Protein AF-0000000068952819 (afdb_homodimer)

Structure (mmCIF, N/CA/C/O backbone):
data_AF-0000000068952819-model_v1
#
loop_
_entity.id
_entity.type
_entity.pdbx_description
1 polymer 'Choline dehydrogenase'
#
loop_
_atom_site.group_PDB
_atom_site.id
_atom_site.type_symbol
_atom_site.label_atom_id
_atom_site.label_alt_id
_atom_site.label_comp_id
_atom_site.label_asym_id
_atom_site.label_entity_id
_atom_site.label_seq_id
_atom_site.pdbx_PDB_ins_code
_atom_site.Cartn_x
_atom_site.Cartn_y
_atom_site.Cartn_z
_atom_site.occupancy
_atom_site.B_iso_or_equiv
_atom_site.auth_seq_id
_atom_site.auth_comp_id
_atom_site.auth_asym_id
_atom_site.auth_atom_id
_atom_site.pdbx_PDB_model_num
ATOM 1 N N . MET A 1 1 ? -0.124 -91.5 -17.438 1 16.94 1 MET A N 1
ATOM 2 C CA . MET A 1 1 ? 1.2 -92.062 -17.219 1 16.94 1 MET A CA 1
ATOM 3 C C . MET A 1 1 ? 2.291 -91.125 -17.75 1 16.94 1 MET A C 1
ATOM 5 O O . MET A 1 1 ? 2.018 -90.2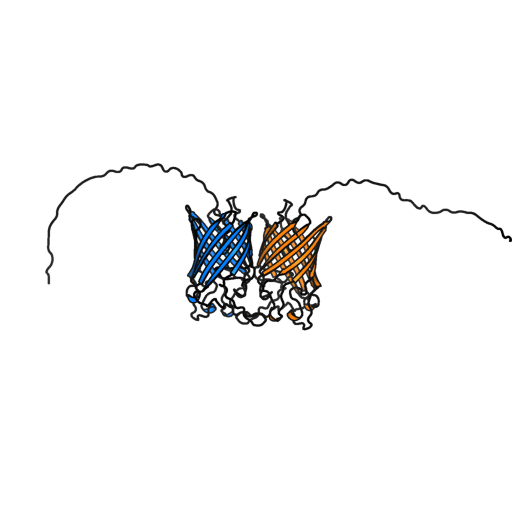5 -18.547 1 16.94 1 MET A O 1
ATOM 9 N N . LEU A 1 2 ? 3.438 -91.688 -18.109 1 15.16 2 LEU A N 1
ATOM 10 C CA . LEU A 1 2 ? 4.871 -91.625 -17.844 1 15.16 2 LEU A CA 1
ATOM 11 C C . LEU A 1 2 ? 5.598 -90.812 -18.891 1 15.16 2 LEU A C 1
ATOM 13 O O . LEU A 1 2 ? 6.762 -90.438 -18.719 1 15.16 2 LEU A O 1
ATOM 17 N N . ARG A 1 3 ? 5.223 -90.688 -19.984 1 13.71 3 ARG A N 1
ATOM 18 C CA . ARG A 1 3 ? 6.305 -90.812 -20.953 1 13.71 3 ARG A CA 1
ATOM 19 C C . ARG A 1 3 ? 7.129 -89.562 -21.031 1 13.71 3 ARG A C 1
ATOM 21 O O . ARG A 1 3 ? 6.594 -88.438 -21.328 1 13.71 3 ARG A O 1
ATOM 28 N N . LYS A 1 4 ? 8.312 -89.375 -20.391 1 15.72 4 LYS A N 1
ATOM 29 C CA . LYS A 1 4 ? 9.508 -88.812 -19.812 1 15.72 4 LYS A CA 1
ATOM 30 C C . LYS A 1 4 ? 10.297 -88 -20.875 1 15.72 4 LYS A C 1
ATOM 32 O O . LYS A 1 4 ? 9.906 -88 -22.047 1 15.72 4 LYS A O 1
ATOM 37 N N . TYR A 1 5 ? 11.641 -88.312 -21.25 1 14.53 5 TYR A N 1
ATOM 38 C CA . TYR A 1 5 ? 12.961 -87.875 -20.781 1 14.53 5 TYR A CA 1
ATOM 39 C C . TYR A 1 5 ? 13.742 -87.188 -21.891 1 14.53 5 TYR A C 1
ATOM 41 O O . TYR A 1 5 ? 14.367 -86.188 -21.672 1 14.53 5 TYR A O 1
ATOM 49 N N . PHE A 1 6 ? 13.805 -87.688 -23.094 1 15.27 6 PHE A N 1
ATOM 50 C CA . PHE A 1 6 ? 15.188 -88.062 -23.391 1 15.27 6 PHE A CA 1
ATOM 51 C C . PHE A 1 6 ? 15.984 -86.812 -23.844 1 15.27 6 PHE A C 1
ATOM 53 O O . PHE A 1 6 ? 15.414 -85.812 -24.234 1 15.27 6 PHE A O 1
ATOM 60 N N . ASP A 1 7 ? 16.797 -86.812 -24.828 1 14.5 7 ASP A N 1
ATOM 61 C CA . ASP A 1 7 ? 18.219 -87.125 -24.938 1 14.5 7 ASP A CA 1
ATOM 62 C C . ASP A 1 7 ? 18.984 -85.875 -25.375 1 14.5 7 ASP A C 1
ATOM 64 O O . ASP A 1 7 ? 18.391 -84.875 -25.781 1 14.5 7 ASP A O 1
ATOM 68 N N . SER A 1 8 ? 19.641 -85.812 -26.328 1 14.53 8 SER A N 1
ATOM 69 C CA . SER A 1 8 ? 21.062 -86 -26.531 1 14.53 8 SER A CA 1
ATOM 70 C C . SER A 1 8 ? 21.766 -84.688 -26.828 1 14.53 8 SER A C 1
ATOM 72 O O . SER A 1 8 ? 22.75 -84.312 -26.172 1 14.53 8 SER A O 1
ATOM 74 N N . ARG A 1 9 ? 22.203 -84.5 -28.078 1 16.44 9 ARG A N 1
ATOM 75 C CA . ARG A 1 9 ? 23.609 -84.625 -28.438 1 16.44 9 ARG A CA 1
ATOM 76 C C . ARG A 1 9 ? 24.297 -83.25 -28.391 1 16.44 9 ARG A C 1
ATOM 78 O O . ARG A 1 9 ? 25.359 -83.125 -27.781 1 16.44 9 ARG A O 1
ATOM 85 N N . ARG A 1 10 ? 24.344 -82.562 -29.609 1 15.18 10 ARG A N 1
ATOM 86 C CA . ARG A 1 10 ? 25.688 -82.375 -30.156 1 15.18 10 ARG A CA 1
ATOM 87 C C . ARG A 1 10 ? 26.359 -81.125 -29.609 1 15.18 10 ARG A C 1
ATOM 89 O O . ARG A 1 10 ? 25.75 -80.062 -29.531 1 15.18 10 ARG A O 1
ATOM 96 N N . ALA A 1 11 ? 27.641 -81 -29.141 1 14.72 11 ALA A N 1
ATOM 97 C CA . ALA A 1 11 ? 28.797 -80.75 -28.297 1 14.72 11 ALA A CA 1
ATOM 98 C C . ALA A 1 11 ? 29.484 -79.438 -28.703 1 14.72 11 ALA A C 1
ATOM 100 O O . ALA A 1 11 ? 29.828 -78.625 -27.844 1 14.72 11 ALA A O 1
ATOM 101 N N . LEU A 1 12 ? 30.078 -79.375 -29.906 1 14.97 12 LEU A N 1
ATOM 102 C CA . LEU A 1 12 ? 31.531 -79.25 -29.797 1 14.97 12 LEU A CA 1
ATOM 103 C C . LEU A 1 12 ? 31.938 -77.875 -29.344 1 14.97 12 LEU A C 1
ATOM 105 O O . LEU A 1 12 ? 31.156 -76.938 -29.484 1 14.97 12 LEU A O 1
ATOM 109 N N . GLN A 1 13 ? 33.156 -77.312 -29.812 1 14.59 13 GLN A N 1
ATOM 110 C CA . GLN A 1 13 ? 34.5 -77.125 -29.266 1 14.59 13 GLN A CA 1
ATOM 111 C C . GLN A 1 13 ? 34.781 -75.688 -28.906 1 14.59 13 GLN A C 1
ATOM 113 O O . GLN A 1 13 ? 34 -74.812 -29.281 1 14.59 13 GLN A O 1
ATOM 118 N N . GLY A 1 14 ? 35.875 -75.062 -29.562 1 15.09 14 GLY A N 1
ATOM 119 C CA . GLY A 1 14 ? 37.156 -74.75 -28.969 1 15.09 14 GLY A CA 1
ATOM 120 C C . GLY A 1 14 ? 37.25 -73.375 -28.406 1 15.09 14 GLY A C 1
ATOM 121 O O . GLY A 1 14 ? 36.375 -72.5 -28.688 1 15.09 14 GLY A O 1
ATOM 122 N N . ALA A 1 15 ? 38.5 -72.812 -28.188 1 15.48 15 ALA A N 1
ATOM 123 C CA . ALA A 1 15 ? 39.406 -72.375 -27.109 1 15.48 15 ALA A CA 1
ATOM 124 C C . ALA A 1 15 ? 39.438 -70.875 -26.969 1 15.48 15 ALA A C 1
ATOM 126 O O . ALA A 1 15 ? 39.188 -70.312 -25.891 1 15.48 15 ALA A O 1
ATOM 127 N N . LEU A 1 16 ? 40.656 -70.125 -27.406 1 14.88 16 LEU A N 1
ATOM 128 C CA . LEU A 1 16 ? 41.719 -69.688 -26.5 1 14.88 16 LEU A CA 1
ATOM 129 C C . LEU A 1 16 ? 41.531 -68.25 -26.078 1 14.88 16 LEU A C 1
ATOM 131 O O . LEU A 1 16 ? 40.719 -67.5 -26.672 1 14.88 16 LEU A O 1
ATOM 135 N N . PRO A 1 17 ? 42.594 -67.125 -26.516 1 16.16 17 PRO A N 1
ATOM 136 C CA . PRO A 1 17 ? 43.562 -66.562 -25.594 1 16.16 17 PRO A CA 1
ATOM 137 C C . PRO A 1 17 ? 43.125 -65.25 -25 1 16.16 17 PRO A C 1
ATOM 139 O O . PRO A 1 17 ? 42.156 -64.625 -25.484 1 16.16 17 PRO A O 1
ATOM 142 N N . LEU A 1 18 ? 44.125 -64.125 -24.75 1 16.06 18 LEU A N 1
ATOM 143 C CA . LEU A 1 18 ? 44.875 -63.469 -23.688 1 16.06 18 LEU A CA 1
ATOM 144 C C . LEU A 1 18 ? 44.375 -62.031 -23.484 1 16.06 18 LEU A C 1
ATOM 146 O O . LEU A 1 18 ? 43.75 -61.469 -24.375 1 16.06 18 LEU A O 1
ATOM 150 N N . LEU A 1 19 ? 45.219 -60.938 -22.781 1 15.08 19 LEU A N 1
ATOM 151 C CA . LEU A 1 19 ? 45.375 -60.188 -21.531 1 15.08 19 LEU A CA 1
ATOM 152 C C . LEU A 1 19 ? 45.188 -58.688 -21.766 1 15.08 19 LEU A C 1
ATOM 154 O O . LEU A 1 19 ? 44.469 -58.031 -21.031 1 15.08 19 LEU A O 1
ATOM 158 N N . LEU A 1 20 ? 46.156 -57.719 -22.516 1 16.48 20 LEU A N 1
ATOM 159 C CA . LEU A 1 20 ? 47.031 -56.781 -21.844 1 16.48 20 LEU A CA 1
ATOM 160 C C . LEU A 1 20 ? 46.312 -55.469 -21.609 1 16.48 20 LEU A C 1
ATOM 162 O O . LEU A 1 20 ? 45.438 -55.094 -22.375 1 16.48 20 LEU A O 1
ATOM 166 N N . CYS A 1 21 ? 46.719 -54.375 -20.516 1 16.42 21 CYS A N 1
ATOM 167 C CA . CYS A 1 21 ? 46.562 -53.438 -19.406 1 16.42 21 CYS A CA 1
ATOM 168 C C . CYS A 1 21 ? 46.625 -52 -19.906 1 16.42 21 CYS A C 1
ATOM 170 O O . CYS A 1 21 ? 46.531 -51.062 -19.109 1 16.42 21 CYS A O 1
ATOM 172 N N . GLN A 1 22 ? 46.906 -51.469 -21.172 1 17.34 22 GLN A N 1
ATOM 173 C CA . GLN A 1 22 ? 47.75 -50.281 -21.141 1 17.34 22 GLN A CA 1
ATOM 174 C C . GLN A 1 22 ? 47 -49.094 -20.609 1 17.34 22 GLN A C 1
ATOM 176 O O . GLN A 1 22 ? 45.875 -48.812 -20.984 1 17.34 22 GLN A O 1
ATOM 181 N N . ALA A 1 23 ? 47.562 -48.219 -19.469 1 17.39 23 ALA A N 1
ATOM 182 C CA . ALA A 1 23 ? 47.406 -47.219 -18.406 1 17.39 23 ALA A CA 1
ATOM 183 C C . ALA A 1 23 ? 47.312 -45.812 -19 1 17.39 23 ALA A C 1
ATOM 185 O O . ALA A 1 23 ? 47.25 -44.844 -18.25 1 17.39 23 ALA A O 1
ATOM 186 N N . LEU A 1 24 ? 47.406 -45.406 -20.25 1 18.55 24 LEU A N 1
ATOM 187 C CA . LEU A 1 24 ? 48.094 -44.125 -20.406 1 18.55 24 LEU A CA 1
ATOM 188 C C . LEU A 1 24 ? 47.344 -43 -19.719 1 18.55 24 LEU A C 1
ATOM 190 O O . LEU A 1 24 ? 46.125 -42.969 -19.75 1 18.55 24 LEU A O 1
ATOM 194 N N . SER A 1 25 ? 48.062 -41.875 -19 1 17.41 25 SER A N 1
ATOM 195 C CA . SER A 1 25 ? 48.219 -40.812 -18 1 17.41 25 SER A CA 1
ATOM 196 C C . SER A 1 25 ? 47.531 -39.531 -18.422 1 17.41 25 SER A C 1
ATOM 198 O O . SER A 1 25 ? 47.656 -38.5 -17.766 1 17.41 25 SER A O 1
ATOM 200 N N . ALA A 1 26 ? 46.719 -39.344 -19.422 1 20.55 26 ALA A N 1
ATOM 201 C CA . ALA A 1 26 ? 46.781 -37.969 -19.984 1 20.55 26 ALA A CA 1
ATOM 202 C C . ALA A 1 26 ? 46.281 -36.938 -18.969 1 20.55 26 ALA A C 1
ATOM 204 O O . ALA A 1 26 ? 45.281 -37.188 -18.266 1 20.55 26 ALA A O 1
ATOM 205 N N . GLN A 1 27 ? 47.031 -35.656 -18.859 1 19.47 27 GLN A N 1
ATOM 206 C CA . GLN A 1 27 ? 47.344 -34.469 -18.109 1 19.47 27 GLN A CA 1
ATOM 207 C C . GLN A 1 27 ? 46.125 -33.531 -17.984 1 19.47 27 GLN A C 1
ATOM 209 O O . GLN A 1 27 ? 45.5 -33.188 -19 1 19.47 27 GLN A O 1
ATOM 214 N N . ALA A 1 28 ? 45.5 -33.406 -16.781 1 18.27 28 ALA A N 1
ATOM 215 C CA . ALA A 1 28 ? 44.375 -32.688 -16.203 1 18.27 28 ALA A CA 1
ATOM 216 C C . ALA A 1 28 ? 44.625 -31.172 -16.188 1 18.27 28 ALA A C 1
ATOM 218 O O . ALA A 1 28 ? 45.25 -30.656 -15.289 1 18.27 28 ALA A O 1
ATOM 219 N N . GLN A 1 29 ? 44.969 -30.531 -17.328 1 20.39 29 GLN A N 1
ATOM 220 C CA . GLN A 1 29 ? 45.344 -29.141 -17.062 1 20.39 29 GLN A CA 1
ATOM 221 C C . GLN A 1 29 ? 44.188 -28.375 -16.422 1 20.39 29 GLN A C 1
ATOM 223 O O . GLN A 1 29 ? 43 -28.672 -16.688 1 20.39 29 GLN A O 1
ATOM 228 N N . THR A 1 30 ? 44.5 -27.406 -15.398 1 19 30 THR A N 1
ATOM 229 C CA . THR A 1 30 ? 44.062 -26.578 -14.289 1 19 30 THR A CA 1
ATOM 230 C C . THR A 1 30 ? 43.219 -25.422 -14.789 1 19 30 THR A C 1
ATOM 232 O O . THR A 1 30 ? 43.719 -24.531 -15.492 1 19 30 THR A O 1
ATOM 235 N N . SER A 1 31 ? 41.938 -25.719 -15.188 1 17.2 31 SER A N 1
ATOM 236 C CA . SER A 1 31 ? 41.062 -24.609 -15.602 1 17.2 31 SER A CA 1
ATOM 237 C C . SER A 1 31 ? 40.844 -23.625 -14.469 1 17.2 31 SER A C 1
ATOM 239 O O . SER A 1 31 ? 40.25 -23.953 -13.445 1 17.2 31 SER A O 1
ATOM 241 N N . ALA A 1 32 ? 41.781 -22.672 -14.266 1 20.64 32 ALA A N 1
ATOM 242 C CA . ALA A 1 32 ? 41.844 -21.656 -13.211 1 20.64 32 ALA A CA 1
ATOM 243 C C . ALA A 1 32 ? 40.562 -20.828 -13.195 1 20.64 32 ALA A C 1
ATOM 245 O O . ALA A 1 32 ? 40.312 -20.109 -12.227 1 20.64 32 ALA A O 1
ATOM 246 N N . GLU A 1 33 ? 39.781 -20.562 -14.312 1 19.64 33 GLU A N 1
ATOM 247 C CA . GLU A 1 33 ? 39.281 -19.188 -14.234 1 19.64 33 GLU A CA 1
ATOM 248 C C . GLU A 1 33 ? 38.25 -19.047 -13.117 1 19.64 33 GLU A C 1
ATOM 250 O O . GLU A 1 33 ? 37.375 -19.875 -12.984 1 19.64 33 GLU A O 1
ATOM 255 N N . ALA A 1 34 ? 38.531 -18.094 -12.148 1 20.41 34 ALA A N 1
ATOM 256 C CA . ALA A 1 34 ? 38.031 -17.578 -10.875 1 20.41 34 ALA A CA 1
ATOM 257 C C . ALA A 1 34 ? 36.562 -17.281 -10.953 1 20.41 34 ALA A C 1
ATOM 259 O O . ALA A 1 34 ? 36 -17.078 -12.039 1 20.41 34 ALA A O 1
ATOM 260 N N . GLU A 1 35 ? 36.062 -16.812 -9.844 1 24.11 35 GLU A N 1
ATOM 261 C CA . GLU A 1 35 ? 34.938 -16.719 -8.898 1 24.11 35 GLU A CA 1
ATOM 262 C C . GLU A 1 35 ? 33.969 -15.602 -9.289 1 24.11 35 GLU A C 1
ATOM 264 O O . GLU A 1 35 ? 33.062 -15.258 -8.523 1 24.11 35 GLU A O 1
ATOM 269 N N . THR A 1 36 ? 33.781 -15.148 -10.516 1 21.53 36 THR A N 1
ATOM 270 C CA . THR A 1 36 ? 33.062 -13.891 -10.273 1 21.53 36 THR A CA 1
ATOM 271 C C . THR A 1 36 ? 31.703 -14.156 -9.672 1 21.53 36 THR A C 1
ATOM 273 O O . THR A 1 36 ? 30.969 -15.031 -10.133 1 21.53 36 THR A O 1
ATOM 276 N N . ARG A 1 37 ? 31.328 -13.312 -8.609 1 25.86 37 ARG A N 1
ATOM 277 C CA . ARG A 1 37 ? 30.391 -13.125 -7.508 1 25.86 37 ARG A CA 1
ATOM 278 C C . ARG A 1 37 ? 28.984 -12.859 -8.023 1 25.86 37 ARG A C 1
ATOM 280 O O . ARG A 1 37 ? 28.078 -12.555 -7.25 1 25.86 37 ARG A O 1
ATOM 287 N N . LEU A 1 38 ? 28.516 -13.055 -9.336 1 24.98 38 LEU A N 1
ATOM 288 C CA . LEU A 1 38 ? 27.391 -12.141 -9.523 1 24.98 38 LEU A CA 1
ATOM 289 C C . LEU A 1 38 ? 26.109 -12.727 -8.938 1 24.98 38 LEU A C 1
ATOM 291 O O . LEU A 1 38 ? 25.016 -12.242 -9.219 1 24.98 38 LEU A O 1
ATOM 295 N N . ALA A 1 39 ? 26 -13.641 -7.934 1 26.48 39 ALA A N 1
ATOM 296 C CA . ALA A 1 39 ? 24.688 -14.297 -7.98 1 26.48 39 ALA A CA 1
ATOM 297 C C . ALA A 1 39 ? 23.609 -13.398 -7.398 1 26.48 39 ALA A C 1
ATOM 299 O O . ALA A 1 39 ? 23.469 -13.281 -6.176 1 26.48 39 ALA A O 1
ATOM 300 N N . VAL A 1 40 ? 23.406 -12.094 -7.914 1 27.44 40 VAL A N 1
ATOM 301 C CA . VAL A 1 40 ? 22.344 -11.328 -7.262 1 27.44 40 VAL A CA 1
ATOM 302 C C . VAL A 1 40 ? 21 -12.047 -7.441 1 27.44 40 VAL A C 1
ATOM 304 O O . VAL A 1 40 ? 20.5 -12.148 -8.562 1 27.44 40 VAL A O 1
ATOM 307 N N . ALA A 1 41 ? 20.734 -13.078 -6.688 1 26.45 41 ALA A N 1
ATOM 308 C CA . ALA A 1 41 ? 19.609 -13.984 -6.898 1 26.45 41 ALA A CA 1
ATOM 309 C C . ALA A 1 41 ? 18.281 -13.234 -6.801 1 26.45 41 ALA A C 1
ATOM 311 O O . ALA A 1 41 ? 17.375 -13.461 -7.605 1 26.45 41 ALA A O 1
ATOM 312 N N . PRO A 1 42 ? 17.891 -12.445 -5.699 1 29.73 42 PRO A N 1
ATOM 313 C CA . PRO A 1 42 ? 16.672 -12.938 -5.062 1 29.73 42 PRO A CA 1
ATOM 314 C C . PRO A 1 42 ? 15.398 -12.367 -5.691 1 29.73 42 PRO A C 1
ATOM 316 O O . PRO A 1 42 ? 14.312 -12.5 -5.129 1 29.73 42 PRO A O 1
ATOM 319 N N . VAL A 1 43 ? 15.148 -11.711 -6.922 1 28.16 43 VAL A N 1
ATOM 320 C CA . VAL A 1 43 ? 14.023 -10.789 -7.047 1 28.16 43 VAL A CA 1
ATOM 321 C C . VAL A 1 43 ? 12.711 -11.562 -6.984 1 28.16 43 VAL A C 1
ATOM 323 O O . VAL A 1 43 ? 12.531 -12.547 -7.707 1 28.16 43 VAL A O 1
ATOM 326 N N . PRO A 1 44 ? 12.023 -11.602 -5.996 1 32.28 44 PRO A N 1
ATOM 327 C CA . PRO A 1 44 ? 10.664 -12.133 -6.094 1 32.28 44 PRO A CA 1
ATOM 328 C C . PRO A 1 44 ? 9.891 -11.578 -7.289 1 32.28 44 PRO A C 1
ATOM 330 O O . PRO A 1 44 ? 9.742 -10.359 -7.422 1 32.28 44 PRO A O 1
ATOM 333 N N . GLN A 1 45 ? 9.875 -12.219 -8.5 1 31.5 45 GLN A N 1
ATOM 334 C CA . GLN A 1 45 ? 9.477 -11.82 -9.844 1 31.5 45 GLN A CA 1
ATOM 335 C C . GLN A 1 45 ? 7.992 -11.453 -9.891 1 31.5 45 GLN A C 1
ATOM 337 O O . GLN A 1 45 ? 7.414 -11.32 -10.977 1 31.5 45 GLN A O 1
ATOM 342 N N . VAL A 1 46 ? 7.164 -11.602 -9.008 1 34.59 46 VAL A N 1
ATOM 343 C CA . VAL A 1 46 ? 6.137 -11.164 -9.945 1 34.59 46 VAL A CA 1
ATOM 344 C C . VAL A 1 46 ? 6.539 -9.844 -10.586 1 34.59 46 VAL A C 1
ATOM 346 O O . VAL A 1 46 ? 5.715 -9.164 -11.203 1 34.59 46 VAL A O 1
ATOM 349 N N . THR A 1 47 ? 7.559 -9.055 -9.953 1 33.69 47 THR A N 1
ATOM 350 C CA . THR A 1 47 ? 8.18 -7.754 -10.195 1 33.69 47 THR A CA 1
ATOM 351 C C . THR A 1 47 ? 9.109 -7.816 -11.414 1 33.69 47 THR A C 1
ATOM 353 O O . THR A 1 47 ? 9.711 -8.852 -11.688 1 33.69 47 THR A O 1
ATOM 356 N N . ALA A 1 48 ? 9.062 -6.922 -12.414 1 33.12 48 ALA A N 1
ATOM 357 C CA . ALA A 1 48 ? 10.094 -6.793 -13.438 1 33.12 48 ALA A CA 1
ATOM 358 C C . ALA A 1 48 ? 11.477 -7.062 -12.859 1 33.12 48 ALA A C 1
ATOM 360 O O . ALA A 1 48 ? 11.961 -6.312 -12.008 1 33.12 48 ALA A O 1
ATOM 361 N N . THR A 1 49 ? 11.961 -8.281 -12.781 1 30.56 49 THR A N 1
ATOM 362 C CA . THR A 1 49 ? 13.352 -8.586 -12.484 1 30.56 49 THR A CA 1
ATOM 363 C C . THR A 1 49 ? 14.289 -7.68 -13.273 1 30.56 49 THR A C 1
ATOM 365 O O . THR A 1 49 ? 14.391 -7.793 -14.5 1 30.56 49 THR A O 1
ATOM 368 N N . VAL A 1 50 ? 14.422 -6.441 -12.93 1 31 50 VAL A N 1
ATOM 369 C CA . VAL A 1 50 ? 15.602 -5.777 -13.469 1 31 50 VAL A CA 1
ATOM 370 C C . VAL A 1 50 ? 16.844 -6.648 -13.242 1 31 50 VAL A C 1
ATOM 372 O O . VAL A 1 50 ? 17.062 -7.141 -12.133 1 31 50 VAL A O 1
ATOM 375 N N . PRO A 1 51 ? 17.453 -7.156 -14.266 1 28.97 51 PRO A N 1
ATOM 376 C CA . PRO A 1 51 ? 18.703 -7.887 -14.047 1 28.97 51 PRO A CA 1
ATOM 377 C C . PRO A 1 51 ? 19.641 -7.176 -13.062 1 28.97 51 PRO A C 1
ATOM 379 O O . PRO A 1 51 ? 19.656 -5.945 -13.008 1 28.97 51 PRO A O 1
ATOM 382 N N . PRO A 1 52 ? 20.234 -7.879 -12.039 1 29.27 52 PRO A N 1
ATOM 383 C CA . PRO A 1 52 ? 21.203 -7.293 -11.117 1 29.27 52 PRO A CA 1
ATOM 384 C C . PRO A 1 52 ? 22.375 -6.637 -11.844 1 29.27 52 PRO A C 1
ATOM 386 O O . PRO A 1 52 ? 22.922 -7.211 -12.789 1 29.27 52 PRO A O 1
ATOM 389 N N . ALA A 1 53 ? 22.547 -5.352 -11.922 1 28.42 53 ALA A N 1
ATOM 390 C CA . ALA A 1 53 ? 23.781 -4.703 -12.336 1 28.42 53 ALA A CA 1
ATOM 391 C C . ALA A 1 53 ? 25 -5.398 -11.727 1 28.42 53 ALA A C 1
ATOM 393 O O . ALA A 1 53 ? 24.891 -6.07 -10.703 1 28.42 53 ALA A O 1
ATOM 394 N N . GLU A 1 54 ? 26.344 -5.215 -12.141 1 29.78 54 GLU A N 1
ATOM 395 C CA . GLU A 1 54 ? 27.703 -5.688 -11.914 1 29.78 54 GLU A CA 1
ATOM 396 C C . GLU A 1 54 ? 28.047 -5.703 -10.43 1 29.78 54 GLU A C 1
ATOM 398 O O . GLU A 1 54 ? 27.547 -4.875 -9.664 1 29.78 54 GLU A O 1
ATOM 403 N N . ALA A 1 55 ? 29.094 -6.656 -9.938 1 33.38 55 ALA A N 1
ATOM 404 C CA . ALA A 1 55 ? 29.625 -7.34 -8.758 1 33.38 55 ALA A CA 1
ATOM 405 C C . ALA A 1 55 ? 30.188 -6.344 -7.746 1 33.38 55 ALA A C 1
ATOM 407 O O . ALA A 1 55 ? 31.391 -6.074 -7.727 1 33.38 55 ALA A O 1
ATOM 408 N N . ALA A 1 56 ? 30.047 -5.113 -7.738 1 34.28 56 ALA A N 1
ATOM 409 C CA . ALA A 1 56 ? 30.781 -4.676 -6.555 1 34.28 56 ALA A CA 1
ATOM 410 C C . ALA A 1 56 ? 30.281 -5.387 -5.301 1 34.28 56 ALA A C 1
ATOM 412 O O . ALA A 1 56 ? 29.141 -5.852 -5.266 1 34.28 56 ALA A O 1
ATOM 413 N N . SER A 1 57 ? 31.031 -5.844 -4.293 1 39.72 57 SER A N 1
ATOM 414 C CA . SER A 1 57 ? 30.703 -6.703 -3.16 1 39.72 57 SER A CA 1
ATOM 415 C C . SER A 1 57 ? 29.312 -6.375 -2.596 1 39.72 57 SER A C 1
ATOM 417 O O . SER A 1 57 ? 29.125 -5.301 -2.021 1 39.72 57 SER A O 1
ATOM 419 N N . PRO A 1 58 ? 28.062 -6.719 -3.289 1 48.84 58 PRO A N 1
ATOM 420 C CA . PRO A 1 58 ? 26.703 -6.215 -3.039 1 48.84 58 PRO A CA 1
ATOM 421 C C . PRO A 1 58 ? 26.312 -6.277 -1.564 1 48.84 58 PRO A C 1
ATOM 423 O O . PRO A 1 58 ? 26.766 -7.164 -0.838 1 48.84 58 PRO A O 1
ATOM 426 N N . ALA A 1 59 ? 26.172 -5.336 -0.977 1 62.47 59 ALA A N 1
ATOM 427 C CA . ALA A 1 59 ? 25.609 -5.344 0.374 1 62.47 59 ALA A CA 1
ATOM 428 C C . ALA A 1 59 ? 24.578 -6.445 0.529 1 62.47 59 ALA A C 1
ATOM 430 O O . ALA A 1 59 ? 23.703 -6.621 -0.337 1 62.47 59 ALA A O 1
ATOM 431 N N . PRO A 1 60 ? 24.906 -7.469 1.4 1 85 60 PRO A N 1
ATOM 432 C CA . PRO A 1 60 ? 24.031 -8.617 1.629 1 85 60 PRO A CA 1
ATOM 433 C C . PRO A 1 60 ? 22.578 -8.219 1.818 1 85 60 PRO A C 1
ATOM 435 O O . PRO A 1 60 ? 21.672 -9 1.527 1 85 60 PRO A O 1
ATOM 438 N N . LEU A 1 61 ? 22.422 -6.922 2.086 1 92.56 61 LEU A N 1
ATOM 439 C CA . LEU A 1 61 ? 21.062 -6.426 2.326 1 92.56 61 LEU A CA 1
ATOM 440 C C . LEU A 1 61 ? 20.656 -5.414 1.26 1 92.56 61 LEU A C 1
ATOM 442 O O . LEU A 1 61 ? 21.406 -4.488 0.959 1 92.56 61 LEU A O 1
ATOM 446 N N . SER A 1 62 ? 19.578 -5.637 0.582 1 93.12 62 SER A N 1
ATOM 447 C CA . SER A 1 62 ? 19.047 -4.711 -0.414 1 93.12 62 SER A CA 1
ATOM 448 C C . SER A 1 62 ? 17.578 -4.391 -0.142 1 93.12 62 SER A C 1
ATOM 450 O O . SER A 1 62 ? 16.906 -5.129 0.578 1 93.12 62 SER A O 1
ATOM 452 N N . ALA A 1 63 ? 17.125 -3.26 -0.659 1 96.44 63 ALA A N 1
ATOM 453 C CA . ALA A 1 63 ? 15.734 -2.836 -0.558 1 96.44 63 ALA A CA 1
ATOM 454 C C . ALA A 1 63 ? 15.258 -2.207 -1.864 1 96.44 63 ALA A C 1
ATOM 456 O O . ALA A 1 63 ? 16.078 -1.828 -2.711 1 96.44 63 ALA A O 1
ATOM 457 N N . ASN A 1 64 ? 13.953 -2.133 -2.059 1 97.19 64 ASN A N 1
ATOM 458 C CA . ASN A 1 64 ? 13.398 -1.517 -3.256 1 97.19 64 ASN A CA 1
ATOM 459 C C . ASN A 1 64 ? 12.055 -0.847 -2.969 1 97.19 64 ASN A C 1
ATOM 461 O O . ASN A 1 64 ? 11.328 -1.264 -2.064 1 97.19 64 ASN A O 1
ATOM 465 N N . LEU A 1 65 ? 11.766 0.122 -3.707 1 98.25 65 LEU A N 1
ATOM 466 C CA . LEU A 1 65 ? 10.484 0.818 -3.756 1 98.25 65 LEU A CA 1
ATOM 467 C C . LEU A 1 65 ? 9.93 0.833 -5.176 1 98.25 65 LEU A C 1
ATOM 469 O O . LEU A 1 65 ? 10.656 1.13 -6.129 1 98.25 65 LEU A O 1
ATOM 473 N N . THR A 1 66 ? 8.68 0.555 -5.32 1 98.75 66 THR A N 1
ATOM 474 C CA . THR A 1 66 ? 8.008 0.656 -6.609 1 98.75 66 THR A CA 1
ATOM 475 C C . THR A 1 66 ? 6.695 1.425 -6.473 1 98.75 66 THR A C 1
ATOM 477 O O . THR A 1 66 ? 5.883 1.13 -5.594 1 98.75 66 THR A O 1
ATOM 480 N N . LEU A 1 67 ? 6.559 2.363 -7.219 1 98.75 67 LEU A N 1
ATOM 481 C CA . LEU A 1 67 ? 5.266 2.977 -7.5 1 98.75 67 LEU A CA 1
ATOM 482 C C . LEU A 1 67 ? 4.734 2.529 -8.859 1 98.75 67 LEU A C 1
ATOM 484 O O . LEU A 1 67 ? 5.406 2.707 -9.875 1 98.75 67 LEU A O 1
ATOM 488 N N . THR A 1 68 ? 3.547 2 -8.883 1 98.81 68 THR A N 1
ATOM 489 C CA . THR A 1 68 ? 3.008 1.46 -10.125 1 98.81 68 THR A CA 1
ATOM 490 C C . THR A 1 68 ? 1.557 1.89 -10.312 1 98.81 68 THR A C 1
ATOM 492 O O . THR A 1 68 ? 0.84 2.129 -9.344 1 98.81 68 THR A O 1
ATOM 495 N N . SER A 1 69 ? 1.152 1.938 -11.547 1 98.56 69 SER A N 1
ATOM 496 C CA . SER A 1 69 ? -0.217 2.348 -11.844 1 98.56 69 SER A CA 1
ATOM 497 C C . SER A 1 69 ? -1.212 1.255 -11.469 1 98.56 69 SER A C 1
ATOM 499 O O . SER A 1 69 ? -2.406 1.521 -11.312 1 98.56 69 SER A O 1
ATOM 501 N N . GLN A 1 70 ? -0.711 0.076 -11.383 1 97.81 70 GLN A N 1
ATOM 502 C CA . GLN A 1 70 ? -1.532 -1.034 -10.906 1 97.81 70 GLN A CA 1
ATOM 503 C C . GLN A 1 70 ? -0.672 -2.244 -10.555 1 97.81 70 GLN A C 1
ATOM 505 O O . GLN A 1 70 ? 0.409 -2.43 -11.117 1 97.81 70 GLN A O 1
ATOM 510 N N . TYR A 1 71 ? -1.135 -3.016 -9.609 1 98.75 71 TYR A N 1
ATOM 511 C CA . TYR A 1 71 ? -0.504 -4.285 -9.273 1 98.75 71 TYR A CA 1
ATOM 512 C C . TYR A 1 71 ? -1.213 -5.445 -9.961 1 98.75 71 TYR A C 1
ATOM 514 O O . TYR A 1 71 ? -2.391 -5.707 -9.703 1 98.75 71 TYR A O 1
ATOM 522 N N . VAL A 1 72 ? -0.457 -6.168 -10.836 1 98.81 72 VAL A N 1
ATOM 523 C CA . VAL A 1 72 ? -0.962 -7.348 -11.531 1 98.81 72 VAL A CA 1
ATOM 524 C C . VAL A 1 72 ? -0.106 -8.562 -11.172 1 98.81 72 VAL A C 1
ATOM 526 O O . VAL A 1 72 ? 1.118 -8.531 -11.32 1 98.81 72 VAL A O 1
ATOM 529 N N . SER A 1 73 ? -0.733 -9.523 -10.695 1 98.5 73 SER A N 1
ATOM 530 C CA . SER A 1 73 ? -0.073 -10.789 -10.398 1 98.5 73 SER A CA 1
ATOM 531 C C . SER A 1 73 ? -0.735 -11.945 -11.148 1 98.5 73 SER A C 1
ATOM 533 O O . SER A 1 73 ? -1.934 -12.188 -10.984 1 98.5 73 SER A O 1
ATOM 535 N N . ARG A 1 74 ? 0.071 -12.648 -11.906 1 98.56 74 ARG A N 1
ATOM 536 C CA . ARG A 1 74 ? -0.412 -13.773 -12.703 1 98.56 74 ARG A CA 1
ATOM 537 C C . ARG A 1 74 ? -1.637 -13.375 -13.523 1 98.56 74 ARG A C 1
ATOM 539 O O . ARG A 1 74 ? -2.615 -14.125 -13.586 1 98.56 74 ARG A O 1
ATOM 546 N N . GLY A 1 75 ? -1.572 -12.203 -14 1 98.56 75 GLY A N 1
ATOM 547 C CA . GLY A 1 75 ? -2.643 -11.695 -14.844 1 98.56 75 GLY A CA 1
ATOM 548 C C . GLY A 1 75 ? -3.771 -11.055 -14.062 1 98.56 75 GLY A C 1
ATOM 549 O O . GLY A 1 75 ? -4.609 -10.352 -14.633 1 98.56 75 GLY A O 1
ATOM 550 N N . PHE A 1 76 ? -3.887 -11.312 -12.797 1 98.75 76 PHE A N 1
ATOM 551 C CA . PHE A 1 76 ? -4.961 -10.766 -11.969 1 98.75 76 PHE A CA 1
ATOM 552 C C . PHE A 1 76 ? -4.637 -9.344 -11.539 1 98.75 76 PHE A C 1
ATOM 554 O O . PHE A 1 76 ? -3.576 -9.086 -10.969 1 98.75 76 PHE A O 1
ATOM 561 N N . ARG A 1 77 ? -5.535 -8.43 -11.797 1 98.44 77 ARG A N 1
ATOM 562 C CA . ARG A 1 77 ? -5.41 -7.047 -11.336 1 98.44 77 ARG A CA 1
ATOM 563 C C . ARG A 1 77 ? -5.723 -6.934 -9.852 1 98.44 77 ARG A C 1
ATOM 565 O O . ARG A 1 77 ? -6.848 -6.613 -9.469 1 98.44 77 ARG A O 1
ATOM 572 N N . GLN A 1 78 ? -4.707 -6.91 -9.062 1 98.31 78 GLN A N 1
ATOM 573 C CA . GLN A 1 78 ? -4.812 -7.031 -7.617 1 98.31 78 GLN A CA 1
ATOM 574 C C . GLN A 1 78 ? -5.32 -5.73 -6.992 1 98.31 78 GLN A C 1
ATOM 576 O O . GLN A 1 78 ? -5.816 -5.73 -5.867 1 98.31 78 GLN A O 1
ATOM 581 N N . THR A 1 79 ? -5.113 -4.617 -7.691 1 98.31 79 THR A N 1
ATOM 582 C CA . THR A 1 79 ? -5.551 -3.334 -7.152 1 98.31 79 THR A CA 1
ATOM 583 C C . THR A 1 79 ? -6.77 -2.816 -7.91 1 98.31 79 THR A C 1
ATOM 585 O O . THR A 1 79 ? -7.066 -1.62 -7.875 1 98.31 79 THR A O 1
ATOM 588 N N . TRP A 1 80 ? -7.379 -3.697 -8.688 1 97.81 80 TRP A N 1
ATOM 589 C CA . TRP A 1 80 ? -8.641 -3.35 -9.336 1 97.81 80 TRP A CA 1
ATOM 590 C C . TRP A 1 80 ? -8.461 -2.139 -10.25 1 97.81 80 TRP A C 1
ATOM 592 O O . TRP A 1 80 ? -9.328 -1.26 -10.297 1 97.81 80 TRP A O 1
ATOM 602 N N . GLY A 1 81 ? -7.316 -1.994 -10.82 1 97.56 81 GLY A N 1
ATOM 603 C CA . GLY A 1 81 ? -7.039 -0.95 -11.797 1 97.56 81 GLY A CA 1
ATOM 604 C C . GLY A 1 81 ? -6.543 0.337 -11.164 1 97.56 81 GLY A C 1
ATOM 605 O O . GLY A 1 81 ? -6.488 1.378 -11.82 1 97.56 81 GLY A O 1
ATOM 606 N N . ARG A 1 82 ? -6.242 0.295 -9.938 1 98.06 82 ARG A N 1
ATOM 607 C CA . ARG A 1 82 ? -5.793 1.485 -9.219 1 98.06 82 ARG A CA 1
ATOM 608 C C . ARG A 1 82 ? -4.312 1.391 -8.883 1 98.06 82 ARG A C 1
ATOM 610 O O . ARG A 1 82 ? -3.729 0.305 -8.914 1 98.06 82 ARG A O 1
ATOM 617 N N . PRO A 1 83 ? -3.67 2.479 -8.555 1 98.69 83 PRO A N 1
ATOM 618 C CA . PRO A 1 83 ? -2.23 2.463 -8.281 1 98.69 83 PRO A CA 1
ATOM 619 C C . PRO A 1 83 ? -1.876 1.648 -7.043 1 98.69 83 PRO A C 1
ATOM 621 O O . PRO A 1 83 ? -2.736 1.406 -6.191 1 98.69 83 PRO A O 1
ATOM 624 N N . ALA A 1 84 ? -0.6 1.31 -7.027 1 98.88 84 ALA A N 1
ATOM 625 C CA . ALA A 1 84 ? -0.083 0.553 -5.887 1 98.88 84 ALA A CA 1
ATOM 626 C C . ALA A 1 84 ? 1.3 1.052 -5.48 1 98.88 84 ALA A C 1
ATOM 628 O O . ALA A 1 84 ? 2.061 1.546 -6.316 1 98.88 84 ALA A O 1
ATOM 629 N N . VAL A 1 85 ? 1.556 0.988 -4.242 1 98.94 85 VAL A N 1
ATOM 630 C CA . VAL A 1 85 ? 2.895 1.142 -3.684 1 98.94 85 VAL A CA 1
ATOM 631 C C . VAL A 1 85 ? 3.42 -0.215 -3.219 1 98.94 85 VAL A C 1
ATOM 633 O O . VAL A 1 85 ? 2.678 -1.006 -2.629 1 98.94 85 VAL A O 1
ATOM 636 N N . GLN A 1 86 ? 4.68 -0.449 -3.594 1 98.88 86 GLN A N 1
ATOM 637 C CA . GLN A 1 86 ? 5.297 -1.739 -3.314 1 98.88 86 GLN A CA 1
ATOM 638 C C . GLN A 1 86 ? 6.734 -1.566 -2.834 1 98.88 86 GLN A C 1
ATOM 640 O O . GLN A 1 86 ? 7.387 -0.569 -3.154 1 98.88 86 GLN A O 1
ATOM 645 N N . GLY A 1 87 ? 7.176 -2.568 -2.062 1 98.38 87 GLY A N 1
ATOM 646 C CA . GLY A 1 87 ? 8.57 -2.562 -1.638 1 98.38 87 GLY A CA 1
ATOM 647 C 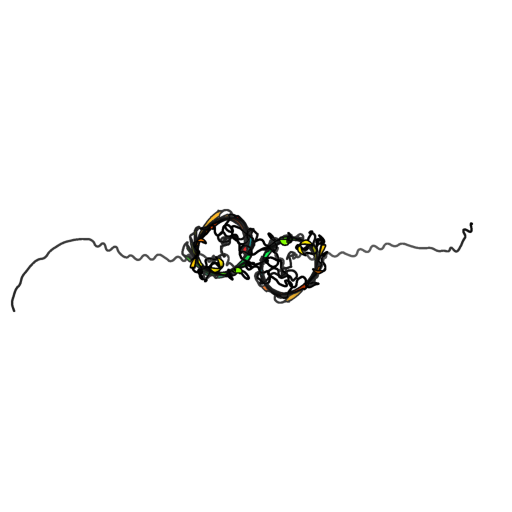C . GLY A 1 87 ? 8.977 -3.832 -0.917 1 98.38 87 GLY A C 1
ATOM 648 O O . GLY A 1 87 ? 8.125 -4.621 -0.507 1 98.38 87 GLY A O 1
ATOM 649 N N . GLY A 1 88 ? 10.273 -3.947 -0.782 1 97.88 88 GLY A N 1
ATOM 650 C CA . GLY A 1 88 ? 10.797 -5.148 -0.152 1 97.88 88 GLY A CA 1
ATOM 651 C C . GLY A 1 88 ? 12.227 -4.996 0.323 1 97.88 88 GLY A C 1
ATOM 652 O O . GLY A 1 88 ? 12.891 -4.008 0.008 1 97.88 88 GLY A O 1
ATOM 653 N N . ILE A 1 89 ? 12.578 -5.938 1.091 1 97.44 89 ILE A N 1
ATOM 654 C CA . ILE A 1 89 ? 13.922 -6.082 1.635 1 97.44 89 ILE A CA 1
ATOM 655 C C . ILE A 1 89 ? 14.422 -7.504 1.404 1 97.44 89 ILE A C 1
ATOM 657 O O . ILE A 1 89 ? 13.703 -8.469 1.669 1 97.44 89 ILE A O 1
ATOM 661 N N . ASP A 1 90 ? 15.688 -7.559 0.985 1 97.06 90 ASP A N 1
ATOM 662 C CA . ASP A 1 90 ? 16.25 -8.867 0.674 1 97.06 90 ASP A CA 1
ATOM 663 C C . ASP A 1 90 ? 17.656 -9.016 1.258 1 97.06 90 ASP A C 1
ATOM 665 O O . ASP A 1 90 ? 18.422 -8.055 1.282 1 97.06 90 ASP A O 1
ATOM 669 N N . TYR A 1 91 ? 17.875 -10.188 1.691 1 97.06 91 TYR A N 1
ATOM 670 C CA . TYR A 1 91 ? 19.219 -10.594 2.113 1 97.06 91 TYR A CA 1
ATOM 671 C C . TYR A 1 91 ? 19.734 -11.734 1.25 1 97.06 91 TYR A C 1
ATOM 673 O O . TYR A 1 91 ? 19.047 -12.734 1.051 1 97.06 91 TYR A O 1
ATOM 681 N N . ALA A 1 92 ? 20.938 -11.539 0.812 1 95.75 92 ALA A N 1
ATOM 682 C CA . ALA A 1 92 ? 21.609 -12.586 0.041 1 95.75 92 ALA A CA 1
ATOM 683 C C . ALA A 1 92 ? 22.953 -12.961 0.676 1 95.75 92 ALA A C 1
ATOM 685 O O . ALA A 1 92 ? 23.844 -12.117 0.812 1 95.75 92 ALA A O 1
ATOM 686 N N . HIS A 1 93 ? 23.047 -14.188 0.868 1 95.88 93 HIS A N 1
ATOM 687 C CA . HIS A 1 93 ? 24.312 -14.711 1.396 1 95.88 93 HIS A CA 1
ATOM 688 C C . HIS A 1 93 ? 25.188 -15.242 0.275 1 95.88 93 HIS A C 1
ATOM 690 O O . HIS A 1 93 ? 24.703 -15.82 -0.697 1 95.88 93 HIS A O 1
ATOM 696 N N . PRO A 1 94 ? 26.516 -15.18 0.471 1 93.38 94 PRO A N 1
ATOM 697 C CA . PRO A 1 94 ? 27.422 -15.648 -0.583 1 93.38 94 PRO A CA 1
ATOM 698 C C . PRO A 1 94 ? 27.312 -17.156 -0.838 1 93.38 94 PRO A C 1
ATOM 700 O O . PRO A 1 94 ? 27.672 -17.625 -1.912 1 93.38 94 PRO A O 1
ATOM 703 N N . SER A 1 95 ? 26.812 -17.875 0.018 1 95.19 95 SER A N 1
ATOM 704 C CA . SER A 1 95 ? 26.656 -19.328 -0.126 1 95.19 95 SER A CA 1
ATOM 705 C C . SER A 1 95 ? 25.547 -19.672 -1.113 1 95.19 95 SER A C 1
ATOM 707 O O . SER A 1 95 ? 25.406 -20.812 -1.534 1 95.19 95 SER A O 1
ATOM 709 N N . GLY A 1 96 ? 24.734 -18.672 -1.47 1 96.19 96 GLY A N 1
ATOM 710 C CA . GLY A 1 96 ? 23.609 -18.922 -2.357 1 96.19 96 GLY A CA 1
ATOM 711 C C . GLY A 1 96 ? 22.266 -18.812 -1.66 1 96.19 96 GLY A C 1
ATOM 712 O O . GLY A 1 96 ? 21.234 -18.719 -2.314 1 96.19 96 GLY A O 1
ATOM 713 N N . PHE A 1 97 ? 22.281 -18.844 -0.324 1 98 97 PHE A N 1
ATOM 714 C CA . PHE A 1 97 ? 21.031 -18.734 0.438 1 98 97 PHE A CA 1
ATOM 715 C C . PHE A 1 97 ? 20.531 -17.281 0.433 1 98 97 PHE A C 1
ATOM 717 O O . PHE A 1 97 ? 21.328 -16.344 0.397 1 98 97 PHE A O 1
ATOM 724 N N . SER A 1 98 ? 19.281 -17.172 0.408 1 97.56 98 SER A N 1
ATOM 725 C CA . SER A 1 98 ? 18.688 -15.844 0.464 1 97.56 98 SER A CA 1
ATOM 726 C C . SER A 1 98 ? 17.344 -15.875 1.192 1 97.56 98 SER A C 1
ATOM 728 O O . SER A 1 98 ? 16.734 -16.938 1.34 1 97.56 98 SER A O 1
ATOM 730 N N . ALA A 1 99 ? 16.922 -14.758 1.744 1 98.56 99 ALA A N 1
ATOM 731 C CA . ALA A 1 99 ? 15.625 -14.539 2.365 1 98.56 99 ALA A CA 1
ATOM 732 C C . ALA A 1 99 ? 15.156 -13.102 2.168 1 98.56 99 ALA A C 1
ATOM 734 O O . ALA A 1 99 ? 15.969 -12.203 1.948 1 98.56 99 ALA A O 1
ATOM 735 N N . GLY A 1 100 ? 13.875 -12.953 2.242 1 98.25 100 GLY A N 1
ATOM 736 C CA . GLY A 1 100 ? 13.383 -11.602 2.057 1 98.25 100 GLY A CA 1
ATOM 737 C C . GLY A 1 100 ? 11.898 -11.453 2.359 1 98.25 100 GLY A C 1
ATOM 738 O O . GLY A 1 100 ? 11.242 -12.43 2.738 1 98.25 100 GLY A O 1
ATOM 739 N N . THR A 1 101 ? 11.484 -10.211 2.268 1 98.69 101 THR A N 1
ATOM 740 C CA . THR A 1 101 ? 10.078 -9.844 2.426 1 98.69 101 THR A CA 1
ATOM 741 C C . THR A 1 101 ? 9.695 -8.766 1.42 1 98.69 101 THR A C 1
ATOM 743 O O . THR A 1 101 ? 10.539 -7.988 0.972 1 98.69 101 THR A O 1
ATOM 746 N N . TRP A 1 102 ? 8.531 -8.828 1.018 1 98.69 102 TRP A N 1
ATOM 747 C CA . TRP A 1 102 ? 7.961 -7.891 0.053 1 98.69 102 TRP A CA 1
ATOM 748 C C . TRP A 1 102 ? 6.504 -7.586 0.383 1 98.69 102 TRP A C 1
ATOM 750 O O . TRP A 1 102 ? 5.766 -8.469 0.83 1 98.69 102 TRP A O 1
ATOM 760 N N . MET A 1 103 ? 6.10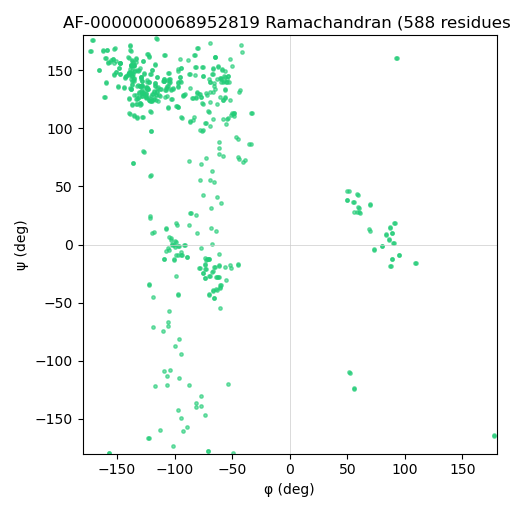9 -6.324 0.14 1 98.81 103 MET A N 1
ATOM 761 C CA . MET A 1 103 ? 4.727 -5.93 0.392 1 98.81 103 MET A CA 1
ATOM 762 C C . MET A 1 103 ? 4.18 -5.098 -0.765 1 98.81 103 MET A C 1
ATOM 764 O O . MET A 1 103 ? 4.926 -4.371 -1.419 1 98.81 103 MET A O 1
ATOM 768 N N . SER A 1 104 ? 2.961 -5.199 -0.983 1 98.88 104 SER A N 1
ATOM 769 C CA . SER A 1 104 ? 2.24 -4.344 -1.922 1 98.88 104 SER A CA 1
ATOM 770 C C . SER A 1 104 ? 0.85 -3.998 -1.399 1 98.88 104 SER A C 1
ATOM 772 O O . SER A 1 104 ? 0.196 -4.828 -0.763 1 98.88 104 SER A O 1
ATOM 774 N N . SER A 1 105 ? 0.451 -2.791 -1.725 1 98.81 105 SER A N 1
ATOM 775 C CA . SER A 1 105 ? -0.96 -2.49 -1.51 1 98.81 105 SER A CA 1
ATOM 776 C C . SER A 1 105 ? -1.848 -3.307 -2.443 1 98.81 105 SER A C 1
ATOM 778 O O . SER A 1 105 ? -1.457 -3.609 -3.572 1 98.81 105 SER A O 1
ATOM 780 N N . ILE A 1 106 ? -2.979 -3.625 -1.939 1 98.75 106 ILE A N 1
ATOM 781 C CA . ILE A 1 106 ? -3.959 -4.363 -2.725 1 98.75 106 ILE A CA 1
ATOM 782 C C . ILE A 1 106 ? -5.355 -3.805 -2.469 1 98.75 106 ILE A C 1
ATOM 784 O O . ILE A 1 106 ? -5.535 -2.936 -1.61 1 98.75 106 ILE A O 1
ATOM 788 N N . SER A 1 107 ? -6.312 -4.301 -3.277 1 98.56 107 SER A N 1
ATOM 789 C CA . SER A 1 107 ? -7.676 -3.791 -3.166 1 98.56 107 SER A CA 1
ATOM 790 C C . SER A 1 107 ? -8.578 -4.789 -2.451 1 98.56 107 SER A C 1
ATOM 792 O O . SER A 1 107 ? -8.531 -5.988 -2.734 1 98.56 107 SER A O 1
ATOM 794 N N . ASP A 1 108 ? -9.461 -4.297 -1.653 1 98.12 108 ASP A N 1
ATOM 795 C CA . ASP A 1 108 ? -10.469 -5.094 -0.957 1 98.12 108 ASP A CA 1
ATOM 796 C C . ASP A 1 108 ? -11.555 -5.562 -1.917 1 98.12 108 ASP A C 1
ATOM 798 O O . ASP A 1 108 ? -12.328 -6.465 -1.593 1 98.12 108 ASP A O 1
ATOM 802 N N . LYS A 1 109 ? -11.625 -4.914 -3.082 1 98 109 LYS A N 1
ATOM 803 C CA . LYS A 1 109 ? -12.602 -5.348 -4.078 1 98 109 LYS A CA 1
ATOM 804 C C . LYS A 1 109 ? -12.219 -6.703 -4.668 1 98 109 LYS A C 1
ATOM 806 O O . LYS A 1 109 ? -13.086 -7.461 -5.105 1 98 109 LYS A O 1
ATOM 811 N N . PHE A 1 110 ? -10.938 -6.977 -4.66 1 98.38 110 PHE A N 1
ATOM 812 C CA . PHE A 1 110 ? -10.445 -8.258 -5.156 1 98.38 110 PHE A CA 1
ATOM 813 C C . PHE A 1 110 ? -10.219 -9.227 -4.004 1 98.38 110 PHE A C 1
ATOM 815 O O . PHE A 1 110 ? -10.547 -10.414 -4.113 1 98.38 110 PHE A O 1
ATOM 822 N N . ILE A 1 111 ? -9.633 -8.727 -2.93 1 98.62 111 ILE A N 1
ATOM 823 C CA . ILE A 1 111 ? -9.312 -9.5 -1.73 1 98.62 111 ILE A CA 1
ATOM 824 C C . ILE A 1 111 ? -10.031 -8.891 -0.525 1 98.62 111 ILE A C 1
ATOM 826 O O . ILE A 1 111 ? -9.531 -7.957 0.101 1 98.62 111 ILE A O 1
ATOM 830 N N . GLU A 1 112 ? -11.148 -9.445 -0.161 1 98.62 112 GLU A N 1
ATOM 831 C CA . GLU A 1 112 ? -12.016 -8.844 0.853 1 98.62 112 GLU A CA 1
ATOM 832 C C . GLU A 1 112 ? -11.258 -8.625 2.16 1 98.62 112 GLU A C 1
ATOM 834 O O . GLU A 1 112 ? -10.656 -9.555 2.703 1 98.62 112 GLU A O 1
ATOM 839 N N . GLY A 1 113 ? -11.305 -7.414 2.639 1 97.69 113 GLY A N 1
ATOM 840 C CA . GLY A 1 113 ? -10.703 -7.062 3.916 1 97.69 113 GLY A CA 1
ATOM 841 C C . GLY A 1 113 ? -9.203 -6.848 3.834 1 97.69 113 GLY A C 1
ATOM 842 O O . GLY A 1 113 ? -8.562 -6.512 4.832 1 97.69 113 GLY A O 1
ATOM 843 N N . GLY A 1 114 ? -8.617 -7.023 2.656 1 97.81 114 GLY A N 1
ATOM 844 C CA . GLY A 1 114 ? -7.18 -6.902 2.504 1 97.81 114 GLY A CA 1
ATOM 845 C C . GLY A 1 114 ? -6.727 -5.48 2.236 1 97.81 114 GLY A C 1
ATOM 846 O O . GLY A 1 114 ? -7.414 -4.723 1.545 1 97.81 114 GLY A O 1
ATOM 847 N N . THR A 1 115 ? -5.508 -5.16 2.775 1 97.44 115 THR A N 1
ATOM 848 C CA . THR A 1 115 ? -4.879 -3.869 2.525 1 97.44 115 THR A CA 1
ATOM 849 C C . THR A 1 115 ? -3.508 -4.051 1.883 1 97.44 115 THR A C 1
ATOM 851 O O . THR A 1 115 ? -3.098 -3.248 1.042 1 97.44 115 THR A O 1
ATOM 854 N N . VAL A 1 116 ? -2.891 -5.109 2.32 1 98.75 116 VAL A N 1
ATOM 855 C CA . VAL A 1 116 ? -1.574 -5.414 1.77 1 98.75 116 VAL A CA 1
ATOM 856 C C . VAL A 1 116 ? -1.444 -6.918 1.538 1 98.75 116 VAL A C 1
ATOM 858 O O . VAL A 1 116 ? -2.098 -7.715 2.215 1 98.75 116 VAL A O 1
ATOM 861 N N . GLU A 1 117 ? -0.701 -7.188 0.524 1 98.88 117 GLU A N 1
ATOM 862 C CA . GLU A 1 117 ? -0.041 -8.484 0.43 1 98.88 117 GLU A CA 1
ATOM 863 C C . GLU A 1 117 ? 1.364 -8.438 1.024 1 98.88 117 GLU A C 1
ATOM 865 O O . GLU A 1 117 ? 2.152 -7.551 0.692 1 98.88 117 GLU A O 1
ATOM 870 N N . TRP A 1 118 ? 1.573 -9.352 1.887 1 98.88 118 TRP A N 1
ATOM 871 C CA . TRP A 1 118 ? 2.879 -9.445 2.531 1 98.88 118 TRP A CA 1
ATOM 872 C C . TRP A 1 118 ? 3.523 -10.805 2.266 1 98.88 118 TRP A C 1
ATOM 874 O O . TRP A 1 118 ? 3.098 -11.82 2.822 1 98.88 118 TRP A O 1
ATOM 884 N N . ASP A 1 119 ? 4.609 -10.766 1.539 1 98.94 119 ASP A N 1
ATOM 885 C CA . ASP A 1 119 ? 5.301 -11.992 1.163 1 98.94 119 ASP A CA 1
ATOM 886 C C . ASP A 1 119 ? 6.551 -12.195 2.014 1 98.94 119 ASP A C 1
ATOM 888 O O . ASP A 1 119 ? 7.352 -11.273 2.184 1 98.94 119 ASP A O 1
ATOM 892 N N . LEU A 1 120 ? 6.664 -13.391 2.473 1 98.88 120 LEU A N 1
ATOM 893 C CA . LEU A 1 120 ? 7.902 -13.875 3.07 1 98.88 120 LEU A CA 1
ATOM 894 C C . LEU A 1 120 ? 8.484 -15.023 2.256 1 98.88 120 LEU A C 1
ATOM 896 O O . LEU A 1 120 ? 7.75 -15.906 1.805 1 98.88 120 LEU A O 1
ATOM 900 N N . TYR A 1 121 ? 9.82 -15 2.049 1 98.69 121 TYR A N 1
ATOM 901 C CA . TYR A 1 121 ? 10.391 -16.062 1.236 1 98.69 121 TYR A CA 1
ATOM 902 C C . TYR A 1 121 ? 11.859 -16.297 1.597 1 98.69 121 TYR A C 1
ATOM 904 O O . TYR A 1 121 ? 12.508 -15.422 2.164 1 98.69 121 TYR A O 1
ATOM 912 N N . ALA A 1 122 ? 12.305 -17.422 1.25 1 98.81 122 ALA A N 1
ATOM 913 C CA . ALA A 1 122 ? 13.688 -17.875 1.405 1 98.81 122 ALA A CA 1
ATOM 914 C C . ALA A 1 122 ? 14.016 -19 0.435 1 98.81 122 ALA A C 1
ATOM 916 O O . ALA A 1 122 ? 13.117 -19.688 -0.058 1 98.81 122 ALA A O 1
ATOM 917 N N . GLY A 1 123 ? 15.32 -19.109 0.177 1 98.62 123 GLY A N 1
ATOM 918 C CA . GLY A 1 123 ? 15.703 -20.188 -0.727 1 98.62 123 GLY A CA 1
ATOM 919 C C . GLY A 1 123 ? 17.188 -20.219 -1.033 1 98.62 123 GLY A C 1
ATOM 920 O O . GLY A 1 123 ? 18 -19.719 -0.243 1 98.62 123 GLY A O 1
ATOM 921 N N . TYR A 1 124 ? 17.438 -20.938 -2.053 1 98.44 124 TYR A N 1
ATOM 922 C CA . TYR A 1 124 ? 18.812 -21.156 -2.502 1 98.44 124 TYR A CA 1
ATOM 923 C C . TYR A 1 124 ? 18.922 -21.016 -4.016 1 98.44 124 TYR A C 1
ATOM 925 O O . TYR A 1 124 ? 18.031 -21.469 -4.75 1 98.44 124 TYR A O 1
ATOM 933 N N . THR A 1 125 ? 19.969 -20.453 -4.402 1 98 125 THR A N 1
ATOM 934 C CA . THR A 1 125 ? 20.297 -20.312 -5.816 1 98 125 THR A CA 1
ATOM 935 C C . THR A 1 125 ? 21.719 -20.781 -6.082 1 98 125 THR A C 1
ATOM 937 O O . THR A 1 125 ? 22.641 -20.469 -5.32 1 98 125 THR A O 1
ATOM 940 N N . GLY A 1 126 ? 21.906 -21.531 -7.141 1 97.5 126 GLY A N 1
ATOM 941 C CA . GLY A 1 126 ? 23.219 -21.984 -7.586 1 97.5 126 GLY A CA 1
ATOM 942 C C . GLY A 1 126 ? 23.391 -21.906 -9.094 1 97.5 126 GLY A C 1
ATOM 943 O O . GLY A 1 126 ? 22.438 -21.656 -9.82 1 97.5 126 GLY A O 1
ATOM 944 N N . THR A 1 127 ? 24.656 -22.047 -9.414 1 96.44 127 THR A N 1
ATOM 945 C CA . THR A 1 127 ? 24.969 -22.031 -10.836 1 96.44 127 THR A CA 1
ATOM 946 C C . THR A 1 127 ? 25.828 -23.25 -11.211 1 96.44 127 THR A C 1
ATOM 948 O O . THR A 1 127 ? 26.656 -23.688 -10.422 1 96.44 127 THR A O 1
ATOM 951 N N . ILE A 1 128 ? 25.594 -23.75 -12.344 1 96.31 128 ILE A N 1
ATOM 952 C CA . ILE A 1 128 ? 26.406 -24.781 -12.969 1 96.31 128 ILE A CA 1
ATOM 953 C C . ILE A 1 128 ? 26.562 -24.484 -14.461 1 96.31 128 ILE A C 1
ATOM 955 O O . ILE A 1 128 ? 25.609 -24.641 -15.234 1 96.31 128 ILE A O 1
ATOM 959 N N . GLY A 1 129 ? 27.812 -24.172 -14.844 1 95.75 129 GLY A N 1
ATOM 960 C CA . GLY A 1 129 ? 27.984 -23.688 -16.203 1 95.75 129 GLY A CA 1
ATOM 961 C C . GLY A 1 129 ? 27.125 -22.484 -16.531 1 95.75 129 GLY A C 1
ATOM 962 O O . GLY A 1 129 ? 27.125 -21.5 -15.797 1 95.75 129 GLY A O 1
ATOM 963 N N . ASP A 1 130 ? 26.328 -22.656 -17.578 1 95.88 130 ASP A N 1
ATOM 964 C CA . ASP A 1 130 ? 25.484 -21.562 -18.031 1 95.88 130 ASP A CA 1
ATOM 965 C C . ASP A 1 130 ? 24.109 -21.625 -17.359 1 95.88 130 ASP A C 1
ATOM 967 O O . ASP A 1 130 ? 23.25 -20.781 -17.625 1 95.88 130 ASP A O 1
ATOM 971 N N . PHE A 1 131 ? 23.906 -22.562 -16.562 1 97.56 131 PHE A N 1
ATOM 972 C CA . PHE A 1 131 ? 22.609 -22.766 -15.922 1 97.56 131 PHE A CA 1
ATOM 973 C C . PHE A 1 131 ? 22.594 -22.156 -14.523 1 97.56 131 PHE A C 1
ATOM 975 O O . PHE A 1 131 ? 23.594 -22.234 -13.797 1 97.56 131 PHE A O 1
ATOM 982 N N . THR A 1 132 ? 21.547 -21.516 -14.273 1 98 132 THR A N 1
ATOM 983 C CA . THR A 1 132 ? 21.25 -21.125 -12.898 1 98 132 THR A CA 1
ATOM 984 C C . THR A 1 132 ? 20.016 -21.859 -12.383 1 98 132 THR A C 1
ATOM 986 O O . THR A 1 132 ? 18.969 -21.891 -13.055 1 98 132 THR A O 1
ATOM 989 N N . TYR A 1 133 ? 20.125 -22.469 -11.266 1 98.5 133 TYR A N 1
ATOM 990 C CA . TYR A 1 133 ? 19 -23.156 -10.656 1 98.5 133 TYR A CA 1
ATOM 991 C C . TYR A 1 133 ? 18.672 -22.562 -9.289 1 98.5 133 TYR A C 1
ATOM 993 O O . TYR A 1 133 ? 19.562 -22.094 -8.586 1 98.5 133 TYR A O 1
ATOM 1001 N N . ALA A 1 134 ? 17.391 -22.656 -8.945 1 98.62 134 ALA A N 1
ATOM 1002 C CA . ALA A 1 134 ? 16.984 -22.125 -7.645 1 98.62 134 ALA A CA 1
ATOM 1003 C C . ALA A 1 134 ? 15.789 -22.891 -7.098 1 98.62 134 ALA A C 1
ATOM 1005 O O . ALA A 1 134 ? 14.984 -23.438 -7.863 1 98.62 134 ALA A O 1
ATOM 1006 N N . GLY A 1 135 ? 15.703 -23 -5.824 1 98.81 135 GLY A N 1
ATOM 1007 C CA . GLY A 1 135 ? 14.57 -23.453 -5.039 1 98.81 135 GLY A CA 1
ATOM 1008 C C . GLY A 1 135 ? 14.195 -22.5 -3.924 1 98.81 135 GLY A C 1
ATOM 1009 O O . GLY A 1 135 ? 15.055 -22.062 -3.156 1 98.81 135 GLY A O 1
ATOM 1010 N N . GLN A 1 136 ? 12.922 -22.156 -3.906 1 98.75 136 GLN A N 1
ATOM 1011 C CA . GLN A 1 136 ? 12.484 -21.203 -2.887 1 98.75 136 GLN A CA 1
ATOM 1012 C C . GLN A 1 136 ? 11.156 -21.625 -2.273 1 98.75 136 GLN A C 1
ATOM 1014 O O . GLN A 1 136 ? 10.406 -22.406 -2.877 1 98.75 136 GLN A O 1
ATOM 1019 N N . VAL A 1 137 ? 10.891 -21.125 -1.084 1 98.94 137 VAL A N 1
ATOM 1020 C CA . VAL A 1 137 ? 9.609 -21.281 -0.399 1 98.94 137 VAL A CA 1
ATOM 1021 C C . VAL A 1 137 ? 9.031 -19.906 -0.058 1 98.94 137 VAL A C 1
ATOM 1023 O O . VAL A 1 137 ? 9.75 -19.031 0.417 1 98.94 137 VAL A O 1
ATOM 1026 N N . TYR A 1 138 ? 7.758 -19.797 -0.364 1 98.88 138 TYR A N 1
ATOM 1027 C CA . TYR A 1 138 ? 7.043 -18.547 -0.115 1 98.88 138 TYR A CA 1
ATOM 1028 C C . TYR A 1 138 ? 5.871 -18.766 0.833 1 98.88 138 TYR A C 1
ATOM 1030 O O . TYR A 1 138 ? 5.262 -19.844 0.839 1 98.88 138 TYR A O 1
ATOM 1038 N N . TYR A 1 139 ? 5.602 -17.812 1.615 1 98.94 139 TYR A N 1
ATOM 1039 C CA . TYR A 1 139 ? 4.34 -17.672 2.336 1 98.94 139 TYR A CA 1
ATOM 1040 C C . TYR A 1 139 ? 3.744 -16.281 2.152 1 98.94 139 TYR A C 1
ATOM 1042 O O . TYR A 1 139 ? 4.402 -15.281 2.438 1 98.94 139 TYR A O 1
ATOM 1050 N N . TYR A 1 140 ? 2.564 -16.266 1.638 1 98.88 140 TYR A N 1
ATOM 1051 C CA . TYR A 1 140 ? 1.839 -15.031 1.362 1 98.88 140 TYR A CA 1
ATOM 1052 C C . TYR A 1 140 ? 0.845 -14.719 2.475 1 98.88 140 TYR A C 1
ATOM 1054 O O . TYR A 1 140 ? -0.088 -15.492 2.715 1 98.88 140 TYR A O 1
ATOM 1062 N N . LEU A 1 141 ? 1.056 -13.562 3.098 1 98.88 141 LEU A N 1
ATOM 1063 C CA . LEU A 1 141 ? 0.151 -13.086 4.141 1 98.88 141 LEU A CA 1
ATOM 1064 C C . LEU A 1 141 ? -0.74 -11.969 3.617 1 98.88 141 LEU A C 1
ATOM 1066 O O . LEU A 1 141 ? -0.282 -11.102 2.867 1 98.88 141 LEU A O 1
ATOM 1070 N N . TYR A 1 142 ? -1.938 -12.016 4.004 1 98.69 142 TYR A N 1
ATOM 1071 C CA . TYR A 1 142 ? -2.912 -10.953 3.779 1 98.69 142 TYR A CA 1
ATOM 1072 C C . TYR A 1 142 ? -3.578 -10.539 5.086 1 98.69 142 TYR A C 1
ATOM 1074 O O . TYR A 1 142 ? -4.754 -10.836 5.312 1 98.69 142 TYR A O 1
ATOM 1082 N N . PRO A 1 143 ? -2.9 -9.734 5.832 1 98.44 143 PRO A N 1
ATOM 1083 C CA . PRO A 1 143 ? -3.404 -9.406 7.168 1 98.44 143 PRO A CA 1
ATOM 1084 C C . PRO A 1 143 ? -4.797 -8.781 7.137 1 98.44 143 PRO A C 1
ATOM 1086 O O . PRO A 1 143 ? -5.02 -7.789 6.438 1 98.44 143 PRO A O 1
ATOM 1089 N N . GLY A 1 144 ? -5.711 -9.383 7.844 1 96.94 144 GLY A N 1
ATOM 1090 C CA . GLY A 1 144 ? -7.062 -8.859 7.961 1 96.94 144 GLY A CA 1
ATOM 1091 C C . GLY A 1 144 ? -7.988 -9.352 6.863 1 96.94 144 GLY A C 1
ATOM 1092 O O . GLY A 1 144 ? -9.211 -9.203 6.965 1 96.94 144 GLY A O 1
ATOM 1093 N N . ALA A 1 145 ? -7.48 -9.969 5.801 1 98.62 145 ALA A N 1
ATOM 1094 C CA . ALA A 1 145 ? -8.289 -10.391 4.66 1 98.62 145 ALA A CA 1
ATOM 1095 C C . ALA A 1 145 ? -9.008 -11.703 4.949 1 98.62 145 ALA A C 1
ATOM 1097 O O . ALA A 1 145 ? -8.391 -12.664 5.41 1 98.62 145 ALA A O 1
ATOM 1098 N N . LYS A 1 146 ? -10.211 -11.688 4.68 1 98.62 146 LYS A N 1
ATOM 1099 C CA . LYS A 1 146 ? -11.07 -12.852 4.871 1 98.62 146 LYS A CA 1
ATOM 1100 C C . LYS A 1 146 ? -12.352 -12.734 4.055 1 98.62 146 LYS A C 1
ATOM 1102 O O . LYS A 1 146 ? -13.023 -11.703 4.086 1 98.62 146 LYS A O 1
ATOM 1107 N N . LEU A 1 147 ? -12.586 -13.758 3.293 1 98.75 147 LEU A N 1
ATOM 1108 C CA . LEU A 1 147 ? -13.898 -13.859 2.662 1 98.75 147 LEU A CA 1
ATOM 1109 C C . LEU A 1 147 ? -14.961 -14.25 3.684 1 98.75 147 LEU A C 1
ATOM 1111 O O . LEU A 1 147 ? -15.109 -15.422 4.02 1 98.75 147 LEU A O 1
ATOM 1115 N N . GLN A 1 148 ? -15.742 -13.32 4.066 1 98.69 148 GLN A N 1
ATOM 1116 C CA . GLN A 1 148 ? -16.531 -13.453 5.285 1 98.69 148 GLN A CA 1
ATOM 1117 C C . GLN A 1 148 ? -17.641 -14.492 5.109 1 98.69 148 GLN A C 1
ATOM 1119 O O . GLN A 1 148 ? -17.891 -15.305 6.004 1 98.69 148 GLN A O 1
ATOM 1124 N N . TYR A 1 149 ? -18.328 -14.5 3.971 1 98 149 TYR A N 1
ATOM 1125 C CA . TYR A 1 149 ? -19.453 -15.422 3.824 1 98 149 TYR A CA 1
ATOM 1126 C C . TYR A 1 149 ? -18.984 -16.875 3.914 1 98 149 TYR A C 1
ATOM 1128 O O . TYR A 1 149 ? -19.734 -17.734 4.375 1 98 149 TYR A O 1
ATOM 1136 N N . ALA A 1 150 ? -17.703 -17.109 3.525 1 98 150 ALA A N 1
ATOM 1137 C CA . ALA A 1 150 ? -17.172 -18.469 3.508 1 98 150 ALA A CA 1
ATOM 1138 C C . ALA A 1 150 ? -16.219 -18.688 4.684 1 98 150 ALA A C 1
ATOM 1140 O O . ALA A 1 150 ? -15.719 -19.797 4.875 1 98 150 ALA A O 1
ATOM 1141 N N . GLN A 1 151 ? -15.984 -17.656 5.453 1 97.69 151 GLN A N 1
ATOM 1142 C CA . GLN A 1 151 ? -15.039 -17.688 6.559 1 97.69 151 GLN A CA 1
ATOM 1143 C C . GLN A 1 151 ? -13.695 -18.266 6.113 1 97.69 151 GLN A C 1
ATOM 1145 O O . GLN A 1 151 ? -13.141 -19.141 6.777 1 97.69 151 GLN A O 1
ATOM 1150 N N . THR A 1 152 ? -13.203 -17.797 4.977 1 98.44 152 THR A N 1
ATOM 1151 C CA . THR A 1 152 ? -11.992 -18.312 4.355 1 98.44 152 THR A CA 1
ATOM 1152 C C . THR A 1 152 ? -10.93 -17.219 4.266 1 98.44 152 THR A C 1
ATOM 1154 O O . THR A 1 152 ? -11.18 -16.141 3.742 1 98.44 152 THR A O 1
ATOM 1157 N N . LYS A 1 153 ? -9.773 -17.516 4.816 1 98.5 153 LYS A N 1
ATOM 1158 C CA . LYS A 1 153 ? -8.641 -16.609 4.703 1 98.5 153 LYS A CA 1
ATOM 1159 C C . LYS A 1 153 ? -7.918 -16.797 3.371 1 98.5 153 LYS A C 1
ATOM 1161 O O . LYS A 1 153 ? -8.062 -17.828 2.719 1 98.5 153 LYS A O 1
ATOM 1166 N N . TYR A 1 154 ? -7.117 -15.797 3.043 1 98.69 154 TYR A N 1
ATOM 1167 C CA . TYR A 1 154 ? -6.469 -15.789 1.735 1 98.69 154 TYR A CA 1
ATOM 1168 C C . TYR A 1 154 ? -5.023 -16.25 1.838 1 98.69 154 TYR A C 1
ATOM 1170 O O . TYR A 1 154 ? -4.379 -16.531 0.822 1 98.69 154 TYR A O 1
ATOM 1178 N N . ASN A 1 155 ? -4.422 -16.359 3.066 1 98.88 155 ASN A N 1
ATOM 1179 C CA . ASN A 1 155 ? -3.021 -16.734 3.244 1 98.88 155 ASN A CA 1
ATOM 1180 C C . ASN A 1 155 ? -2.719 -18.094 2.615 1 98.88 155 ASN A C 1
ATOM 1182 O O . ASN A 1 155 ? -3.531 -19.016 2.701 1 98.88 155 ASN A O 1
ATOM 1186 N N . TYR A 1 156 ? -1.544 -18.188 1.982 1 98.94 156 TYR A N 1
ATOM 1187 C CA . TYR A 1 156 ? -1.141 -19.484 1.439 1 98.94 156 TYR A CA 1
ATOM 1188 C C . TYR A 1 156 ? 0.369 -19.547 1.241 1 98.94 156 TYR A C 1
ATOM 1190 O O . TYR A 1 156 ? 1.059 -18.531 1.361 1 98.94 156 TYR A O 1
ATOM 1198 N N . GLY A 1 157 ? 0.839 -20.734 1.009 1 98.94 157 GLY A N 1
ATOM 1199 C CA . GLY A 1 157 ? 2.256 -20.969 0.792 1 98.94 157 GLY A CA 1
ATOM 1200 C C . GLY A 1 157 ? 2.539 -21.766 -0.468 1 98.94 157 GLY A C 1
ATOM 1201 O O . GLY A 1 157 ? 1.781 -22.672 -0.819 1 98.94 157 GLY A O 1
ATOM 1202 N N . GLU A 1 158 ? 3.645 -21.422 -1.113 1 98.94 158 GLU A N 1
ATOM 1203 C CA . GLU A 1 158 ? 4.086 -22.125 -2.307 1 98.94 158 GLU A CA 1
ATOM 1204 C C . GLU A 1 158 ? 5.586 -22.391 -2.27 1 98.94 158 GLU A C 1
ATOM 1206 O O . GLU A 1 158 ? 6.348 -21.594 -1.711 1 98.94 158 GLU A O 1
ATOM 1211 N N . ALA A 1 159 ? 5.938 -23.5 -2.84 1 98.94 159 ALA A N 1
ATOM 1212 C CA . ALA A 1 159 ? 7.332 -23.781 -3.189 1 98.94 159 ALA A CA 1
ATOM 1213 C C . ALA A 1 159 ? 7.559 -23.641 -4.691 1 98.94 159 ALA A C 1
ATOM 1215 O O . ALA A 1 159 ? 6.68 -23.969 -5.492 1 98.94 159 ALA A O 1
ATOM 1216 N N . VAL A 1 160 ? 8.75 -23.219 -5.055 1 98.88 160 VAL A N 1
ATOM 1217 C CA . VAL A 1 160 ? 9.008 -23 -6.477 1 98.88 160 VAL A CA 1
ATOM 1218 C C . VAL A 1 160 ? 10.398 -23.516 -6.836 1 98.88 160 VAL A C 1
ATOM 1220 O O . VAL A 1 160 ? 11.352 -23.344 -6.066 1 98.88 160 VAL A O 1
ATOM 1223 N N . ALA A 1 161 ? 10.508 -24.203 -7.871 1 98.81 161 ALA A N 1
ATOM 1224 C CA . ALA A 1 161 ? 11.766 -24.562 -8.531 1 98.81 161 ALA A CA 1
ATOM 1225 C C . ALA A 1 161 ? 11.969 -23.75 -9.805 1 98.81 161 ALA A C 1
ATOM 1227 O O . ALA A 1 161 ? 11.016 -23.516 -10.555 1 98.81 161 ALA A O 1
ATOM 1228 N N . SER A 1 162 ? 13.211 -23.359 -10.039 1 98.75 162 SER A N 1
ATOM 1229 C CA . SER A 1 162 ? 13.508 -22.484 -11.156 1 98.75 162 SER A CA 1
ATOM 1230 C C . SER A 1 162 ? 14.773 -2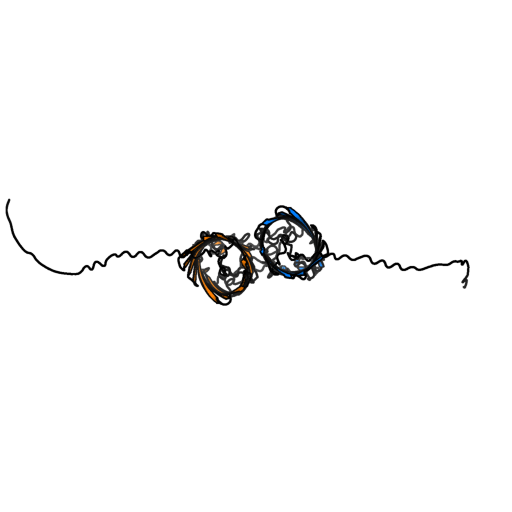2.922 -11.891 1 98.75 162 SER A C 1
ATOM 1232 O O . SER A 1 162 ? 15.742 -23.344 -11.258 1 98.75 162 SER A O 1
ATOM 1234 N N . LEU A 1 163 ? 14.742 -22.797 -13.18 1 98.69 163 LEU A N 1
ATOM 1235 C CA . LEU A 1 163 ? 15.891 -23.047 -14.039 1 98.69 163 LEU A CA 1
ATOM 1236 C C . LEU A 1 163 ? 16.031 -21.938 -15.078 1 98.69 163 LEU A C 1
ATOM 1238 O O . LEU A 1 163 ? 15.078 -21.594 -15.773 1 98.69 163 LEU A O 1
ATOM 1242 N N . THR A 1 164 ? 17.219 -21.422 -15.133 1 98.62 164 THR A N 1
ATOM 1243 C CA . THR A 1 164 ? 17.516 -20.375 -16.109 1 98.62 164 THR A CA 1
ATOM 1244 C C . THR A 1 164 ? 18.688 -20.781 -16.984 1 98.62 164 THR A C 1
ATOM 1246 O O . THR A 1 164 ? 19.703 -21.281 -16.5 1 98.62 164 THR A O 1
ATOM 1249 N N . TYR A 1 165 ? 18.516 -20.594 -18.219 1 98.38 165 TYR A N 1
ATOM 1250 C CA . TYR A 1 165 ? 19.578 -20.719 -19.219 1 98.38 165 TYR A CA 1
ATOM 1251 C C . TYR A 1 165 ? 19.578 -19.516 -20.156 1 98.38 165 TYR A C 1
ATOM 1253 O O . TYR A 1 165 ? 18.703 -19.406 -21.031 1 98.38 165 TYR A O 1
ATOM 1261 N N . LYS A 1 166 ? 20.578 -18.656 -20.031 1 96.19 166 LYS A N 1
ATOM 1262 C CA . LYS A 1 166 ? 20.719 -17.438 -20.828 1 96.19 166 LYS A CA 1
ATOM 1263 C C . LYS A 1 166 ? 19.438 -16.594 -20.766 1 96.19 166 LYS A C 1
ATOM 1265 O O . LYS A 1 166 ? 19.016 -16.203 -19.688 1 96.19 166 LYS A O 1
ATOM 1270 N N . TRP A 1 167 ? 18.719 -16.531 -21.891 1 97.31 167 TRP A N 1
ATOM 1271 C CA . TRP A 1 167 ? 17.578 -15.641 -21.969 1 97.31 167 TRP A CA 1
ATOM 1272 C C . TRP A 1 167 ? 16.312 -16.344 -21.5 1 97.31 167 TRP A C 1
ATOM 1274 O O . TRP A 1 167 ? 15.273 -15.703 -21.297 1 97.31 167 TRP A O 1
ATOM 1284 N N . PHE A 1 168 ? 16.359 -17.578 -21.328 1 98.56 168 PHE A N 1
ATOM 1285 C CA . PHE A 1 168 ? 15.164 -18.391 -21.078 1 98.56 168 PHE A CA 1
ATOM 1286 C C . PHE A 1 168 ? 15.086 -18.812 -19.625 1 98.56 168 PHE A C 1
ATOM 1288 O O . PHE A 1 168 ? 16.094 -19.25 -19.047 1 98.56 168 PHE A O 1
ATOM 1295 N N . ASN A 1 169 ? 13.93 -18.734 -19 1 98.75 169 ASN A N 1
ATOM 1296 C CA . ASN A 1 169 ? 13.68 -19.141 -17.625 1 98.75 169 ASN A CA 1
ATOM 1297 C C . ASN A 1 169 ? 12.367 -19.906 -17.5 1 98.75 169 ASN A C 1
ATOM 1299 O O . ASN A 1 169 ? 11.359 -19.547 -18.109 1 98.75 169 ASN A O 1
ATOM 1303 N N . VAL A 1 170 ? 12.398 -20.953 -16.734 1 98.88 170 VAL A N 1
ATOM 1304 C CA . VAL A 1 170 ? 11.188 -21.703 -16.438 1 98.88 170 VAL A CA 1
ATOM 1305 C C . VAL A 1 170 ? 11.094 -21.969 -14.938 1 98.88 170 VAL A C 1
ATOM 1307 O O . VAL A 1 170 ? 12.102 -22.266 -14.289 1 98.88 170 VAL A O 1
ATOM 1310 N N . LYS A 1 171 ? 9.898 -21.781 -14.391 1 98.88 171 LYS A N 1
ATOM 1311 C CA . LYS A 1 171 ? 9.609 -22.062 -12.992 1 98.88 171 LYS A CA 1
ATOM 1312 C C . LYS A 1 171 ? 8.344 -22.906 -12.852 1 98.88 171 LYS A C 1
ATOM 1314 O O . LYS A 1 171 ? 7.449 -22.844 -13.695 1 98.88 171 LYS A O 1
ATOM 1319 N N . TYR A 1 172 ? 8.32 -23.656 -11.852 1 98.94 172 TYR A N 1
ATOM 1320 C CA . TYR A 1 172 ? 7.098 -24.344 -11.469 1 98.94 172 TYR A CA 1
ATOM 1321 C C . TYR A 1 172 ? 6.793 -24.125 -9.992 1 98.94 172 TYR A C 1
ATOM 1323 O O . TYR A 1 172 ? 7.59 -24.5 -9.125 1 98.94 172 TYR A O 1
ATOM 1331 N N . TRP A 1 173 ? 5.629 -23.547 -9.742 1 98.94 173 TRP A N 1
ATOM 1332 C CA . TRP A 1 173 ? 5.145 -23.281 -8.391 1 98.94 173 TRP A CA 1
ATOM 1333 C C . TRP A 1 173 ? 4.191 -24.375 -7.926 1 98.94 173 TRP A C 1
ATOM 1335 O O . TRP A 1 173 ? 3.344 -24.828 -8.695 1 98.94 173 TRP A O 1
ATOM 1345 N N . LEU A 1 174 ? 4.336 -24.734 -6.664 1 98.94 174 LEU A N 1
ATOM 1346 C CA . LEU A 1 174 ? 3.473 -25.75 -6.078 1 98.94 174 LEU A CA 1
ATOM 1347 C C . LEU A 1 174 ? 2.951 -25.297 -4.719 1 98.94 174 LEU A C 1
ATOM 1349 O O . LEU A 1 174 ? 3.736 -24.984 -3.818 1 98.94 174 LEU A O 1
ATOM 1353 N N . THR A 1 175 ? 1.609 -25.312 -4.57 1 98.94 175 THR A N 1
ATOM 1354 C CA . THR A 1 175 ? 1 -24.922 -3.303 1 98.94 175 THR A CA 1
ATOM 1355 C C . THR A 1 175 ? 1.124 -26.047 -2.277 1 98.94 175 THR A C 1
ATOM 1357 O O . THR A 1 175 ? 0.68 -27.172 -2.523 1 98.94 175 THR A O 1
ATOM 1360 N N . TYR A 1 176 ? 1.674 -25.719 -1.073 1 98.88 176 TYR A N 1
ATOM 1361 C CA . TYR A 1 176 ? 1.839 -26.75 -0.058 1 98.88 176 TYR A CA 1
ATOM 1362 C C . TYR A 1 176 ? 0.866 -26.531 1.096 1 98.88 176 TYR A C 1
ATOM 1364 O O . TYR A 1 176 ? 0.711 -27.406 1.952 1 98.88 176 TYR A O 1
ATOM 1372 N N . THR A 1 177 ? 0.193 -25.438 1.239 1 98.88 177 THR A N 1
ATOM 1373 C CA . THR A 1 177 ? -0.826 -25.172 2.25 1 98.88 177 THR A CA 1
ATOM 1374 C C . THR A 1 177 ? -2.158 -25.812 1.851 1 98.88 177 THR A C 1
ATOM 1376 O O . THR A 1 177 ? -2.33 -26.234 0.708 1 98.88 177 THR A O 1
ATOM 1379 N N . PRO A 1 178 ? -3.09 -25.844 2.746 1 98.56 178 PRO A N 1
ATOM 1380 C CA . PRO A 1 178 ? -4.363 -26.5 2.428 1 98.56 178 PRO A CA 1
ATOM 1381 C C . PRO A 1 178 ? -5.078 -25.844 1.249 1 98.56 178 PRO A C 1
ATOM 1383 O O . PRO A 1 178 ? -5.723 -26.531 0.453 1 98.56 178 PRO A O 1
ATOM 1386 N N . ASP A 1 179 ? -4.977 -24.516 1.184 1 98.81 179 ASP A N 1
ATOM 1387 C CA . ASP A 1 179 ? -5.66 -23.812 0.11 1 98.81 179 ASP A CA 1
ATOM 1388 C C . ASP A 1 179 ? -4.676 -22.953 -0.687 1 98.81 179 ASP A C 1
ATOM 1390 O O . ASP A 1 179 ? -3.771 -22.344 -0.115 1 98.81 179 ASP A O 1
ATOM 1394 N N . TYR A 1 180 ? -4.887 -22.938 -1.967 1 98.75 180 TYR A N 1
ATOM 1395 C CA . TYR A 1 180 ? -4.305 -21.922 -2.83 1 98.75 180 TYR A CA 1
ATOM 1396 C C . TYR A 1 180 ? -5.156 -20.656 -2.834 1 98.75 180 TYR A C 1
ATOM 1398 O O . TYR A 1 180 ? -6.234 -20.625 -3.432 1 98.75 180 TYR A O 1
ATOM 1406 N N . PHE A 1 181 ? -4.684 -19.609 -2.189 1 98.5 181 PHE A N 1
ATOM 1407 C CA . PHE A 1 181 ? -5.281 -18.281 -2.225 1 98.5 181 PHE A CA 1
ATOM 1408 C C . PHE A 1 181 ? -6.723 -18.328 -1.732 1 98.5 181 PHE A C 1
ATOM 1410 O O . PHE A 1 181 ? -7.586 -17.625 -2.268 1 98.5 181 PHE A O 1
ATOM 1417 N N . GLY A 1 182 ? -7.031 -19.25 -0.882 1 98.19 182 GLY A N 1
ATOM 1418 C CA . GLY A 1 182 ? -8.352 -19.359 -0.293 1 98.19 182 GLY A CA 1
ATOM 1419 C C . GLY A 1 182 ? -9.32 -20.172 -1.144 1 98.19 182 GLY A C 1
ATOM 1420 O O . GLY A 1 182 ? -10.5 -20.266 -0.819 1 98.19 182 GLY A O 1
ATOM 1421 N N . TYR A 1 183 ? -8.859 -20.766 -2.279 1 98.56 183 TYR A N 1
ATOM 1422 C CA . TYR A 1 183 ? -9.742 -21.578 -3.109 1 98.56 183 TYR A CA 1
ATOM 1423 C C . TYR A 1 183 ? -10.086 -22.891 -2.416 1 98.56 183 TYR A C 1
ATOM 1425 O O . TYR A 1 183 ? -9.219 -23.75 -2.217 1 98.56 183 TYR A O 1
ATOM 1433 N N . ASN A 1 184 ? -11.281 -23.062 -2.094 1 98.56 184 ASN A N 1
ATOM 1434 C CA . ASN A 1 184 ? -11.859 -24.281 -1.518 1 98.56 184 ASN A CA 1
ATOM 1435 C C . ASN A 1 184 ? -13.367 -24.359 -1.764 1 98.56 184 ASN A C 1
ATOM 1437 O O . ASN A 1 184 ? -13.945 -23.453 -2.383 1 98.56 184 ASN A O 1
ATOM 1441 N N . SER A 1 185 ? -13.977 -25.391 -1.287 1 98.38 185 SER A N 1
ATOM 1442 C CA . SER A 1 185 ? -15.391 -25.609 -1.561 1 98.38 185 SER A CA 1
ATOM 1443 C C . SER A 1 185 ? -16.25 -24.5 -0.972 1 98.38 185 SER A C 1
ATOM 1445 O O . SER A 1 185 ? -17.266 -24.109 -1.567 1 98.38 185 SER A O 1
ATOM 1447 N N . ALA A 1 186 ? -15.93 -24.016 0.225 1 97.81 186 ALA A N 1
ATOM 1448 C CA . ALA A 1 186 ? -16.719 -22.984 0.877 1 97.81 186 ALA A CA 1
ATOM 1449 C C . ALA A 1 186 ? -16.641 -21.672 0.106 1 97.81 186 ALA A C 1
ATOM 1451 O O . ALA A 1 186 ? -17.672 -21.047 -0.19 1 97.81 186 ALA A O 1
ATOM 1452 N N . SER A 1 187 ? -15.438 -21.281 -0.293 1 98.12 187 SER A N 1
ATOM 1453 C CA . SER A 1 187 ? -15.242 -20 -0.965 1 98.12 187 SER A CA 1
ATOM 1454 C C . SER A 1 187 ? -15.766 -20.047 -2.396 1 98.12 187 SER A C 1
ATOM 1456 O O . SER A 1 187 ? -16.203 -19.016 -2.932 1 98.12 187 SER A O 1
ATOM 1458 N N . LEU A 1 188 ? -15.734 -21.234 -2.967 1 97.31 188 LEU A N 1
ATOM 1459 C CA . LEU A 1 188 ? -16.125 -21.359 -4.367 1 97.31 188 LEU A CA 1
ATOM 1460 C C . LEU A 1 188 ? -17.562 -21.875 -4.492 1 97.31 188 LEU A C 1
ATOM 1462 O O . LEU A 1 188 ? -18.031 -22.156 -5.598 1 97.31 188 LEU A O 1
ATOM 1466 N N . LEU A 1 189 ? -18.203 -22.156 -3.42 1 94.19 189 LEU A N 1
ATOM 1467 C CA . LEU A 1 189 ? -19.578 -22.609 -3.346 1 94.19 189 LEU A CA 1
ATOM 1468 C C . LEU A 1 189 ? -19.766 -23.906 -4.133 1 94.19 189 LEU A C 1
ATOM 1470 O O . LEU A 1 189 ? -20.734 -24.031 -4.895 1 94.19 189 LEU A O 1
ATOM 1474 N N . ALA A 1 190 ? -18.875 -24.859 -4.047 1 90.19 190 ALA A N 1
ATOM 1475 C CA . ALA A 1 190 ? -18.938 -26.125 -4.773 1 90.19 190 ALA A CA 1
ATOM 1476 C C . ALA A 1 190 ? -19.531 -27.234 -3.902 1 90.19 190 ALA A C 1
ATOM 1478 O O . ALA A 1 190 ? -19.938 -28.281 -4.41 1 90.19 190 ALA A O 1
ATOM 1479 N N . GLY A 1 191 ? -19.797 -27.094 -2.506 1 85.19 191 GLY A N 1
ATOM 1480 C CA . GLY A 1 191 ? -20.547 -27.969 -1.63 1 85.19 191 GLY A CA 1
ATOM 1481 C C . GLY A 1 191 ? -19.844 -29.297 -1.363 1 85.19 191 GLY A C 1
ATOM 1482 O O . GLY A 1 191 ? -20.453 -30.234 -0.856 1 85.19 191 GLY A O 1
ATOM 1483 N N . ASN A 1 192 ? -18.578 -29.609 -1.655 1 89.38 192 ASN A N 1
ATOM 1484 C CA . ASN A 1 192 ? -17.969 -30.922 -1.525 1 89.38 192 ASN A CA 1
ATOM 1485 C C . ASN A 1 192 ? -16.812 -30.906 -0.522 1 89.38 192 ASN A C 1
ATOM 1487 O O . ASN A 1 192 ? -16 -31.828 -0.482 1 89.38 192 ASN A O 1
ATOM 1491 N N . ASP A 1 193 ? -16.609 -29.891 0.233 1 94.5 193 ASP A N 1
ATOM 1492 C CA . ASP A 1 193 ? -15.648 -29.719 1.316 1 94.5 193 ASP A CA 1
ATOM 1493 C C . ASP A 1 193 ? -14.227 -30 0.834 1 94.5 193 ASP A C 1
ATOM 1495 O O . ASP A 1 193 ? -13.469 -30.719 1.494 1 94.5 193 ASP A O 1
ATOM 1499 N N . LEU A 1 194 ? -13.828 -29.672 -0.34 1 97.75 194 LEU A N 1
ATOM 1500 C CA . LEU A 1 194 ? -12.5 -29.859 -0.919 1 97.75 194 LEU A CA 1
ATOM 1501 C C . LEU A 1 194 ? -11.648 -28.609 -0.745 1 97.75 194 LEU A C 1
ATOM 1503 O O . LEU A 1 194 ? -12.18 -27.516 -0.574 1 97.75 194 LEU A O 1
ATOM 1507 N N . HIS A 1 195 ? -10.391 -28.906 -0.693 1 98.62 195 HIS A N 1
ATOM 1508 C CA . HIS A 1 195 ? -9.367 -27.875 -0.677 1 98.62 195 HIS A CA 1
ATOM 1509 C C . HIS A 1 195 ? -8.5 -27.938 -1.93 1 98.62 195 HIS A C 1
ATOM 1511 O O . HIS A 1 195 ? -8.742 -28.75 -2.818 1 98.62 195 HIS A O 1
ATOM 1517 N N . SER A 1 196 ? -7.598 -27.016 -2.027 1 98.75 196 SER A N 1
ATOM 1518 C CA . SER A 1 196 ? -6.887 -26.906 -3.297 1 98.75 196 SER A CA 1
ATOM 1519 C C . SER A 1 196 ? -5.383 -27.078 -3.105 1 98.75 196 SER A C 1
ATOM 1521 O O . SER A 1 196 ? -4.586 -26.594 -3.906 1 98.75 196 SER A O 1
ATOM 1523 N N . ARG A 1 197 ? -4.945 -27.75 -2.074 1 98.75 197 ARG A N 1
ATOM 1524 C CA . ARG A 1 197 ? -3.535 -28.094 -1.931 1 98.75 197 ARG A CA 1
ATOM 1525 C C . ARG A 1 197 ? -3.023 -28.828 -3.162 1 98.75 197 ARG A C 1
ATOM 1527 O O . ARG A 1 197 ? -3.709 -29.703 -3.701 1 98.75 197 ARG A O 1
ATOM 1534 N N . GLY A 1 198 ? -1.799 -28.469 -3.543 1 98.81 198 GLY A N 1
ATOM 1535 C CA . GLY A 1 198 ? -1.215 -29.109 -4.711 1 98.81 198 GLY A CA 1
ATOM 1536 C C . GLY A 1 198 ? -1.5 -28.375 -6.004 1 98.81 198 GLY A C 1
ATOM 1537 O O . GLY A 1 198 ? -1.144 -28.844 -7.086 1 98.81 198 GLY A O 1
ATOM 1538 N N . SER A 1 199 ? -2.217 -27.234 -5.91 1 98.94 199 SER A N 1
ATOM 1539 C CA . SER A 1 199 ? -2.311 -26.375 -7.09 1 98.94 199 SER A CA 1
ATOM 1540 C C . SER A 1 199 ? -0.929 -26.031 -7.633 1 98.94 199 SER A C 1
ATOM 1542 O O . SER A 1 199 ? 0.028 -25.891 -6.867 1 98.94 199 SER A O 1
ATOM 1544 N N . GLY A 1 200 ? -0.85 -25.922 -8.969 1 98.94 200 GLY A N 1
ATOM 1545 C CA . GLY A 1 200 ? 0.438 -25.688 -9.602 1 98.94 200 GLY A CA 1
ATOM 1546 C C . GLY A 1 200 ? 0.404 -24.578 -10.641 1 98.94 200 GLY A C 1
ATOM 1547 O O . GLY A 1 200 ? -0.623 -24.359 -11.281 1 98.94 200 GLY A O 1
ATOM 1548 N N . TYR A 1 201 ? 1.466 -23.891 -10.844 1 98.94 201 TYR A N 1
ATOM 1549 C CA . TYR A 1 201 ? 1.591 -22.797 -11.797 1 98.94 201 TYR A CA 1
ATOM 1550 C C . TYR A 1 201 ? 2.893 -22.906 -12.586 1 98.94 201 TYR A C 1
ATOM 1552 O O . TYR A 1 201 ? 3.98 -22.828 -12.008 1 98.94 201 TYR A O 1
ATOM 1560 N N . LEU A 1 202 ? 2.766 -23.203 -13.852 1 98.94 202 LEU A N 1
ATOM 1561 C CA . LEU A 1 202 ? 3.898 -23.141 -14.766 1 98.94 202 LEU A CA 1
ATOM 1562 C C . LEU A 1 202 ? 4.188 -21.703 -15.18 1 98.94 202 LEU A C 1
ATOM 1564 O O . LEU A 1 202 ? 3.287 -20.984 -15.617 1 98.94 202 LEU A O 1
ATOM 1568 N N . ASP A 1 203 ? 5.375 -21.312 -15.062 1 98.88 203 ASP A N 1
ATOM 1569 C CA . ASP A 1 203 ? 5.844 -19.953 -15.305 1 98.88 203 ASP A CA 1
ATOM 1570 C C . ASP A 1 203 ? 7.023 -19.938 -16.281 1 98.88 203 ASP A C 1
ATOM 1572 O O . ASP A 1 203 ? 8.133 -20.312 -15.906 1 98.88 203 ASP A O 1
ATOM 1576 N N . ILE A 1 204 ? 6.793 -19.453 -17.484 1 98.94 204 ILE A N 1
ATOM 1577 C CA . ILE A 1 204 ? 7.824 -19.406 -18.516 1 98.94 204 ILE A CA 1
ATOM 1578 C C . ILE A 1 204 ? 8.156 -17.953 -18.844 1 98.94 204 ILE A C 1
ATOM 1580 O O . ILE A 1 204 ? 7.254 -17.156 -19.109 1 98.94 204 ILE A O 1
ATOM 1584 N N . ASN A 1 205 ? 9.43 -17.688 -18.953 1 98.88 205 ASN A N 1
ATOM 1585 C CA . ASN A 1 205 ? 9.844 -16.297 -19.141 1 98.88 205 ASN A CA 1
ATOM 1586 C C . ASN A 1 205 ? 10.969 -16.188 -20.172 1 98.88 205 ASN A C 1
ATOM 1588 O O . ASN A 1 205 ? 11.812 -17.094 -20.266 1 98.88 205 ASN A O 1
ATOM 1592 N N . GLY A 1 206 ? 10.969 -15.102 -20.891 1 98.81 206 GLY A N 1
ATOM 1593 C CA . GLY A 1 206 ? 12.07 -14.664 -21.734 1 98.81 206 GLY A CA 1
ATOM 1594 C C . GLY A 1 206 ? 12.562 -13.273 -21.406 1 98.81 206 GLY A C 1
ATOM 1595 O O . GLY A 1 206 ? 11.766 -12.352 -21.203 1 98.81 206 GLY A O 1
ATOM 1596 N N . THR A 1 207 ? 13.852 -13.172 -21.359 1 98.5 207 THR A N 1
ATOM 1597 C CA . THR A 1 207 ? 14.484 -11.883 -21.094 1 98.5 207 THR A CA 1
ATOM 1598 C C . THR A 1 207 ? 15.484 -11.547 -22.203 1 98.5 207 THR A C 1
ATOM 1600 O O . THR A 1 207 ? 16.453 -12.273 -22.422 1 98.5 207 THR A O 1
ATOM 1603 N N . PHE A 1 208 ? 15.32 -10.344 -22.812 1 98.5 208 PHE A N 1
ATOM 1604 C CA . PHE A 1 208 ? 16.141 -9.977 -23.953 1 98.5 208 PHE A CA 1
ATOM 1605 C C . PHE A 1 208 ? 16.703 -8.562 -23.797 1 98.5 208 PHE A C 1
ATOM 1607 O O . PHE A 1 208 ? 15.93 -7.598 -23.734 1 98.5 208 PHE A O 1
ATOM 1614 N N . ASP A 1 209 ? 17.969 -8.469 -23.812 1 97.5 209 ASP A N 1
ATOM 1615 C CA . ASP A 1 209 ? 18.609 -7.16 -23.828 1 97.5 209 ASP A CA 1
ATOM 1616 C C . ASP A 1 209 ? 18.531 -6.516 -25.203 1 97.5 209 ASP A C 1
ATOM 1618 O O . ASP A 1 209 ? 19.078 -7.035 -26.172 1 97.5 209 ASP A O 1
ATOM 1622 N N . LEU A 1 210 ? 17.953 -5.391 -25.25 1 98.19 210 LEU A N 1
ATOM 1623 C CA . LEU A 1 210 ? 17.781 -4.727 -26.531 1 98.19 210 LEU A CA 1
ATOM 1624 C C . LEU A 1 210 ? 18.797 -3.611 -26.719 1 98.19 210 LEU A C 1
ATOM 1626 O O . LEU A 1 210 ? 18.75 -2.867 -27.703 1 98.19 210 LEU A O 1
ATOM 1630 N N . GLY A 1 211 ? 19.641 -3.441 -25.703 1 96.56 211 GLY A N 1
ATOM 1631 C CA . GLY A 1 211 ? 20.656 -2.391 -25.75 1 96.56 211 GLY A CA 1
ATOM 1632 C C . GLY A 1 211 ? 20.188 -1.1 -25.109 1 96.56 211 GLY A C 1
ATOM 1633 O O . GLY A 1 211 ? 19 -0.918 -24.844 1 96.56 211 GLY A O 1
ATOM 1634 N N . HIS A 1 212 ? 21.156 -0.251 -24.75 1 95.75 212 HIS A N 1
ATOM 1635 C CA . HIS A 1 212 ? 20.938 1.085 -24.219 1 95.75 212 HIS A CA 1
ATOM 1636 C C . HIS A 1 212 ? 20.125 1.029 -22.922 1 95.75 212 HIS A C 1
ATOM 1638 O O . HIS A 1 212 ? 19.297 1.904 -22.672 1 95.75 212 HIS A O 1
ATOM 1644 N N . GLY A 1 213 ? 20.25 -0.082 -22.219 1 96.12 213 GLY A N 1
ATOM 1645 C CA . GLY A 1 213 ? 19.578 -0.205 -20.938 1 96.12 213 GLY A CA 1
ATOM 1646 C C . GLY A 1 213 ? 18.125 -0.634 -21.047 1 96.12 213 GLY A C 1
ATOM 1647 O O . GLY A 1 213 ? 17.375 -0.561 -20.078 1 96.12 213 GLY A O 1
ATOM 1648 N N . VAL A 1 214 ? 17.703 -1.003 -22.219 1 98.31 214 VAL A N 1
ATOM 1649 C CA . VAL A 1 214 ? 16.328 -1.432 -22.453 1 98.31 214 VAL A CA 1
ATOM 1650 C C . VAL A 1 214 ? 16.266 -2.957 -22.516 1 98.31 214 VAL A C 1
ATOM 1652 O O . VAL A 1 214 ? 17.078 -3.592 -23.188 1 98.31 214 VAL A O 1
ATOM 1655 N N . THR A 1 215 ? 15.289 -3.551 -21.828 1 98.5 215 THR A N 1
ATOM 1656 C CA . THR A 1 215 ? 15.109 -4.996 -21.766 1 98.5 215 THR A CA 1
ATOM 1657 C C . THR A 1 215 ? 13.672 -5.375 -22.125 1 98.5 215 THR A C 1
ATOM 1659 O O . THR A 1 215 ? 12.727 -4.77 -21.625 1 98.5 215 THR A O 1
ATOM 1662 N N . LEU A 1 216 ? 13.469 -6.316 -22.953 1 98.81 216 LEU A N 1
ATOM 1663 C CA . LEU A 1 216 ? 12.18 -6.922 -23.25 1 98.81 216 LEU A CA 1
ATOM 1664 C C . LEU A 1 216 ? 11.922 -8.125 -22.344 1 98.81 216 LEU A C 1
ATOM 1666 O O . LEU A 1 216 ? 12.773 -9.008 -22.234 1 98.81 216 LEU A O 1
ATOM 1670 N N . LEU A 1 217 ? 10.82 -8.133 -21.766 1 98.81 217 LEU A N 1
ATOM 1671 C CA . LEU A 1 217 ? 10.43 -9.219 -20.875 1 98.81 217 LEU A CA 1
ATOM 1672 C C . LEU A 1 217 ? 9.156 -9.891 -21.359 1 98.81 217 LEU A C 1
ATOM 1674 O O . LEU A 1 217 ? 8.125 -9.227 -21.547 1 98.81 217 LEU A O 1
ATOM 1678 N N . LEU A 1 218 ? 9.258 -11.156 -21.562 1 98.88 218 LEU A N 1
ATOM 1679 C CA . LEU A 1 218 ? 8.109 -11.953 -21.984 1 98.88 218 LEU A CA 1
ATOM 1680 C C . LEU A 1 218 ? 7.738 -12.977 -20.906 1 98.88 218 LEU A C 1
ATOM 1682 O O . LEU A 1 218 ? 8.617 -13.547 -20.266 1 98.88 218 LEU A O 1
ATOM 1686 N N . HIS A 1 219 ? 6.414 -13.211 -20.766 1 98.94 219 HIS A N 1
ATOM 1687 C CA . HIS A 1 219 ? 5.926 -14.148 -19.766 1 98.94 219 HIS A CA 1
ATOM 1688 C C . HIS A 1 219 ? 4.707 -14.914 -20.266 1 98.94 219 HIS A C 1
ATOM 1690 O O . HIS A 1 219 ? 3.83 -14.328 -20.906 1 98.94 219 HIS A O 1
ATOM 1696 N N . TYR A 1 220 ? 4.672 -16.172 -20.062 1 98.94 220 TYR A N 1
ATOM 1697 C CA . TYR A 1 220 ? 3.498 -17.016 -20.172 1 98.94 220 TYR A CA 1
ATOM 1698 C C . TYR A 1 220 ? 3.299 -17.844 -18.906 1 98.94 220 TYR A C 1
ATOM 1700 O O . TYR A 1 220 ? 4.246 -18.453 -18.391 1 98.94 220 TYR A O 1
ATOM 1708 N N . GLY A 1 221 ? 2.109 -17.844 -18.375 1 98.94 221 GLY A N 1
ATOM 1709 C CA . GLY A 1 221 ? 1.775 -18.609 -17.188 1 98.94 221 GLY A CA 1
ATOM 1710 C C . GLY A 1 221 ? 0.563 -19.5 -17.391 1 98.94 221 GLY A C 1
ATOM 1711 O O . GLY A 1 221 ? -0.365 -19.156 -18.109 1 98.94 221 GLY A O 1
ATOM 1712 N N . GLN A 1 222 ? 0.625 -20.656 -16.688 1 98.88 222 GLN A N 1
ATOM 1713 C CA . GLN A 1 222 ? -0.501 -21.578 -16.656 1 98.88 222 GLN A CA 1
ATOM 1714 C C . GLN A 1 222 ? -0.744 -22.109 -15.25 1 98.88 222 GLN A C 1
ATOM 1716 O O . GLN A 1 222 ? 0.113 -22.797 -14.68 1 98.88 222 GLN A O 1
ATOM 1721 N N . GLU A 1 223 ? -1.938 -21.859 -14.734 1 98.94 223 GLU A N 1
ATOM 1722 C CA . GLU A 1 223 ? -2.316 -22.266 -13.383 1 98.94 223 GLU A CA 1
ATOM 1723 C C . GLU A 1 223 ? -3.311 -23.422 -13.422 1 98.94 223 GLU A C 1
ATOM 1725 O O . GLU A 1 223 ? -4.316 -23.359 -14.133 1 98.94 223 GLU A O 1
ATOM 1730 N N . ARG A 1 224 ? -2.996 -24.438 -12.734 1 98.88 224 ARG A N 1
ATOM 1731 C CA . ARG A 1 224 ? -3.934 -25.516 -12.406 1 98.88 224 ARG A CA 1
ATOM 1732 C C . ARG A 1 224 ? -4.367 -25.438 -10.945 1 98.88 224 ARG A C 1
ATOM 1734 O O . ARG A 1 224 ? -3.541 -25.562 -10.039 1 98.88 224 ARG A O 1
ATOM 1741 N N . VAL A 1 225 ? -5.664 -25.234 -10.711 1 98.88 225 VAL A N 1
ATOM 1742 C CA . VAL A 1 225 ? -6.199 -25.219 -9.352 1 98.88 225 VAL A CA 1
ATOM 1743 C C . VAL A 1 225 ? -6.711 -26.594 -8.977 1 98.88 225 VAL A C 1
ATOM 1745 O O . VAL A 1 225 ? -7.77 -27.031 -9.445 1 98.88 225 VAL A O 1
ATOM 1748 N N . ARG A 1 226 ? -6.004 -27.25 -8.094 1 98.69 226 ARG A N 1
ATOM 1749 C CA . ARG A 1 226 ? -6.309 -28.625 -7.738 1 98.69 226 ARG A CA 1
ATOM 1750 C C . ARG A 1 226 ? -7.75 -28.766 -7.262 1 98.69 226 ARG A C 1
ATOM 1752 O O . ARG A 1 226 ? -8.211 -27.984 -6.434 1 98.69 226 ARG A O 1
ATOM 1759 N N . ASN A 1 227 ? -8.453 -29.734 -7.738 1 98.31 227 ASN A N 1
ATOM 1760 C CA . ASN A 1 227 ? -9.82 -30.125 -7.391 1 98.31 227 ASN A CA 1
ATOM 1761 C C . ASN A 1 227 ? -10.844 -29.141 -7.949 1 98.31 227 ASN A C 1
ATOM 1763 O O . ASN A 1 227 ? -12.047 -29.375 -7.863 1 98.31 227 ASN A O 1
ATOM 1767 N N . PHE A 1 228 ? -10.453 -28.062 -8.562 1 98.19 228 PHE A N 1
ATOM 1768 C CA . PHE A 1 228 ? -11.352 -27.047 -9.078 1 98.19 228 PHE A CA 1
ATOM 1769 C C . PHE A 1 228 ? -10.922 -26.594 -10.477 1 98.19 228 PHE A C 1
ATOM 1771 O O . PHE A 1 228 ? -10.625 -25.422 -10.695 1 98.19 228 PHE A O 1
ATOM 1778 N N . ALA A 1 229 ? -11.094 -27.5 -11.43 1 98.06 229 ALA A N 1
ATOM 1779 C CA . ALA A 1 229 ? -10.57 -27.328 -12.781 1 98.06 229 ALA A CA 1
ATOM 1780 C C . ALA A 1 229 ? -11.219 -26.125 -13.469 1 98.06 229 ALA A C 1
ATOM 1782 O O . ALA A 1 229 ? -10.602 -25.5 -14.336 1 98.06 229 ALA A O 1
ATOM 1783 N N . ALA A 1 230 ? -12.461 -25.766 -13.102 1 97.94 230 ALA A N 1
ATOM 1784 C CA . ALA A 1 230 ? -13.148 -24.625 -13.688 1 97.94 230 ALA A CA 1
ATOM 1785 C C . ALA A 1 230 ? -12.391 -23.328 -13.406 1 97.94 230 ALA A C 1
ATOM 1787 O O . ALA A 1 230 ? -12.578 -22.328 -14.102 1 97.94 230 ALA A O 1
ATOM 1788 N N . TYR A 1 231 ? -11.492 -23.328 -12.414 1 98.5 231 TYR A N 1
ATOM 1789 C CA . TYR A 1 231 ? -10.797 -22.125 -11.977 1 98.5 231 TYR A CA 1
ATOM 1790 C C . TYR A 1 231 ? -9.367 -22.094 -12.492 1 98.5 231 TYR A C 1
ATOM 1792 O O . TYR A 1 231 ? -8.578 -21.234 -12.102 1 98.5 231 TYR A O 1
ATOM 1800 N N . ASN A 1 232 ? -8.977 -23.062 -13.336 1 98.88 232 ASN A N 1
ATOM 1801 C CA . ASN A 1 232 ? -7.699 -22.953 -14.031 1 98.88 232 ASN A CA 1
ATOM 1802 C C . ASN A 1 232 ? -7.625 -21.688 -14.875 1 98.88 232 ASN A C 1
ATOM 1804 O O . ASN A 1 232 ? -8.648 -21.188 -15.359 1 98.88 232 ASN A O 1
ATOM 1808 N N . PHE A 1 233 ? -6.461 -21.156 -15.07 1 98.81 233 PHE A N 1
ATOM 1809 C CA . PHE A 1 233 ? -6.312 -19.969 -15.906 1 98.81 233 PHE A CA 1
ATOM 1810 C C . PHE A 1 233 ? -4.922 -19.922 -16.531 1 98.81 233 PHE A C 1
ATOM 1812 O O . PHE A 1 233 ? -4.043 -20.703 -16.172 1 98.81 233 PHE A O 1
ATOM 1819 N N . ARG A 1 234 ? -4.738 -19.094 -17.422 1 98.81 234 ARG A N 1
ATOM 1820 C CA . ARG A 1 234 ? -3.459 -18.766 -18.047 1 98.81 234 ARG A CA 1
ATOM 1821 C C . ARG A 1 234 ? -3.279 -17.25 -18.141 1 98.81 234 ARG A C 1
ATOM 1823 O O . ARG A 1 234 ? -4.25 -16.5 -18.047 1 98.81 234 ARG A O 1
ATOM 1830 N N . ASP A 1 235 ? -2.094 -16.812 -18.281 1 98.94 235 ASP A N 1
ATOM 1831 C CA . ASP A 1 235 ? -1.835 -15.375 -18.406 1 98.94 235 ASP A CA 1
ATOM 1832 C C . ASP A 1 235 ? -0.577 -15.109 -19.234 1 98.94 235 ASP A C 1
ATOM 1834 O O . ASP A 1 235 ? 0.282 -15.984 -19.359 1 98.94 235 ASP A O 1
ATOM 1838 N N . VAL A 1 236 ? -0.512 -13.883 -19.797 1 98.88 236 VAL A N 1
ATOM 1839 C CA . VAL A 1 236 ? 0.655 -13.43 -20.547 1 98.88 236 VAL A CA 1
ATOM 1840 C C . VAL A 1 236 ? 1.003 -12 -20.141 1 98.88 236 VAL A C 1
ATOM 1842 O O . VAL A 1 236 ? 0.151 -11.266 -19.625 1 98.88 236 VAL A O 1
ATOM 1845 N N . ARG A 1 237 ? 2.221 -11.68 -20.359 1 98.94 237 ARG A N 1
ATOM 1846 C CA . ARG A 1 237 ? 2.717 -10.32 -20.156 1 98.94 237 ARG A CA 1
ATOM 1847 C C . ARG A 1 237 ? 3.848 -9.992 -21.125 1 98.94 237 ARG A C 1
ATOM 1849 O O . ARG A 1 237 ? 4.715 -10.836 -21.375 1 98.94 237 ARG A O 1
ATOM 1856 N N . VAL A 1 238 ? 3.801 -8.867 -21.672 1 98.94 238 VAL A N 1
ATOM 1857 C CA . VAL A 1 238 ? 4.887 -8.266 -22.453 1 98.94 238 VAL A CA 1
ATOM 1858 C C . VAL A 1 238 ? 5.293 -6.938 -21.812 1 98.94 238 VAL A C 1
ATOM 1860 O O . VAL A 1 238 ? 4.461 -6.043 -21.641 1 98.94 238 VAL A O 1
ATOM 1863 N N . ALA A 1 239 ? 6.539 -6.836 -21.547 1 98.88 239 ALA A N 1
ATOM 1864 C CA . ALA A 1 239 ? 6.984 -5.629 -20.859 1 98.88 239 ALA A CA 1
ATOM 1865 C C . ALA A 1 239 ? 8.289 -5.102 -21.469 1 98.88 239 ALA A C 1
ATOM 1867 O O . ALA A 1 239 ? 9.102 -5.875 -21.969 1 98.88 239 ALA A O 1
ATOM 1868 N N . LEU A 1 240 ? 8.453 -3.84 -21.391 1 98.81 240 LEU A N 1
ATOM 1869 C CA . LEU A 1 240 ? 9.703 -3.141 -21.656 1 98.81 240 LEU A CA 1
ATOM 1870 C C . LEU A 1 240 ? 10.188 -2.402 -20.406 1 98.81 240 LEU A C 1
ATOM 1872 O O . LEU A 1 240 ? 9.422 -1.669 -19.781 1 98.81 240 LEU A O 1
ATOM 1876 N N . SER A 1 241 ? 11.422 -2.664 -20.141 1 98.5 241 SER A N 1
ATOM 1877 C CA . SER A 1 241 ? 12.023 -2.01 -18.984 1 98.5 241 SER A CA 1
ATOM 1878 C C . SER A 1 241 ? 13.25 -1.202 -19.375 1 98.5 241 SER A C 1
ATOM 1880 O O . SER A 1 241 ? 14.07 -1.662 -20.172 1 98.5 241 SER A O 1
ATOM 1882 N N . LYS A 1 242 ? 13.391 -0.09 -18.812 1 98.56 242 LYS A N 1
ATOM 1883 C CA . LYS A 1 242 ? 14.555 0.768 -19.047 1 98.56 242 LYS A CA 1
ATOM 1884 C C . LYS A 1 242 ? 15.242 1.116 -17.734 1 98.56 242 LYS A C 1
ATOM 1886 O O . LYS A 1 242 ? 14.609 1.622 -16.797 1 98.56 242 LYS A O 1
ATOM 1891 N N . ALA A 1 243 ? 16.469 0.921 -17.734 1 96.75 243 ALA A N 1
ATOM 1892 C CA . ALA A 1 243 ? 17.297 1.277 -16.578 1 96.75 243 ALA A CA 1
ATOM 1893 C C . ALA A 1 243 ? 17.906 2.662 -16.75 1 96.75 243 ALA A C 1
ATOM 1895 O O . ALA A 1 243 ? 18.344 3.02 -17.844 1 96.75 243 ALA A O 1
ATOM 1896 N N . PHE A 1 244 ? 17.891 3.328 -15.633 1 94.62 244 PHE A N 1
ATOM 1897 C CA . PHE A 1 244 ? 18.516 4.645 -15.594 1 94.62 244 PHE A CA 1
ATOM 1898 C C . PHE A 1 244 ? 19.578 4.703 -14.516 1 94.62 244 PHE A C 1
ATOM 1900 O O . PHE A 1 244 ? 19.672 3.809 -13.672 1 94.62 244 PHE A O 1
ATOM 1907 N N . GLU A 1 245 ? 20.422 5.719 -14.617 1 90.75 245 GLU A N 1
ATOM 1908 C CA . GLU A 1 245 ? 21.422 5.945 -13.586 1 90.75 245 GLU A CA 1
ATOM 1909 C C . GLU A 1 245 ? 20.781 6.102 -12.211 1 90.75 245 GLU A C 1
ATOM 1911 O O . GLU A 1 245 ? 19.656 6.617 -12.102 1 90.75 245 GLU A O 1
ATOM 1916 N N . GLY A 1 246 ? 21.516 5.574 -11.188 1 89.62 246 GLY A N 1
ATOM 1917 C CA . GLY A 1 246 ? 21.031 5.695 -9.82 1 89.62 246 GLY A CA 1
ATOM 1918 C C . GLY A 1 246 ? 20.094 4.566 -9.422 1 89.62 246 GLY A C 1
ATOM 1919 O O . GLY A 1 246 ? 19.281 4.723 -8.508 1 89.62 246 GLY A O 1
ATOM 1920 N N . SER A 1 247 ? 20.094 3.498 -10.211 1 93.44 247 SER A N 1
ATOM 1921 C CA . SER A 1 247 ? 19.359 2.277 -9.922 1 93.44 247 SER A CA 1
ATOM 1922 C C . SER A 1 247 ? 17.859 2.5 -10.039 1 93.44 247 SER A C 1
ATOM 1924 O O . SER A 1 247 ? 17.078 1.986 -9.234 1 93.44 247 SER A O 1
ATOM 1926 N N . TRP A 1 248 ? 17.516 3.326 -10.953 1 95.62 248 TRP A N 1
ATOM 1927 C CA . TRP A 1 248 ? 16.125 3.537 -11.32 1 95.62 248 TRP A CA 1
ATOM 1928 C C . TRP A 1 248 ? 15.742 2.676 -12.523 1 95.62 248 TRP A C 1
ATOM 1930 O O . TRP A 1 248 ? 16.531 2.498 -13.445 1 95.62 248 TRP A O 1
ATOM 1940 N N . THR A 1 249 ? 14.516 2.227 -12.461 1 97.81 249 THR A N 1
ATOM 1941 C CA . THR A 1 249 ? 13.984 1.475 -13.594 1 97.81 249 THR A CA 1
ATOM 1942 C C . THR A 1 249 ? 12.547 1.889 -13.891 1 97.81 249 THR A C 1
ATOM 1944 O O . THR A 1 249 ? 11.734 2.029 -12.977 1 97.81 249 THR A O 1
ATOM 1947 N N . VAL A 1 250 ? 12.289 2.104 -15.094 1 98.56 250 VAL A N 1
ATOM 1948 C CA . VAL A 1 250 ? 10.922 2.334 -15.555 1 98.56 250 VAL A CA 1
ATOM 1949 C C . VAL A 1 250 ? 10.461 1.166 -16.422 1 98.56 250 VAL A C 1
ATOM 1951 O O . VAL A 1 250 ? 11.172 0.742 -17.328 1 98.56 250 VAL A O 1
ATOM 1954 N N . THR A 1 251 ? 9.258 0.71 -16.141 1 98.75 251 THR A N 1
ATOM 1955 C CA . THR A 1 251 ? 8.727 -0.435 -16.875 1 98.75 251 THR A CA 1
ATOM 1956 C C . THR A 1 251 ? 7.32 -0.149 -17.391 1 98.75 251 THR A C 1
ATOM 1958 O O . THR A 1 251 ? 6.48 0.366 -16.656 1 98.75 251 THR A O 1
ATOM 1961 N N . GLY A 1 252 ? 7.074 -0.395 -18.609 1 98.81 252 GLY A N 1
ATOM 1962 C CA . GLY A 1 252 ? 5.746 -0.492 -19.188 1 98.81 252 GLY A CA 1
ATOM 1963 C C . GLY A 1 252 ? 5.367 -1.908 -19.578 1 98.81 252 GLY A C 1
ATOM 1964 O O . GLY A 1 252 ? 6.199 -2.656 -20.094 1 98.81 252 GLY A O 1
ATOM 1965 N N . ALA A 1 253 ? 4.09 -2.303 -19.344 1 98.88 253 ALA A N 1
ATOM 1966 C CA . ALA A 1 253 ? 3.711 -3.686 -19.625 1 98.88 253 ALA A CA 1
ATOM 1967 C C . ALA A 1 253 ? 2.258 -3.775 -20.078 1 98.88 253 ALA A C 1
ATOM 1969 O O . ALA A 1 253 ? 1.426 -2.951 -19.688 1 98.88 253 ALA A O 1
ATOM 1970 N N . TYR A 1 254 ? 2.068 -4.703 -20.922 1 98.81 254 TYR A N 1
ATOM 1971 C CA . TYR A 1 254 ? 0.744 -5.211 -21.25 1 98.81 254 TYR A CA 1
ATOM 1972 C C . TYR A 1 254 ? 0.528 -6.602 -20.672 1 98.81 254 TYR A C 1
ATOM 1974 O O . TYR A 1 254 ? 1.413 -7.457 -20.75 1 98.81 254 TYR A O 1
ATOM 1982 N N . THR A 1 255 ? -0.611 -6.84 -20.031 1 98.62 255 THR A N 1
ATOM 1983 C CA . THR A 1 255 ? -0.91 -8.141 -19.438 1 98.62 255 THR A CA 1
ATOM 1984 C C . THR A 1 255 ? -2.34 -8.562 -19.766 1 98.62 255 THR A C 1
ATOM 1986 O O . THR A 1 255 ? -3.215 -7.715 -19.969 1 98.62 255 THR A O 1
ATOM 1989 N N . ARG A 1 256 ? -2.529 -9.852 -19.75 1 98.56 256 ARG A N 1
ATOM 1990 C CA . ARG A 1 256 ? -3.846 -10.438 -19.969 1 98.56 256 ARG A CA 1
ATOM 1991 C C . ARG A 1 256 ? -3.918 -11.859 -19.422 1 98.56 256 ARG A C 1
ATOM 1993 O O . ARG A 1 256 ? -2.945 -12.609 -19.5 1 98.56 256 ARG A O 1
ATOM 2000 N N . GLY A 1 257 ? -5.043 -12.156 -18.812 1 98.75 257 GLY A N 1
ATOM 2001 C CA . GLY A 1 257 ? -5.332 -13.516 -18.391 1 98.75 257 GLY A CA 1
ATOM 2002 C C . GLY A 1 257 ? -6.617 -14.062 -18.984 1 98.75 257 GLY A C 1
ATOM 2003 O O . GLY A 1 257 ? -7.449 -13.305 -19.484 1 98.75 257 GLY A O 1
ATOM 2004 N N . TRP A 1 258 ? -6.723 -15.398 -18.938 1 98.62 258 TRP A N 1
ATOM 2005 C CA . TRP A 1 258 ? -7.922 -16.109 -19.375 1 98.62 258 TRP A CA 1
ATOM 2006 C C . TRP A 1 258 ? -8.242 -17.266 -18.438 1 98.62 258 TRP A C 1
ATOM 2008 O O . TRP A 1 258 ? -7.391 -18.125 -18.188 1 98.62 258 TRP A O 1
ATOM 2018 N N . GLY A 1 259 ? -9.469 -17.203 -17.969 1 98.62 259 GLY A N 1
ATOM 2019 C CA . GLY A 1 259 ? -9.93 -18.391 -17.266 1 98.62 259 GLY A CA 1
ATOM 2020 C C . GLY A 1 259 ? -10.281 -19.547 -18.203 1 98.62 259 GLY A C 1
ATOM 2021 O O . GLY A 1 259 ? -10.656 -19.312 -19.359 1 98.62 259 GLY A O 1
ATOM 2022 N N . ARG A 1 260 ? -10.141 -20.719 -17.641 1 98.38 260 ARG A N 1
ATOM 2023 C CA . ARG A 1 260 ? -10.594 -21.891 -18.406 1 98.38 260 ARG A CA 1
ATOM 2024 C C . ARG A 1 260 ? -12.086 -21.797 -18.703 1 98.38 260 ARG A C 1
ATOM 2026 O O . ARG A 1 260 ? -12.531 -22.25 -19.766 1 98.38 260 ARG A O 1
ATOM 2033 N N . THR A 1 261 ? -12.805 -21.25 -17.781 1 98.12 261 THR A N 1
ATOM 2034 C CA . THR A 1 261 ? -14.227 -20.969 -17.922 1 98.12 261 THR A CA 1
ATOM 2035 C C . THR A 1 261 ? -14.492 -19.484 -17.688 1 98.12 261 THR A C 1
ATOM 2037 O O . THR A 1 261 ? -13.562 -18.672 -17.672 1 98.12 261 THR A O 1
ATOM 2040 N N . ASP A 1 262 ? -15.781 -19.109 -17.5 1 97.88 262 ASP A N 1
ATOM 2041 C CA . ASP A 1 262 ? -16.141 -17.703 -17.375 1 97.88 262 ASP A CA 1
ATOM 2042 C C . ASP A 1 262 ? -16.297 -17.312 -15.906 1 97.88 262 ASP A C 1
ATOM 2044 O O . ASP A 1 262 ? -16.844 -16.25 -15.602 1 97.88 262 ASP A O 1
ATOM 2048 N N . VAL A 1 263 ? -15.75 -18.109 -15.008 1 97.06 263 VAL A N 1
ATOM 2049 C CA . VAL A 1 263 ? -16 -17.922 -13.578 1 97.06 263 VAL A CA 1
ATOM 2050 C C . VAL A 1 263 ? -15.367 -16.609 -13.109 1 97.06 263 VAL A C 1
ATOM 2052 O O . VAL A 1 263 ? -15.781 -16.047 -12.102 1 97.06 263 VAL A O 1
ATOM 2055 N N . TYR A 1 264 ? -14.375 -16.172 -13.859 1 98.19 264 TYR A N 1
ATOM 2056 C CA . TYR A 1 264 ? -13.688 -14.953 -13.43 1 98.19 264 TYR A CA 1
ATOM 2057 C C . TYR A 1 264 ? -14.289 -13.719 -14.094 1 98.19 264 TYR A C 1
ATOM 2059 O O . TYR A 1 264 ? -13.961 -12.594 -13.727 1 98.19 264 TYR A O 1
ATOM 2067 N N . ASP A 1 265 ? -15.156 -13.797 -15.039 1 98.25 265 ASP A N 1
ATOM 2068 C CA . ASP A 1 265 ? -15.594 -12.703 -15.898 1 98.25 265 ASP A CA 1
ATOM 2069 C C . ASP A 1 265 ? -16.359 -11.641 -15.109 1 98.25 265 ASP A C 1
ATOM 2071 O O . ASP A 1 265 ? -16.281 -10.453 -15.43 1 98.25 265 ASP A O 1
ATOM 2075 N N . LYS A 1 266 ? -17.172 -12.07 -14.188 1 97.88 266 LYS A N 1
ATOM 2076 C CA . LYS A 1 266 ? -17.938 -11.18 -13.312 1 97.88 266 LYS A CA 1
ATOM 2077 C C . LYS A 1 266 ? -17.609 -11.43 -11.844 1 97.88 266 LYS A C 1
ATOM 2079 O O . LYS A 1 266 ? -18.516 -11.648 -11.031 1 97.88 266 LYS A O 1
ATOM 2084 N N . TYR A 1 267 ? -16.359 -11.25 -11.609 1 98.19 267 TYR A N 1
ATOM 2085 C CA . TYR A 1 267 ? -15.859 -11.523 -10.266 1 98.19 267 TYR A CA 1
ATOM 2086 C C . TYR A 1 267 ? -16.375 -10.492 -9.266 1 98.19 267 TYR A C 1
ATOM 2088 O O . TYR A 1 267 ? -16.453 -9.305 -9.57 1 98.19 267 TYR A O 1
ATOM 2096 N N . THR A 1 268 ? -16.75 -10.961 -8.047 1 98.31 268 THR A N 1
ATOM 2097 C CA . THR A 1 268 ? -17.109 -10.148 -6.895 1 98.31 268 THR A CA 1
ATOM 2098 C C . THR A 1 268 ? -16.828 -10.906 -5.598 1 98.31 268 THR A C 1
ATOM 2100 O O . THR A 1 268 ? -16.938 -12.133 -5.551 1 98.31 268 THR A O 1
ATOM 2103 N N . THR A 1 269 ? -16.453 -10.219 -4.57 1 97.94 269 THR A N 1
ATOM 2104 C CA . THR A 1 269 ? -16.328 -10.844 -3.258 1 97.94 269 THR A CA 1
ATOM 2105 C C . THR A 1 269 ? -17.703 -11 -2.611 1 97.94 269 THR A C 1
ATOM 2107 O O . THR A 1 269 ? -17.859 -11.758 -1.647 1 97.94 269 THR A O 1
ATOM 2110 N N . GLY A 1 270 ? -18.656 -10.234 -3.084 1 98.06 270 GLY A N 1
ATOM 2111 C CA . GLY A 1 270 ? -19.984 -10.211 -2.484 1 98.06 270 GLY A CA 1
ATOM 2112 C C . GLY A 1 270 ? -20.156 -9.102 -1.469 1 98.06 270 GLY A C 1
ATOM 2113 O O . GLY A 1 270 ? -21.266 -8.859 -0.983 1 98.06 270 GLY A O 1
ATOM 2114 N N . ALA A 1 271 ? -19.109 -8.414 -1.101 1 98.5 271 ALA A N 1
ATOM 2115 C CA . ALA A 1 271 ? -19.203 -7.258 -0.217 1 98.5 271 ALA A CA 1
ATOM 2116 C C . ALA A 1 271 ? -19.938 -6.109 -0.894 1 98.5 271 ALA A C 1
ATOM 2118 O O . ALA A 1 271 ? -19.922 -5.98 -2.121 1 98.5 271 ALA A O 1
ATOM 2119 N N . LEU A 1 272 ? -20.594 -5.266 -0.092 1 98.75 272 LEU A N 1
ATOM 2120 C CA . LEU A 1 272 ? -21.391 -4.168 -0.625 1 98.75 272 LEU A CA 1
ATOM 2121 C C . LEU A 1 272 ? -20.828 -2.822 -0.186 1 98.75 272 LEU A C 1
ATOM 2123 O O . LEU A 1 272 ? -20.375 -2.672 0.955 1 98.75 272 LEU A O 1
ATOM 2127 N N . ASP A 1 273 ? -20.812 -1.871 -1.11 1 98.5 273 ASP A N 1
ATOM 2128 C CA . ASP A 1 273 ? -20.438 -0.515 -0.726 1 98.5 273 ASP A CA 1
ATOM 2129 C C . ASP A 1 273 ? -21.516 0.141 0.123 1 98.5 273 ASP A C 1
ATOM 2131 O O . ASP A 1 273 ? -22.516 -0.498 0.465 1 98.5 273 ASP A O 1
ATOM 2135 N N . SER A 1 274 ? -21.344 1.374 0.498 1 98.5 274 SER A N 1
ATOM 2136 C CA . SER A 1 274 ? -22.234 2.033 1.44 1 98.5 274 SER A CA 1
ATOM 2137 C C . SER A 1 274 ? -23.594 2.326 0.802 1 98.5 274 SER A C 1
ATOM 2139 O O . SER A 1 274 ? -24.547 2.662 1.498 1 98.5 274 SER A O 1
ATOM 2141 N N . SER A 1 275 ? -23.703 2.193 -0.521 1 98.31 275 SER A N 1
ATOM 2142 C CA . SER A 1 275 ? -24.984 2.342 -1.205 1 98.31 275 SER A CA 1
ATOM 2143 C C . SER A 1 275 ? -25.641 0.987 -1.45 1 98.31 275 SER A C 1
ATOM 2145 O O . SER A 1 275 ? -26.688 0.908 -2.08 1 98.31 275 SER A O 1
ATOM 2147 N N . GLY A 1 276 ? -24.953 -0.087 -1.041 1 98 276 GLY A N 1
ATOM 2148 C CA . GLY A 1 276 ? -25.547 -1.412 -1.148 1 98 276 GLY A CA 1
ATOM 2149 C C . GLY A 1 276 ? -25.219 -2.102 -2.463 1 98 276 GLY A C 1
ATOM 2150 O O . GLY A 1 276 ? -25.906 -3.047 -2.855 1 98 276 GLY A O 1
ATOM 2151 N N . ASN A 1 277 ? -24.203 -1.664 -3.174 1 98.25 277 ASN A N 1
ATOM 2152 C CA . ASN A 1 277 ? -23.844 -2.262 -4.457 1 98.25 277 ASN A CA 1
ATOM 2153 C C . ASN A 1 277 ? -22.547 -3.049 -4.367 1 98.25 277 ASN A C 1
ATOM 2155 O O . ASN A 1 277 ? -21.594 -2.621 -3.701 1 98.25 277 ASN A O 1
ATOM 2159 N N . PRO A 1 278 ? -22.516 -4.168 -5.043 1 98.06 278 PRO A N 1
ATOM 2160 C CA . PRO A 1 278 ? -21.25 -4.902 -5.098 1 98.06 278 PRO A CA 1
ATOM 2161 C C . PRO A 1 278 ? -20.297 -4.359 -6.16 1 98.06 278 PRO A C 1
ATOM 2163 O O . PRO A 1 278 ? -20.734 -3.73 -7.125 1 98.06 278 PRO A O 1
ATOM 2166 N N . SER A 1 279 ? -19.078 -4.516 -5.961 1 98.06 279 SER A N 1
ATOM 2167 C CA . SER A 1 279 ? -18.094 -4.293 -7.023 1 98.06 279 SER A CA 1
ATOM 2168 C C . SER A 1 279 ? -17.938 -5.531 -7.898 1 98.06 279 SER A C 1
ATOM 2170 O O . SER A 1 279 ? -17.703 -6.633 -7.387 1 98.06 279 SER A O 1
ATOM 2172 N N . VAL A 1 280 ? -18.094 -5.402 -9.195 1 98.44 280 VAL A N 1
ATOM 2173 C CA . VAL A 1 280 ? -17.984 -6.512 -10.141 1 98.44 280 VAL A CA 1
ATOM 2174 C C . VAL A 1 280 ? -17.016 -6.141 -11.258 1 98.44 280 VAL A C 1
ATOM 2176 O O . VAL A 1 280 ? -17.078 -5.043 -11.812 1 98.44 280 VAL A O 1
ATOM 2179 N N . SER A 1 281 ? -16.062 -7.023 -11.531 1 98.25 281 SER A N 1
ATOM 2180 C CA . SER A 1 281 ? -15.125 -6.824 -12.633 1 98.25 281 SER A CA 1
ATOM 2181 C C . SER A 1 281 ? -14.484 -8.141 -13.062 1 98.25 281 SER A C 1
ATOM 2183 O O . SER A 1 281 ? -14.586 -9.148 -12.359 1 98.25 281 SER A O 1
ATOM 2185 N N . ASN A 1 282 ? -13.945 -8.164 -14.289 1 98.69 282 ASN A N 1
ATOM 2186 C CA . ASN A 1 282 ? -13.047 -9.234 -14.688 1 98.69 282 ASN A CA 1
ATOM 2187 C C . ASN A 1 282 ? -11.602 -8.93 -14.305 1 98.69 282 ASN A C 1
ATOM 2189 O O . ASN A 1 282 ? -10.945 -8.109 -14.945 1 98.69 282 ASN A O 1
ATOM 2193 N N . PRO A 1 283 ? -11.125 -9.57 -13.328 1 98.31 283 PRO A N 1
ATOM 2194 C CA . PRO A 1 283 ? -9.766 -9.25 -12.883 1 98.31 283 PRO A CA 1
ATOM 2195 C C . PRO A 1 283 ? -8.695 -9.703 -13.867 1 98.31 283 PRO A C 1
ATOM 2197 O O . PRO A 1 283 ? -7.531 -9.328 -13.742 1 98.31 283 PRO A O 1
ATOM 2200 N N . LEU A 1 284 ? -9.023 -10.5 -14.82 1 98.69 284 LEU A N 1
ATOM 2201 C CA . LEU A 1 284 ? -8.07 -11.039 -15.789 1 98.69 284 LEU A CA 1
ATOM 2202 C C . LEU A 1 284 ? -8.117 -10.25 -17.094 1 98.69 284 LEU A C 1
ATOM 2204 O O . LEU A 1 284 ? -7.41 -10.578 -18.047 1 98.69 284 LEU A O 1
ATOM 2208 N N . LYS A 1 285 ? -8.922 -9.234 -17.141 1 98.31 285 LYS A N 1
ATOM 2209 C CA . LYS A 1 285 ? -9.047 -8.453 -18.375 1 98.31 285 LYS A CA 1
ATOM 2210 C C . LYS A 1 285 ? -7.719 -7.801 -18.75 1 98.31 285 LYS A C 1
ATOM 2212 O O . LYS A 1 285 ? -6.879 -7.555 -17.891 1 98.31 285 LYS A O 1
ATOM 2217 N N . SER A 1 286 ? -7.523 -7.559 -20.031 1 98.38 286 SER A N 1
ATOM 2218 C CA . SER A 1 286 ? -6.293 -6.938 -20.5 1 98.38 286 SER A CA 1
ATOM 2219 C C . SER A 1 286 ? -6.098 -5.559 -19.875 1 98.38 286 SER A C 1
ATOM 2221 O O . SER A 1 286 ? -7.062 -4.82 -19.672 1 98.38 286 SER A O 1
ATOM 2223 N N . THR A 1 287 ? -4.883 -5.25 -19.594 1 98.38 287 THR A N 1
ATOM 2224 C CA . THR A 1 287 ? -4.582 -3.943 -19.031 1 98.38 287 THR A CA 1
ATOM 2225 C C . THR A 1 287 ? -3.141 -3.541 -19.328 1 98.38 287 THR A C 1
ATOM 2227 O O . THR A 1 287 ? -2.332 -4.375 -19.734 1 98.38 287 THR A O 1
ATOM 2230 N N . PHE A 1 288 ? -2.928 -2.312 -19.266 1 98.56 288 PHE A N 1
ATOM 2231 C CA . PHE A 1 288 ? -1.591 -1.733 -19.328 1 98.56 288 PHE A CA 1
ATOM 2232 C C . PHE A 1 288 ? -1.177 -1.172 -17.984 1 98.56 288 PHE A C 1
ATOM 2234 O O . PHE A 1 288 ? -2.018 -0.685 -17.219 1 98.56 288 PHE A O 1
ATOM 2241 N N . LEU A 1 289 ? 0.097 -1.314 -17.625 1 98.44 289 LEU A N 1
ATOM 2242 C CA . LEU A 1 289 ? 0.589 -0.686 -16.406 1 98.44 289 LEU A CA 1
ATOM 2243 C C . LEU A 1 289 ? 1.962 -0.061 -16.641 1 98.44 289 LEU A C 1
ATOM 2245 O O . LEU A 1 289 ? 2.678 -0.443 -17.562 1 98.44 289 LEU A O 1
ATOM 2249 N N . VAL A 1 290 ? 2.301 0.916 -15.875 1 98.81 290 VAL A N 1
ATOM 2250 C CA . VAL A 1 290 ? 3.604 1.573 -15.828 1 98.81 290 VAL A CA 1
ATOM 2251 C C . VAL A 1 290 ? 4.113 1.608 -14.391 1 98.81 290 VAL A C 1
ATOM 2253 O O . VAL A 1 290 ? 3.348 1.86 -13.461 1 98.81 290 VAL A O 1
ATOM 2256 N N . SER A 1 291 ? 5.402 1.386 -14.234 1 98.69 291 SER A N 1
ATOM 2257 C CA . SER A 1 291 ? 6.008 1.346 -12.906 1 98.69 291 SER A CA 1
ATOM 2258 C C . SER A 1 291 ? 7.34 2.09 -12.883 1 98.69 291 SER A C 1
ATOM 2260 O O . SER A 1 291 ? 8.094 2.047 -13.852 1 98.69 291 SER A O 1
ATOM 2262 N N . VAL A 1 292 ? 7.598 2.717 -11.797 1 98.44 292 VAL A N 1
ATOM 2263 C CA . VAL A 1 292 ? 8.906 3.254 -11.453 1 98.44 292 VAL A CA 1
ATOM 2264 C C . VAL A 1 292 ? 9.453 2.543 -10.219 1 98.44 292 VAL A C 1
ATOM 2266 O O . VAL A 1 292 ? 8.781 2.469 -9.188 1 98.44 292 VAL A O 1
ATOM 2269 N N . THR A 1 293 ? 10.672 2.068 -10.375 1 98.06 293 THR A N 1
ATOM 2270 C CA . THR A 1 293 ? 11.281 1.319 -9.273 1 98.06 293 THR A CA 1
ATOM 2271 C C . THR A 1 293 ? 12.656 1.879 -8.938 1 98.06 293 THR A C 1
ATOM 2273 O O . THR A 1 293 ? 13.445 2.197 -9.836 1 98.06 293 THR A O 1
ATOM 2276 N N . LYS A 1 294 ? 12.891 1.999 -7.719 1 97.12 294 LYS A N 1
ATOM 2277 C CA . LYS A 1 294 ? 14.219 2.309 -7.195 1 97.12 294 LYS A CA 1
ATOM 2278 C C . LYS A 1 294 ? 14.758 1.157 -6.352 1 97.12 294 LYS A C 1
ATOM 2280 O O . LYS A 1 294 ? 14.07 0.661 -5.457 1 97.12 294 LYS A O 1
ATOM 2285 N N . THR A 1 295 ? 16 0.789 -6.637 1 93.62 295 THR A N 1
ATOM 2286 C CA . THR A 1 295 ? 16.641 -0.267 -5.859 1 93.62 295 THR A CA 1
ATOM 2287 C C . THR A 1 295 ? 17.859 0.274 -5.105 1 93.62 295 THR A C 1
ATOM 2289 O O . THR A 1 295 ? 18.531 1.196 -5.574 1 93.62 295 THR A O 1
ATOM 2292 N N . PHE A 1 296 ? 18.172 -0.499 -3.934 1 87 296 PHE A N 1
ATOM 2293 C CA . PHE A 1 296 ? 19.281 -0.041 -3.1 1 87 296 PHE A CA 1
ATOM 2294 C C . PHE A 1 296 ? 19.922 -1.21 -2.357 1 87 296 PHE A C 1
ATOM 2296 O O . PHE A 1 296 ? 19.25 -2.215 -2.084 1 87 296 PHE A O 1
ATOM 2303 N N . MET B 1 1 ? -1.431 109.375 11.781 1 18.02 1 MET B N 1
ATOM 2304 C CA . MET B 1 1 ? -0.055 109.75 12.125 1 18.02 1 MET B CA 1
ATOM 2305 C C . MET B 1 1 ? 0.406 109 13.367 1 18.02 1 MET B C 1
ATOM 2307 O O . MET B 1 1 ? 1.535 108.5 13.414 1 18.02 1 MET B O 1
ATOM 2311 N N . LEU B 1 2 ? -0.15 109.312 14.469 1 15.98 2 LEU B N 1
ATOM 2312 C CA . LEU B 1 2 ? 0.786 109.625 15.547 1 15.98 2 LEU B CA 1
ATOM 2313 C C . LEU B 1 2 ? 1.38 108.312 16.125 1 15.98 2 LEU B C 1
ATOM 2315 O O . LEU B 1 2 ? 0.853 107.25 15.883 1 15.98 2 LEU B O 1
ATOM 2319 N N . ARG B 1 3 ? 1.532 108.188 17.438 1 16.09 3 ARG B N 1
ATOM 2320 C CA . ARG B 1 3 ? 2.66 108.312 18.359 1 16.09 3 ARG B CA 1
ATOM 2321 C C . ARG B 1 3 ? 3.141 107 18.844 1 16.09 3 ARG B C 1
ATOM 2323 O O . ARG B 1 3 ? 4.348 106.75 18.922 1 16.09 3 ARG B O 1
ATOM 2330 N N . LYS B 1 4 ? 2.416 106.25 19.688 1 17.22 4 LYS B N 1
ATOM 2331 C CA . LYS B 1 4 ? 3.023 106.062 21.016 1 17.22 4 LYS B CA 1
ATOM 2332 C C . LYS B 1 4 ? 4.062 104.938 20.984 1 17.22 4 LYS B C 1
ATOM 2334 O O . LYS B 1 4 ? 3.9 104 20.266 1 17.22 4 LYS B O 1
ATOM 2339 N N . TYR B 1 5 ? 5.121 104.938 21.688 1 16.55 5 TYR B N 1
ATOM 2340 C CA . TYR B 1 5 ? 6.531 104.875 22.047 1 16.55 5 TYR B CA 1
ATOM 2341 C C . TYR B 1 5 ? 6.914 103.5 22.469 1 16.55 5 TYR B C 1
ATOM 2343 O O . TYR B 1 5 ? 7.895 102.938 21.969 1 16.55 5 TYR B O 1
ATOM 2351 N N . PHE B 1 6 ? 6.605 103.125 23.797 1 15.97 6 PHE B N 1
ATOM 2352 C CA . PHE B 1 6 ? 7.668 102.938 24.781 1 15.97 6 PHE B CA 1
ATOM 2353 C C . PHE B 1 6 ? 8.32 101.562 24.641 1 15.97 6 PHE B C 1
ATOM 2355 O O . PHE B 1 6 ? 7.766 100.688 24.016 1 15.97 6 PHE B O 1
ATOM 2362 N N . ASP B 1 7 ? 8.68 100.812 25.812 1 15.19 7 ASP B N 1
ATOM 2363 C CA . ASP B 1 7 ? 9.906 100.562 26.578 1 15.19 7 ASP B CA 1
ATOM 2364 C C . ASP B 1 7 ? 10.422 99.125 26.344 1 15.19 7 ASP B C 1
ATOM 2366 O O . ASP B 1 7 ? 10.414 98.625 25.219 1 15.19 7 ASP B O 1
ATOM 2370 N N . SER B 1 8 ? 10.359 98.312 27.453 1 15.86 8 SER B N 1
ATOM 2371 C CA . SER B 1 8 ? 11.453 97.875 28.312 1 15.86 8 SER B CA 1
ATOM 2372 C C . SER B 1 8 ? 11.969 96.5 27.859 1 15.86 8 SER B C 1
ATOM 2374 O O . SER B 1 8 ? 11.289 95.812 27.141 1 15.86 8 SER B O 1
ATOM 2376 N N . ARG B 1 9 ? 12.477 95.688 28.812 1 17.41 9 ARG B N 1
ATOM 2377 C CA . ARG B 1 9 ? 13.734 95.125 29.281 1 17.41 9 ARG B CA 1
ATOM 2378 C C . ARG B 1 9 ? 13.891 93.688 28.828 1 17.41 9 ARG B C 1
ATOM 2380 O O . ARG B 1 9 ? 12.914 93.062 28.469 1 17.41 9 ARG B O 1
ATOM 2387 N N . ARG B 1 10 ? 14.906 93 29.281 1 16.27 10 ARG B N 1
ATOM 2388 C CA . ARG B 1 10 ? 16.203 92.375 29.031 1 16.27 10 ARG B CA 1
ATOM 2389 C C . ARG B 1 10 ? 16.078 90.812 29.047 1 16.27 10 ARG B C 1
ATOM 2391 O O . ARG B 1 10 ? 16.562 90.188 28.125 1 16.27 10 ARG B O 1
ATOM 2398 N N . ALA B 1 11 ? 15.93 90.188 30.281 1 15.79 11 ALA B N 1
ATOM 2399 C CA . ALA B 1 11 ? 17.109 89.5 30.812 1 15.79 11 ALA B CA 1
ATOM 2400 C C . ALA B 1 11 ? 17.172 88.062 30.297 1 15.79 11 ALA B C 1
ATOM 2402 O O . ALA B 1 11 ? 18.188 87.688 29.766 1 15.79 11 ALA B O 1
ATOM 2403 N N . LEU B 1 12 ? 17.172 87.062 31.281 1 15.21 12 LEU B N 1
ATOM 2404 C CA . LEU B 1 12 ? 18.297 86.25 31.75 1 15.21 12 LEU B CA 1
ATOM 2405 C C . LEU B 1 12 ? 18.281 84.875 31.094 1 15.21 12 LEU B C 1
ATOM 2407 O O . LEU B 1 12 ? 19.297 84.438 30.562 1 15.21 12 LEU B O 1
ATOM 2411 N N . GLN B 1 13 ? 17.516 83.875 31.719 1 16.16 13 GLN B N 1
ATOM 2412 C CA . GLN B 1 13 ? 18.297 82.812 32.375 1 16.16 13 GLN B CA 1
ATOM 2413 C C . GLN B 1 13 ? 18.594 81.688 31.438 1 16.16 13 GLN B C 1
ATOM 2415 O O . GLN B 1 13 ? 17.938 81.5 30.406 1 16.16 13 GLN B O 1
ATOM 2420 N N . GLY B 1 14 ? 18.859 80.5 31.953 1 16 14 GLY B N 1
ATOM 2421 C CA . GLY B 1 14 ? 19.969 79.562 32.125 1 16 14 GLY B CA 1
ATOM 2422 C C . GLY B 1 14 ? 19.906 78.375 31.203 1 16 14 GLY B C 1
ATOM 2423 O O . GLY B 1 14 ? 20.922 77.938 30.609 1 16 14 GLY B O 1
ATOM 2424 N N . ALA B 1 15 ? 18.703 77.562 31.266 1 16.52 15 ALA B N 1
ATOM 2425 C CA . ALA B 1 15 ? 19.047 76.188 31.688 1 16.52 15 ALA B CA 1
ATOM 2426 C C . ALA B 1 15 ? 19.672 75.375 30.531 1 16.52 15 ALA B C 1
ATOM 2428 O O . ALA B 1 15 ? 19.578 75.812 29.375 1 16.52 15 ALA B O 1
ATOM 2429 N N . LEU B 1 16 ? 19.078 74.188 30.391 1 18.66 16 LEU B N 1
ATOM 2430 C CA . LEU B 1 16 ? 19.641 72.875 30.641 1 18.66 16 LEU B CA 1
ATOM 2431 C C . LEU B 1 16 ? 20.188 72.25 29.344 1 18.66 16 LEU B C 1
ATOM 2433 O O . LEU B 1 16 ? 19.672 72.5 28.266 1 18.66 16 LEU B O 1
ATOM 2437 N N . PRO B 1 17 ? 21.094 71.25 29.484 1 18 17 PRO B N 1
ATOM 2438 C CA . PRO B 1 17 ? 22.281 70.75 28.812 1 18 17 PRO B CA 1
ATOM 2439 C C . PRO B 1 17 ? 21.922 69.75 27.703 1 18 17 PRO B C 1
ATOM 2441 O O . PRO B 1 17 ? 21.297 68.688 27.953 1 18 17 PRO B O 1
ATOM 2444 N N . LEU B 1 18 ? 21.375 70.062 26.578 1 17.98 18 LEU B N 1
ATOM 2445 C CA . LEU B 1 18 ? 21 69.125 25.578 1 17.98 18 LEU B CA 1
ATOM 2446 C C . LEU B 1 18 ? 22.219 68.312 25.141 1 17.98 18 LEU B C 1
ATOM 2448 O O . LEU B 1 18 ? 23.125 68.812 24.484 1 17.98 18 LEU B O 1
ATOM 2452 N N . LEU B 1 19 ? 22.562 67.375 26.047 1 17.7 19 LEU B N 1
ATOM 2453 C CA . LEU B 1 19 ? 23.75 66.562 25.781 1 17.7 19 LEU B CA 1
ATOM 2454 C C . LEU B 1 19 ? 23.625 65.875 24.422 1 17.7 19 LEU B C 1
ATOM 2456 O O . LEU B 1 19 ? 22.656 65.125 24.156 1 17.7 19 LEU B O 1
ATOM 2460 N N . LEU B 1 20 ? 24.281 66.312 23.375 1 18.03 20 LEU B N 1
ATOM 2461 C CA . LEU B 1 20 ? 24.391 65.938 21.969 1 18.03 20 LEU B CA 1
ATOM 2462 C C . LEU B 1 20 ? 25.141 64.562 21.828 1 18.03 20 LEU B C 1
ATOM 2464 O O . LEU B 1 20 ? 26.359 64.5 22.016 1 18.03 20 LEU B O 1
ATOM 2468 N N . CYS B 1 21 ? 24.562 63.562 22.547 1 19.11 21 CYS B N 1
ATOM 2469 C CA . CYS B 1 21 ? 25.375 62.375 22.469 1 19.11 21 CYS B CA 1
ATOM 2470 C C . CYS B 1 21 ? 25.703 62.031 21.016 1 19.11 21 CYS B C 1
ATOM 2472 O O . CYS B 1 21 ? 24.797 61.875 20.188 1 19.11 21 CYS B O 1
ATOM 2474 N N . GLN B 1 22 ? 26.891 62.156 20.641 1 17.64 22 GLN B N 1
ATOM 2475 C CA . GLN B 1 22 ? 27.578 62.094 19.359 1 17.64 22 GLN B CA 1
ATOM 2476 C C . GLN B 1 22 ? 27.484 60.688 18.766 1 17.64 22 GLN B C 1
ATOM 2478 O O . GLN B 1 22 ? 27.281 59.719 19.5 1 17.64 22 GLN B O 1
ATOM 2483 N N . ALA B 1 23 ? 27.719 60.5 17.438 1 18.7 23 ALA B N 1
ATOM 2484 C CA . ALA B 1 23 ? 27.5 59.875 16.125 1 18.7 23 ALA B CA 1
ATOM 2485 C C . ALA B 1 23 ? 28.453 58.719 15.906 1 18.7 23 ALA B C 1
ATOM 2487 O O . ALA B 1 23 ? 28.344 58 14.898 1 18.7 23 ALA B O 1
ATOM 2488 N N . LEU B 1 24 ? 29.516 58.375 16.797 1 18.77 24 LEU B N 1
ATOM 2489 C CA . LEU B 1 24 ? 30.609 57.969 15.914 1 18.77 24 LEU B CA 1
ATOM 2490 C C . LEU B 1 24 ? 30.312 56.656 15.219 1 18.77 24 LEU B C 1
ATOM 2492 O O . LEU B 1 24 ? 29.516 55.844 15.727 1 18.77 24 LEU B O 1
ATOM 2496 N N . SER B 1 25 ? 31.297 56.156 14.133 1 19.34 25 SER B N 1
ATOM 2497 C CA . SER B 1 25 ? 31.484 55.594 12.789 1 19.34 25 SER B CA 1
ATOM 2498 C C . SER B 1 25 ? 31.797 54.125 12.836 1 19.34 25 SER B C 1
ATOM 2500 O O . SER B 1 25 ? 32 53.469 11.797 1 19.34 25 SER B O 1
ATOM 2502 N N . ALA B 1 26 ? 31.828 53.344 13.945 1 20.8 26 ALA B N 1
ATOM 2503 C CA . ALA B 1 26 ? 32.844 52.312 13.797 1 20.8 26 ALA B CA 1
ATOM 2504 C C . ALA B 1 26 ? 32.438 51.281 12.758 1 20.8 26 ALA B C 1
ATOM 2506 O O . ALA B 1 26 ? 31.266 50.844 12.742 1 20.8 26 ALA B O 1
ATOM 2507 N N . GLN B 1 27 ? 33.438 50.719 11.883 1 21.53 27 GLN B N 1
ATOM 2508 C CA . GLN B 1 27 ? 33.719 50.031 10.633 1 21.53 27 GLN B CA 1
ATOM 2509 C C . GLN B 1 27 ? 33.594 48.531 10.812 1 21.53 27 GLN B C 1
ATOM 2511 O O . GLN B 1 27 ? 34.062 47.75 9.977 1 21.53 27 GLN B O 1
ATOM 2516 N N . ALA B 1 28 ? 32.844 47.938 11.695 1 21.14 28 ALA B N 1
ATOM 2517 C CA . ALA B 1 28 ? 33.25 46.562 11.898 1 21.14 28 ALA B CA 1
ATOM 2518 C C . ALA B 1 28 ? 33.031 45.75 10.625 1 21.14 28 ALA B C 1
ATOM 2520 O O . ALA B 1 28 ? 31.969 45.844 9.992 1 21.14 28 ALA B O 1
ATOM 2521 N N . GLN B 1 29 ? 34.094 44.906 10.219 1 22.42 29 GLN B N 1
ATOM 2522 C CA . GLN B 1 29 ? 34.531 44 9.156 1 22.42 29 GLN B CA 1
ATOM 2523 C C . GLN B 1 29 ? 33.656 42.75 9.094 1 22.42 29 GLN B C 1
ATOM 2525 O O . GLN B 1 29 ? 33.25 42.219 10.133 1 22.42 29 GLN B O 1
ATOM 2530 N N . THR B 1 30 ? 33.188 42.406 7.844 1 21.38 30 THR B N 1
ATOM 2531 C CA . THR B 1 30 ? 32.219 41.5 7.219 1 21.38 30 THR B CA 1
ATOM 2532 C C . THR B 1 30 ? 32.719 40.062 7.211 1 21.38 30 THR B C 1
ATOM 2534 O O . THR B 1 30 ? 32.125 39.188 6.582 1 21.38 30 THR B O 1
ATOM 2537 N N . SER B 1 31 ? 33.312 39.531 8.266 1 18.69 31 SER B N 1
ATOM 2538 C CA . SER B 1 31 ? 33.906 38.219 7.906 1 18.69 31 SER B CA 1
ATOM 2539 C C . SER B 1 31 ? 32.812 37.25 7.492 1 18.69 31 SER B C 1
ATOM 2541 O O . SER B 1 31 ? 31.812 37.094 8.172 1 18.69 31 SER B O 1
ATOM 2543 N N . ALA B 1 32 ? 33 36.781 6.156 1 24.17 32 ALA B N 1
ATOM 2544 C CA . ALA B 1 32 ? 32.219 35.906 5.281 1 24.17 32 ALA B CA 1
ATOM 2545 C C . ALA B 1 32 ? 32.219 34.469 5.82 1 24.17 32 ALA B C 1
ATOM 2547 O O . ALA B 1 32 ? 33.219 33.781 5.77 1 24.17 32 ALA B O 1
ATOM 2548 N N . GLU B 1 33 ? 31.641 34.25 7.043 1 18.95 33 GLU B N 1
ATOM 2549 C CA . GLU B 1 33 ? 31.578 32.812 7.371 1 18.95 33 GLU B CA 1
ATOM 2550 C C . GLU B 1 33 ? 30.734 32.062 6.363 1 18.95 33 GLU B C 1
ATOM 2552 O O . GLU B 1 33 ? 29.547 32.344 6.211 1 18.95 33 GLU B O 1
ATOM 2557 N N . ALA B 1 34 ? 31.328 31.594 5.266 1 24.81 34 ALA B N 1
ATOM 2558 C CA . ALA B 1 34 ? 30.75 30.812 4.176 1 24.81 34 ALA B CA 1
ATOM 2559 C C . ALA B 1 34 ? 30.172 29.484 4.691 1 24.81 34 ALA B C 1
ATOM 2561 O O . ALA B 1 34 ? 30.703 28.422 4.402 1 24.81 34 ALA B O 1
ATOM 2562 N N . GLU B 1 35 ? 29.516 29.391 6.016 1 24.08 35 GLU B N 1
ATOM 2563 C CA . GLU B 1 35 ? 29.234 27.969 6.191 1 24.08 35 GLU B CA 1
ATOM 2564 C C . GLU B 1 35 ? 28.328 27.438 5.082 1 24.08 35 GLU B C 1
ATOM 2566 O O . GLU B 1 35 ? 27.469 28.156 4.59 1 24.08 35 GLU B O 1
ATOM 2571 N N . THR B 1 36 ? 28.609 26.219 4.602 1 22.7 36 THR B N 1
ATOM 2572 C CA . THR B 1 36 ? 28.266 25.172 3.648 1 22.7 36 THR B CA 1
ATOM 2573 C C . THR B 1 36 ? 26.797 24.75 3.807 1 22.7 36 THR B C 1
ATOM 2575 O O . THR B 1 36 ? 26.281 24.703 4.922 1 22.7 36 THR B O 1
ATOM 2578 N N . ARG B 1 37 ? 26.172 24.328 2.695 1 27.27 37 ARG B N 1
ATOM 2579 C CA . ARG B 1 37 ? 25 23.922 1.929 1 27.27 37 ARG B CA 1
ATOM 2580 C C . ARG B 1 37 ? 24.375 22.656 2.506 1 27.27 37 ARG B C 1
ATOM 2582 O O . ARG B 1 37 ? 24.703 21.547 2.096 1 27.27 37 ARG B O 1
ATOM 2589 N N . LEU B 1 38 ? 24.203 22.344 3.838 1 24.7 38 LEU B N 1
ATOM 2590 C CA . LEU B 1 38 ? 23.531 21.062 3.986 1 24.7 38 LEU B CA 1
ATOM 2591 C C . LEU B 1 38 ? 22.031 21.203 3.709 1 24.7 38 LEU B C 1
ATOM 2593 O O . LEU B 1 38 ? 21.297 21.781 4.512 1 24.7 38 LEU B O 1
ATOM 2597 N N . ALA B 1 39 ? 21.547 21.438 2.52 1 26.19 39 ALA B N 1
ATOM 2598 C CA . ALA B 1 39 ? 20.172 21.641 2.078 1 26.19 39 ALA B CA 1
ATOM 2599 C C . ALA B 1 39 ? 19.359 20.359 2.207 1 26.19 39 ALA B C 1
ATOM 2601 O O . ALA B 1 39 ? 19.312 19.547 1.273 1 26.19 39 ALA B O 1
ATOM 2602 N N . VAL B 1 40 ? 19.516 19.344 3.164 1 25.97 40 VAL B N 1
ATOM 2603 C CA . VAL B 1 40 ? 18.719 18.125 2.934 1 25.97 40 VAL B CA 1
ATOM 2604 C C . VAL B 1 40 ? 17.234 18.469 2.945 1 25.97 40 VAL B C 1
ATOM 2606 O O . VAL B 1 40 ? 16.797 19.297 3.75 1 25.97 40 VAL B O 1
ATOM 2609 N N . ALA B 1 41 ? 16.453 18.094 1.917 1 26.94 41 ALA B N 1
ATOM 2610 C CA . ALA B 1 41 ? 15.086 18.141 1.399 1 26.94 41 ALA B CA 1
ATOM 2611 C C . ALA B 1 41 ? 14.094 17.641 2.443 1 26.94 41 ALA B C 1
ATOM 2613 O O . ALA B 1 41 ? 14.344 16.656 3.143 1 26.94 41 ALA B O 1
ATOM 2614 N N . PRO B 1 42 ? 13.102 18.391 2.814 1 28.45 42 PRO B N 1
ATOM 2615 C CA . PRO B 1 42 ? 12.031 18.141 3.783 1 28.45 42 PRO B CA 1
ATOM 2616 C C . PRO B 1 42 ? 11.211 16.891 3.453 1 28.45 42 PRO B C 1
ATOM 2618 O O . PRO B 1 42 ? 10.844 16.688 2.295 1 28.45 42 PRO B O 1
ATOM 2621 N N . VAL B 1 43 ? 11.367 15.75 4.262 1 28.11 43 VAL B N 1
ATOM 2622 C CA . VAL B 1 43 ? 10.633 14.5 4.418 1 28.11 43 VAL B CA 1
ATOM 2623 C C . VAL B 1 43 ? 9.141 14.797 4.617 1 28.11 43 VAL B C 1
ATOM 2625 O O . VAL B 1 43 ? 8.781 15.68 5.391 1 28.11 43 VAL B O 1
ATOM 2628 N N . PRO B 1 44 ? 8.32 14.492 3.805 1 31.98 44 PRO B N 1
ATOM 2629 C CA . PRO B 1 44 ? 6.887 14.508 4.098 1 31.98 44 PRO B CA 1
ATOM 2630 C C . PRO B 1 44 ? 6.551 13.875 5.445 1 31.98 44 PRO B C 1
ATOM 2632 O O . PRO B 1 44 ? 6.867 12.711 5.684 1 31.98 44 PRO B O 1
ATOM 2635 N N . GLN B 1 45 ? 6.504 14.648 6.605 1 31.06 45 GLN B N 1
ATOM 2636 C CA . GLN B 1 45 ? 6.414 14.305 8.023 1 31.06 45 GLN B CA 1
ATOM 2637 C C . GLN B 1 45 ? 5.188 13.438 8.297 1 31.06 45 GLN B C 1
ATOM 2639 O O . GLN B 1 45 ? 4.863 13.164 9.461 1 31.06 45 GLN B O 1
ATOM 2644 N N . VAL B 1 46 ? 4.176 13.273 7.652 1 34.59 46 VAL B N 1
ATOM 2645 C CA . VAL B 1 46 ? 3.521 12.656 8.805 1 34.59 46 VAL B CA 1
ATOM 2646 C C . VAL B 1 46 ? 4.406 11.555 9.375 1 34.59 46 VAL B C 1
ATOM 2648 O O . VAL B 1 46 ? 3.951 10.734 10.172 1 34.59 46 VAL B O 1
ATOM 2651 N N . THR B 1 47 ? 5.402 11.016 8.555 1 33.97 47 THR B N 1
ATOM 2652 C CA . THR B 1 47 ? 6.445 10.008 8.727 1 33.97 47 THR B CA 1
ATOM 2653 C C . THR B 1 47 ? 7.531 10.516 9.672 1 33.97 47 THR B C 1
ATOM 2655 O O . THR B 1 47 ? 7.785 11.719 9.75 1 33.97 47 THR B O 1
ATOM 2658 N N . ALA B 1 48 ? 8.008 9.773 10.719 1 33.06 48 ALA B N 1
ATOM 2659 C CA . ALA B 1 48 ? 9.188 10.094 11.523 1 3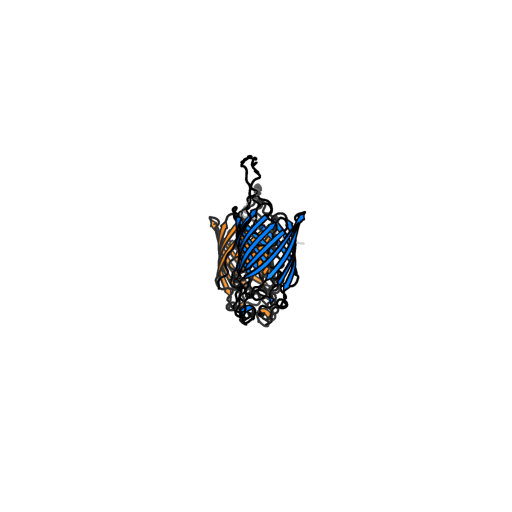3.06 48 ALA B CA 1
ATOM 2660 C C . ALA B 1 48 ? 10.258 10.781 10.688 1 33.06 48 ALA B C 1
ATOM 2662 O O . ALA B 1 48 ? 10.812 10.188 9.766 1 33.06 48 ALA B O 1
ATOM 2663 N N . THR B 1 49 ? 10.219 12.078 10.539 1 30.52 49 THR B N 1
ATOM 2664 C CA . THR B 1 49 ? 11.344 12.836 9.992 1 30.52 49 THR B CA 1
ATOM 2665 C C . THR B 1 49 ? 12.656 12.383 10.625 1 30.52 49 THR B C 1
ATOM 2667 O O . THR B 1 49 ? 12.898 12.625 11.805 1 30.52 49 THR B O 1
ATOM 2670 N N . VAL B 1 50 ? 13.188 11.273 10.273 1 31.19 50 VAL B N 1
ATOM 2671 C CA . VAL B 1 50 ? 14.602 11.109 10.602 1 31.19 50 VAL B CA 1
ATOM 2672 C C . VAL B 1 50 ? 15.383 12.352 10.156 1 31.19 50 VAL B C 1
ATOM 2674 O O . VAL B 1 50 ? 15.227 12.812 9.031 1 31.19 50 VAL B O 1
ATOM 2677 N N . PRO B 1 51 ? 15.914 13.117 11.047 1 28.81 51 PRO B N 1
ATOM 2678 C CA . PRO B 1 51 ? 16.766 14.234 10.609 1 28.81 51 PRO B CA 1
ATOM 2679 C C . PRO B 1 51 ? 17.734 13.836 9.5 1 28.81 51 PRO B C 1
ATOM 2681 O O . PRO B 1 51 ? 18.203 12.695 9.461 1 28.81 51 PRO B O 1
ATOM 2684 N N . PRO B 1 52 ? 17.844 14.625 8.344 1 29.38 52 PRO B N 1
ATOM 2685 C CA . PRO B 1 52 ? 18.844 14.359 7.297 1 29.38 52 PRO B CA 1
ATOM 2686 C C . PRO B 1 52 ? 20.266 14.273 7.848 1 29.38 52 PRO B C 1
ATOM 2688 O O . PRO B 1 52 ? 20.656 15.109 8.664 1 29.38 52 PRO B O 1
ATOM 2691 N N . ALA B 1 53 ? 20.922 13.156 7.914 1 28.78 53 ALA B N 1
ATOM 2692 C CA . ALA B 1 53 ? 22.359 13.086 8.172 1 28.78 53 ALA B CA 1
ATOM 2693 C C . ALA B 1 53 ? 23.109 14.156 7.383 1 28.78 53 ALA B C 1
ATOM 2695 O O . ALA B 1 53 ? 22.609 14.664 6.375 1 28.78 53 ALA B O 1
ATOM 2696 N N . GLU B 1 54 ? 24.531 14.469 7.535 1 29.92 54 GLU B N 1
ATOM 2697 C CA . GLU B 1 54 ? 25.562 15.398 7.102 1 29.92 54 GLU B CA 1
ATOM 2698 C C . GLU B 1 54 ? 25.609 15.5 5.582 1 29.92 54 GLU B C 1
ATOM 2700 O O . GLU B 1 54 ? 25.297 14.547 4.875 1 29.92 54 GLU B O 1
ATOM 2705 N N . ALA B 1 55 ? 26.266 16.719 4.938 1 33.5 55 ALA B N 1
ATOM 2706 C CA . ALA B 1 55 ? 26.328 17.578 3.756 1 33.5 55 ALA B CA 1
ATOM 2707 C C . ALA B 1 55 ? 26.906 16.828 2.561 1 33.5 55 ALA B C 1
ATOM 2709 O O . ALA B 1 55 ? 28.016 17.125 2.121 1 33.5 55 ALA B O 1
ATOM 2710 N N . ALA B 1 56 ? 27.297 15.656 2.484 1 33.5 56 ALA B N 1
ATOM 2711 C CA . ALA B 1 56 ? 27.875 15.484 1.155 1 33.5 56 ALA B CA 1
ATOM 2712 C C . ALA B 1 56 ? 26.875 15.883 0.066 1 33.5 56 ALA B C 1
ATOM 2714 O O . ALA B 1 56 ? 25.672 15.867 0.287 1 33.5 56 ALA B O 1
ATOM 2715 N N . SER B 1 57 ? 27.172 16.516 -1.092 1 39.75 57 SER B N 1
ATOM 2716 C CA . SER B 1 57 ? 26.344 17.156 -2.109 1 39.75 57 SER B CA 1
ATOM 2717 C C . SER B 1 57 ? 25.078 16.328 -2.383 1 39.75 57 SER B C 1
ATOM 2719 O O . SER B 1 57 ? 25.172 15.211 -2.9 1 39.75 57 SER B O 1
ATOM 2721 N N . PRO B 1 58 ? 23.953 16.188 -1.464 1 48.66 58 PRO B N 1
ATOM 2722 C CA . PRO B 1 58 ? 22.859 15.219 -1.46 1 48.66 58 PRO B CA 1
ATOM 2723 C C . PRO B 1 58 ? 22.188 15.07 -2.826 1 48.66 58 PRO B C 1
ATOM 2725 O O . PRO B 1 58 ? 22.141 16.031 -3.6 1 48.66 58 PRO B O 1
ATOM 2728 N N . ALA B 1 59 ? 22.312 14.117 -3.43 1 62.31 59 ALA B N 1
ATOM 2729 C CA . ALA B 1 59 ? 21.547 13.875 -4.652 1 62.31 59 ALA B CA 1
ATOM 2730 C C . ALA B 1 59 ? 20.156 14.508 -4.57 1 62.31 59 ALA B C 1
ATOM 2732 O O . ALA B 1 59 ? 19.469 14.383 -3.561 1 62.31 59 ALA B O 1
ATOM 2733 N N . PRO B 1 60 ? 19.953 15.555 -5.449 1 85 60 PRO B N 1
ATOM 2734 C CA . PRO B 1 60 ? 18.688 16.297 -5.469 1 85 60 PRO B CA 1
ATOM 2735 C C . PRO B 1 60 ? 17.469 15.398 -5.422 1 85 60 PRO B C 1
ATOM 2737 O O . PRO B 1 60 ? 16.406 15.805 -4.941 1 85 60 PRO B O 1
ATOM 2740 N N . LEU B 1 61 ? 17.734 14.133 -5.738 1 92.62 61 LEU B N 1
ATOM 2741 C CA . LEU B 1 61 ? 16.641 13.172 -5.766 1 92.62 61 LEU B CA 1
ATOM 2742 C C . LEU B 1 61 ? 16.812 12.117 -4.684 1 92.62 61 LEU B C 1
ATOM 2744 O O . LEU B 1 61 ? 17.891 11.531 -4.547 1 92.62 61 LEU B O 1
ATOM 2748 N N . SER B 1 62 ? 15.859 11.945 -3.824 1 93.19 62 SER B N 1
ATOM 2749 C CA . SER B 1 62 ? 15.875 10.922 -2.783 1 93.19 62 SER B CA 1
ATOM 2750 C C . SER B 1 62 ? 14.602 10.086 -2.812 1 93.19 62 SER B C 1
ATOM 2752 O O . SER B 1 62 ? 13.594 10.5 -3.383 1 93.19 62 SER B O 1
ATOM 2754 N N . ALA B 1 63 ? 14.688 8.883 -2.252 1 96.44 63 ALA B N 1
ATOM 2755 C CA . ALA B 1 63 ? 13.547 7.98 -2.127 1 96.44 63 ALA B CA 1
ATOM 2756 C C . ALA B 1 63 ? 13.562 7.266 -0.779 1 96.44 63 ALA B C 1
ATOM 2758 O O . ALA B 1 63 ? 14.586 7.238 -0.094 1 96.44 63 ALA B O 1
ATOM 2759 N N . ASN B 1 64 ? 12.422 6.734 -0.379 1 97.19 64 ASN B N 1
ATOM 2760 C CA . ASN B 1 64 ? 12.336 6 0.877 1 97.19 64 ASN B CA 1
ATOM 2761 C C . ASN B 1 64 ? 11.305 4.879 0.799 1 97.19 64 ASN B C 1
ATOM 2763 O O . ASN B 1 64 ? 10.336 4.973 0.04 1 97.19 64 ASN B O 1
ATOM 2767 N N . LEU B 1 65 ? 11.516 3.887 1.553 1 98.25 65 LEU B N 1
ATOM 2768 C CA . LEU B 1 65 ? 10.602 2.775 1.797 1 98.25 65 LEU B CA 1
ATOM 2769 C C . LEU B 1 65 ? 10.336 2.607 3.289 1 98.25 65 LEU B C 1
ATOM 2771 O O . LEU B 1 65 ? 11.266 2.623 4.094 1 98.25 65 LEU B O 1
ATOM 2775 N N . THR B 1 66 ? 9.117 2.428 3.646 1 98.75 66 THR B N 1
ATOM 2776 C CA . THR B 1 66 ? 8.75 2.129 5.027 1 98.75 66 THR B CA 1
ATOM 2777 C C . THR B 1 66 ? 7.805 0.93 5.086 1 98.75 66 THR B C 1
ATOM 2779 O O . THR B 1 66 ? 6.809 0.88 4.359 1 98.75 66 THR B O 1
ATOM 2782 N N . LEU B 1 67 ? 8.148 0.03 5.824 1 98.75 67 LEU B N 1
ATOM 2783 C CA . LEU B 1 67 ? 7.234 -1.004 6.301 1 98.75 67 LEU B CA 1
ATOM 2784 C C . LEU B 1 67 ? 6.816 -0.738 7.742 1 98.75 67 LEU B C 1
ATOM 2786 O O . LEU B 1 67 ? 7.664 -0.63 8.633 1 98.75 67 LEU B O 1
ATOM 2790 N N . THR B 1 68 ? 5.539 -0.676 7.973 1 98.81 68 THR B N 1
ATOM 2791 C CA . THR B 1 68 ? 5.059 -0.328 9.305 1 98.81 68 THR B CA 1
ATOM 2792 C C . THR B 1 68 ? 3.916 -1.25 9.727 1 98.81 68 THR B C 1
ATOM 2794 O O . THR B 1 68 ? 3.184 -1.765 8.875 1 98.81 68 THR B O 1
ATOM 2797 N N . SER B 1 69 ? 3.77 -1.401 11 1 98.56 69 SER B N 1
ATOM 2798 C CA . SER B 1 69 ? 2.711 -2.268 11.508 1 98.56 69 SER B CA 1
ATOM 2799 C C . SER B 1 69 ? 1.339 -1.621 11.344 1 98.56 69 SER B C 1
ATOM 2801 O O . SER B 1 69 ? 0.315 -2.307 11.383 1 98.56 69 SER B O 1
ATOM 2803 N N . GLN B 1 70 ? 1.352 -0.347 11.211 1 97.75 70 GLN B N 1
ATOM 2804 C CA . GLN B 1 70 ? 0.118 0.374 10.914 1 97.75 70 GLN B CA 1
ATOM 2805 C C . GLN B 1 70 ? 0.411 1.802 10.461 1 97.75 70 GLN B C 1
ATOM 2807 O O . GLN B 1 70 ? 1.435 2.379 10.836 1 97.75 70 GLN B O 1
ATOM 2812 N N . TYR B 1 71 ? -0.448 2.326 9.641 1 98.75 71 TYR B N 1
ATOM 2813 C CA . TYR B 1 71 ? -0.389 3.729 9.25 1 98.75 71 TYR B CA 1
ATOM 2814 C C . TYR B 1 71 ? -1.343 4.57 10.086 1 98.75 71 TYR B C 1
ATOM 2816 O O . TYR B 1 71 ? -2.561 4.383 10.031 1 98.75 71 TYR B O 1
ATOM 2824 N N . VAL B 1 72 ? -0.766 5.535 10.844 1 98.81 72 VAL B N 1
ATOM 2825 C CA . VAL B 1 72 ? -1.54 6.473 11.648 1 98.81 72 VAL B CA 1
ATOM 2826 C C . VAL B 1 72 ? -1.255 7.902 11.188 1 98.81 72 VAL B C 1
ATOM 2828 O O . VAL B 1 72 ? -0.097 8.32 11.125 1 98.81 72 VAL B O 1
ATOM 2831 N N . SER B 1 73 ? -2.26 8.562 10.852 1 98.5 73 SER B N 1
ATOM 2832 C CA . SER B 1 73 ? -2.164 9.969 10.492 1 98.5 73 SER B CA 1
ATOM 2833 C C . SER B 1 73 ? -3.068 10.828 11.375 1 98.5 73 SER B C 1
ATOM 2835 O O . SER B 1 73 ? -4.281 10.609 11.422 1 98.5 73 SER B O 1
ATOM 2837 N N . ARG B 1 74 ? -2.459 11.805 12.016 1 98.56 74 ARG B N 1
ATOM 2838 C CA . ARG B 1 74 ? -3.176 12.695 12.914 1 98.56 74 ARG B CA 1
ATOM 2839 C C . ARG B 1 74 ? -4.02 11.906 13.914 1 98.56 74 ARG B C 1
ATOM 2841 O O . ARG B 1 74 ? -5.176 12.25 14.164 1 98.56 74 ARG B O 1
ATOM 2848 N N . GLY B 1 75 ? -3.455 10.844 14.336 1 98.56 75 GLY B N 1
ATOM 2849 C CA . GLY B 1 75 ? -4.109 10.016 15.336 1 98.56 75 GLY B CA 1
ATOM 2850 C C . GLY B 1 75 ? -5.043 8.984 14.727 1 98.56 75 GLY B C 1
ATOM 2851 O O . GLY B 1 75 ? -5.461 8.047 15.414 1 98.56 75 GLY B O 1
ATOM 2852 N N . PHE B 1 76 ? -5.449 9.141 13.508 1 98.75 76 PHE B N 1
ATOM 2853 C CA . PHE B 1 76 ? -6.375 8.211 12.859 1 98.75 76 PHE B CA 1
ATOM 2854 C C . PHE B 1 76 ? -5.633 6.992 12.336 1 98.75 76 PHE B C 1
ATOM 2856 O O . PHE B 1 76 ? -4.66 7.121 11.586 1 98.75 76 PHE B O 1
ATOM 2863 N N . ARG B 1 77 ? -6.082 5.828 12.703 1 98.44 77 ARG B N 1
ATOM 2864 C CA . ARG B 1 77 ? -5.543 4.574 12.188 1 98.44 77 ARG B CA 1
ATOM 2865 C C . ARG B 1 77 ? -6.039 4.312 10.766 1 98.44 77 ARG B C 1
ATOM 2867 O O . ARG B 1 77 ? -7.02 3.588 10.57 1 98.44 77 ARG B O 1
ATOM 2874 N N . GLN B 1 78 ? -5.234 4.637 9.82 1 98.31 78 GLN B N 1
ATOM 2875 C CA . GLN B 1 78 ? -5.617 4.664 8.414 1 98.31 78 GLN B CA 1
ATOM 2876 C C . GLN B 1 78 ? -5.715 3.25 7.844 1 98.31 78 GLN B C 1
ATOM 2878 O O . GLN B 1 78 ? -6.359 3.031 6.816 1 98.31 78 GLN B O 1
ATOM 2883 N N . THR B 1 79 ? -5.004 2.305 8.461 1 98.38 79 THR B N 1
ATOM 2884 C CA . THR B 1 79 ? -5.027 0.933 7.961 1 98.38 79 THR B CA 1
ATOM 2885 C C . THR B 1 79 ? -5.836 0.034 8.891 1 98.38 79 THR B C 1
ATOM 2887 O O . THR B 1 79 ? -5.684 -1.189 8.867 1 98.38 79 THR B O 1
ATOM 2890 N N . TRP B 1 80 ? -6.582 0.656 9.789 1 97.81 80 TRP B N 1
ATOM 2891 C CA . TRP B 1 80 ? -7.5 -0.103 10.633 1 97.81 80 TRP B CA 1
ATOM 2892 C C . TRP B 1 80 ? -6.75 -1.138 11.461 1 97.81 80 TRP B C 1
ATOM 2894 O O . TRP B 1 80 ? -7.215 -2.27 11.625 1 97.81 80 TRP B O 1
ATOM 2904 N N . GLY B 1 81 ? -5.551 -0.835 11.828 1 97.56 81 GLY B N 1
ATOM 2905 C CA . GLY B 1 81 ? -4.754 -1.675 12.711 1 97.56 81 GLY B CA 1
ATOM 2906 C C . GLY B 1 81 ? -3.938 -2.713 11.969 1 97.56 81 GLY B C 1
ATOM 2907 O O . GLY B 1 81 ? -3.393 -3.635 12.578 1 97.56 81 GLY B O 1
ATOM 2908 N N . ARG B 1 82 ? -3.896 -2.611 10.711 1 98.06 82 ARG B N 1
ATOM 2909 C CA . ARG B 1 82 ? -3.17 -3.578 9.898 1 98.06 82 ARG B CA 1
ATOM 2910 C C . ARG B 1 82 ? -1.9 -2.963 9.32 1 98.06 82 ARG B C 1
ATOM 2912 O O . ARG B 1 82 ? -1.754 -1.738 9.289 1 98.06 82 ARG B O 1
ATOM 2919 N N . PRO B 1 83 ? -0.967 -3.754 8.859 1 98.75 83 PRO B N 1
ATOM 2920 C CA . PRO B 1 83 ? 0.3 -3.225 8.344 1 98.75 83 PRO B CA 1
ATOM 2921 C C . PRO B 1 83 ? 0.122 -2.375 7.09 1 98.75 83 PRO B C 1
ATOM 2923 O O . PRO B 1 83 ? -0.899 -2.484 6.406 1 98.75 83 PRO B O 1
ATOM 2926 N N . ALA B 1 84 ? 1.168 -1.602 6.871 1 98.88 84 ALA B N 1
ATOM 2927 C CA . ALA B 1 84 ? 1.177 -0.747 5.688 1 98.88 84 ALA B CA 1
ATOM 2928 C C . ALA B 1 84 ? 2.557 -0.724 5.035 1 98.88 84 ALA B C 1
ATOM 2930 O O . ALA B 1 84 ? 3.574 -0.881 5.719 1 98.88 84 ALA B O 1
ATOM 2931 N N . VAL B 1 85 ? 2.561 -0.603 3.777 1 98.94 85 VAL B N 1
ATOM 2932 C CA . VAL B 1 85 ? 3.75 -0.275 3 1 98.94 85 VAL B CA 1
ATOM 2933 C C . VAL B 1 85 ? 3.66 1.163 2.496 1 98.94 85 VAL B C 1
ATOM 2935 O O . VAL B 1 85 ? 2.592 1.613 2.072 1 98.94 85 VAL B O 1
ATOM 2938 N N . GLN B 1 86 ? 4.793 1.85 2.66 1 98.88 86 GLN B N 1
ATOM 2939 C CA . GLN B 1 86 ? 4.844 3.268 2.318 1 98.88 86 GLN B CA 1
ATOM 2940 C C . GLN B 1 86 ? 6.145 3.611 1.598 1 98.88 86 GLN B C 1
ATOM 2942 O O . GLN B 1 86 ? 7.156 2.93 1.774 1 98.88 86 GLN B O 1
ATOM 2947 N N . GLY B 1 87 ? 6.055 4.688 0.792 1 98.38 87 GLY B N 1
ATOM 2948 C CA . GLY B 1 87 ? 7.262 5.172 0.139 1 98.38 87 GLY B CA 1
ATOM 2949 C C . GLY B 1 87 ? 7.055 6.477 -0.602 1 98.38 87 GLY B C 1
ATOM 2950 O O . GLY B 1 87 ? 5.918 6.895 -0.833 1 98.38 87 GLY B O 1
ATOM 2951 N N . GLY B 1 88 ? 8.18 7.051 -0.942 1 97.88 88 GLY B N 1
ATOM 2952 C CA . GLY B 1 88 ? 8.117 8.344 -1.614 1 97.88 88 GLY B CA 1
ATOM 2953 C C . GLY B 1 88 ? 9.406 8.703 -2.328 1 97.88 88 GLY B C 1
ATOM 2954 O O . GLY B 1 88 ? 10.422 8.031 -2.166 1 97.88 88 GLY B O 1
ATOM 2955 N N . ILE B 1 89 ? 9.258 9.68 -3.115 1 97.44 89 ILE B N 1
ATOM 2956 C CA . ILE B 1 89 ? 10.344 10.289 -3.875 1 97.44 89 ILE B CA 1
ATOM 2957 C C . ILE B 1 89 ? 10.328 11.805 -3.686 1 97.44 89 ILE B C 1
ATOM 2959 O O . ILE B 1 89 ? 9.273 12.438 -3.791 1 97.44 89 ILE B O 1
ATOM 2963 N N . ASP B 1 90 ? 11.539 12.328 -3.49 1 97.12 90 ASP B N 1
ATOM 2964 C CA . ASP B 1 90 ? 11.633 13.758 -3.236 1 97.12 90 ASP B CA 1
ATOM 2965 C C . ASP B 1 90 ? 12.766 14.383 -4.043 1 97.12 90 ASP B C 1
ATOM 2967 O O . ASP B 1 90 ? 13.812 13.766 -4.23 1 97.12 90 ASP B O 1
ATOM 2971 N N . TYR B 1 91 ? 12.469 15.547 -4.465 1 97.06 91 TYR B N 1
ATOM 2972 C CA . TYR B 1 91 ? 13.469 16.391 -5.09 1 97.06 91 TYR B CA 1
ATOM 2973 C C . TYR B 1 91 ? 13.688 17.672 -4.285 1 97.06 91 TYR B C 1
ATOM 2975 O O . TYR B 1 91 ? 12.727 18.359 -3.93 1 97.06 91 TYR B O 1
ATOM 2983 N N . ALA B 1 92 ? 14.945 17.938 -4.066 1 95.75 92 ALA B N 1
ATOM 2984 C CA . ALA B 1 92 ? 15.312 19.172 -3.381 1 95.75 92 ALA B CA 1
ATOM 2985 C C . ALA B 1 92 ? 16.297 19.984 -4.215 1 95.75 92 ALA B C 1
ATOM 2987 O O . ALA B 1 92 ? 17.391 19.531 -4.535 1 95.75 92 ALA B O 1
ATOM 2988 N N . HIS B 1 93 ? 15.914 21.172 -4.375 1 95.75 93 HIS B N 1
ATOM 2989 C CA . HIS B 1 93 ? 16.781 22.109 -5.082 1 95.75 93 HIS B CA 1
ATOM 2990 C C . HIS B 1 93 ? 17.594 22.953 -4.109 1 95.75 93 HIS B C 1
ATOM 2992 O O . HIS B 1 93 ? 17.094 23.344 -3.049 1 95.75 93 HIS B O 1
ATOM 2998 N N . PRO B 1 94 ? 18.812 23.359 -4.527 1 93.25 94 PRO B N 1
ATOM 2999 C CA . PRO B 1 94 ? 19.641 24.156 -3.625 1 93.25 94 PRO B CA 1
ATOM 3000 C C . PRO B 1 94 ? 19.031 25.516 -3.305 1 93.25 94 PRO B C 1
ATOM 3002 O O . PRO B 1 94 ? 19.375 26.141 -2.293 1 93.25 94 PRO B O 1
ATOM 3005 N N . SER B 1 95 ? 18.156 26 -4.043 1 95.12 95 SER B N 1
ATOM 3006 C CA . SER B 1 95 ? 17.516 27.297 -3.826 1 95.12 95 SER B CA 1
ATOM 3007 C C . SER B 1 95 ? 16.531 27.234 -2.658 1 95.12 95 SER B C 1
ATOM 3009 O O . SER B 1 95 ? 16.062 28.281 -2.188 1 95.12 95 SER B O 1
ATOM 3011 N N . GLY B 1 96 ? 16.234 26.031 -2.199 1 96.12 96 GLY B N 1
ATOM 3012 C CA . GLY B 1 96 ? 15.25 25.875 -1.131 1 96.12 96 GLY B CA 1
ATOM 3013 C C . GLY B 1 96 ? 13.938 25.266 -1.599 1 96.12 96 GLY B C 1
ATOM 3014 O O . GLY B 1 96 ? 13.133 24.828 -0.784 1 96.12 96 GLY B O 1
ATOM 3015 N N . PHE B 1 97 ? 13.703 25.25 -2.91 1 97.94 97 PHE B N 1
ATOM 3016 C CA . PHE B 1 97 ? 12.484 24.672 -3.457 1 97.94 97 PHE B CA 1
ATOM 3017 C C . PHE B 1 97 ? 12.555 23.156 -3.422 1 97.94 97 PHE B C 1
ATOM 3019 O O . PHE B 1 97 ? 13.633 22.562 -3.553 1 97.94 97 PHE B O 1
ATOM 3026 N N . SER B 1 98 ? 11.445 22.594 -3.193 1 97.56 98 SER B N 1
ATOM 3027 C CA . SER B 1 98 ? 11.367 21.141 -3.197 1 97.56 98 SER B CA 1
ATOM 3028 C C . SER B 1 98 ? 10.008 20.656 -3.689 1 97.56 98 SER B C 1
ATOM 3030 O O . SER B 1 98 ? 9.039 21.422 -3.697 1 97.56 98 SER B O 1
ATOM 3032 N N . ALA B 1 99 ? 9.938 19.453 -4.195 1 98.56 99 ALA B N 1
ATOM 3033 C CA . ALA B 1 99 ? 8.719 18.75 -4.594 1 98.56 99 ALA B CA 1
ATOM 3034 C C . ALA B 1 99 ? 8.844 17.25 -4.371 1 98.56 99 ALA B C 1
ATOM 3036 O O . ALA B 1 99 ? 9.953 16.719 -4.328 1 98.56 99 ALA B O 1
ATOM 3037 N N . GLY B 1 100 ? 7.699 16.641 -4.23 1 98.31 100 GLY B N 1
ATOM 3038 C CA . GLY B 1 100 ? 7.77 15.211 -4.012 1 98.31 100 GLY B CA 1
ATOM 3039 C C . GLY B 1 100 ? 6.414 14.531 -4.07 1 98.31 100 GLY B C 1
ATOM 3040 O O . GLY B 1 100 ? 5.395 15.188 -4.297 1 98.31 100 GLY B O 1
ATOM 3041 N N . THR B 1 101 ? 6.496 13.219 -3.961 1 98.69 101 THR B N 1
ATOM 3042 C CA . THR B 1 101 ? 5.324 12.359 -3.895 1 98.69 101 THR B CA 1
ATOM 3043 C C . THR B 1 101 ? 5.527 11.242 -2.873 1 98.69 101 THR B C 1
ATOM 3045 O O . THR B 1 101 ? 6.66 10.844 -2.6 1 98.69 101 THR B O 1
ATOM 3048 N N . TRP B 1 102 ? 4.512 10.898 -2.277 1 98.69 102 TRP B N 1
ATOM 3049 C CA . TRP B 1 102 ? 4.496 9.852 -1.26 1 98.69 102 TRP B CA 1
ATOM 3050 C C . TRP B 1 102 ? 3.213 9.031 -1.346 1 98.69 102 TRP B C 1
ATOM 3052 O O . TRP B 1 102 ? 2.141 9.57 -1.629 1 98.69 102 TRP B O 1
ATOM 3062 N N . MET B 1 103 ? 3.348 7.715 -1.093 1 98.81 103 MET B N 1
ATOM 3063 C CA . MET B 1 103 ? 2.18 6.84 -1.113 1 98.81 103 MET B CA 1
ATOM 3064 C C . MET B 1 103 ? 2.176 5.91 0.096 1 98.81 103 MET B C 1
ATOM 3066 O O . MET B 1 103 ? 3.234 5.523 0.592 1 98.81 103 MET B O 1
ATOM 3070 N N . SER B 1 104 ? 1.056 5.57 0.515 1 98.88 104 SER B N 1
ATOM 3071 C CA . SER B 1 104 ? 0.862 4.543 1.535 1 98.88 104 SER B CA 1
ATOM 3072 C C . SER B 1 104 ? -0.375 3.701 1.243 1 98.88 104 SER B C 1
ATOM 3074 O O . SER B 1 104 ? -1.384 4.215 0.757 1 98.88 104 SER B O 1
ATOM 3076 N N . SER B 1 105 ? -0.246 2.439 1.595 1 98.81 105 SER B N 1
ATOM 3077 C CA . SER B 1 105 ? -1.467 1.642 1.61 1 98.81 105 SER B CA 1
ATOM 3078 C C . SER B 1 105 ? -2.42 2.109 2.705 1 98.81 105 SER B C 1
ATOM 3080 O O . SER B 1 105 ? -1.981 2.564 3.764 1 98.81 105 SER B O 1
ATOM 3082 N N . ILE B 1 106 ? -3.656 1.98 2.408 1 98.75 106 ILE B N 1
ATOM 3083 C CA . ILE B 1 106 ? -4.695 2.336 3.369 1 98.75 106 ILE B CA 1
ATOM 3084 C C . ILE B 1 106 ? -5.812 1.298 3.328 1 98.75 106 ILE B C 1
ATOM 3086 O O . ILE B 1 106 ? -5.809 0.405 2.479 1 98.75 106 ILE B O 1
ATOM 3090 N N . SER B 1 107 ? -6.727 1.432 4.309 1 98.56 107 SER B N 1
ATOM 3091 C CA . SER B 1 107 ? -7.809 0.459 4.406 1 98.56 107 SER B CA 1
ATOM 3092 C C . SER B 1 107 ? -9.117 1.036 3.885 1 98.56 107 SER B C 1
ATOM 3094 O O . SER B 1 107 ? -9.469 2.18 4.188 1 98.56 107 SER B O 1
ATOM 3096 N N . ASP B 1 108 ? -9.883 0.231 3.229 1 98.12 108 ASP B N 1
ATOM 3097 C CA . ASP B 1 108 ? -11.211 0.583 2.736 1 98.12 108 ASP B CA 1
ATOM 3098 C C . ASP B 1 108 ? -12.219 0.66 3.881 1 98.12 108 ASP B C 1
ATOM 3100 O O . ASP B 1 108 ? -13.312 1.216 3.721 1 98.12 108 ASP B O 1
ATOM 3104 N N . LYS B 1 109 ? -11.859 0.069 5.02 1 98 109 LYS B N 1
ATOM 3105 C CA . LYS B 1 109 ? -12.742 0.151 6.176 1 98 109 LYS B CA 1
ATOM 3106 C C . LYS B 1 109 ? -12.789 1.57 6.738 1 98 109 LYS B C 1
ATOM 3108 O O . LYS B 1 109 ? -13.781 1.977 7.336 1 98 109 LYS B O 1
ATOM 3113 N N . PHE B 1 110 ? -11.703 2.293 6.523 1 98.38 110 PHE B N 1
ATOM 3114 C CA . PHE B 1 110 ? -11.641 3.682 6.969 1 98.38 110 PHE B CA 1
ATOM 3115 C C . PHE B 1 110 ? -11.977 4.633 5.828 1 98.38 110 PHE B C 1
ATOM 3117 O O . PHE B 1 110 ? -12.695 5.617 6.023 1 98.38 110 PHE B O 1
ATOM 3124 N N . ILE B 1 111 ? -11.445 4.344 4.664 1 98.62 111 ILE B N 1
ATOM 3125 C CA . ILE B 1 111 ? -11.633 5.133 3.451 1 98.62 111 ILE B CA 1
ATOM 3126 C C . ILE B 1 111 ? -12.273 4.273 2.365 1 98.62 111 ILE B C 1
ATOM 3128 O O . ILE B 1 111 ? -11.578 3.564 1.635 1 98.62 111 ILE B O 1
ATOM 3132 N N . GLU B 1 112 ? -13.555 4.363 2.207 1 98.62 112 GLU B N 1
ATOM 3133 C CA . GLU B 1 112 ? -14.297 3.463 1.333 1 98.62 112 GLU B CA 1
ATOM 3134 C C . GLU B 1 112 ? -13.742 3.486 -0.087 1 98.62 112 GLU B C 1
ATOM 3136 O O . GLU B 1 112 ? -13.617 4.551 -0.695 1 98.62 112 GLU B O 1
ATOM 3141 N N . GLY B 1 113 ? -13.422 2.324 -0.591 1 97.69 113 GLY B N 1
ATOM 3142 C CA . GLY B 1 113 ? -12.953 2.172 -1.96 1 97.69 113 GLY B CA 1
ATOM 3143 C C . GLY B 1 113 ? -11.492 2.52 -2.133 1 97.69 113 GLY B C 1
ATOM 3144 O O . GLY B 1 113 ? -10.945 2.404 -3.232 1 97.69 113 GLY B O 1
ATOM 3145 N N . GLY B 1 114 ? -10.828 2.936 -1.066 1 97.81 114 GLY B N 1
ATOM 3146 C CA . GLY B 1 114 ? -9.438 3.354 -1.159 1 97.81 114 GLY B CA 1
ATOM 3147 C C . GLY B 1 114 ? -8.461 2.203 -1.015 1 97.81 114 GLY B C 1
ATOM 3148 O O . GLY B 1 114 ? -8.688 1.276 -0.236 1 97.81 114 GLY B O 1
ATOM 3149 N N . THR B 1 115 ? -7.309 2.334 -1.762 1 97.5 115 THR B N 1
ATOM 3150 C CA . THR B 1 115 ? -6.223 1.367 -1.654 1 97.5 115 THR B CA 1
ATOM 3151 C C . THR B 1 115 ? -4.922 2.057 -1.247 1 97.5 115 THR B C 1
ATOM 3153 O O . THR B 1 115 ? -4.117 1.486 -0.51 1 97.5 115 THR B O 1
ATOM 3156 N N . VAL B 1 116 ? -4.824 3.25 -1.747 1 98.75 116 VAL B N 1
ATOM 3157 C CA . VAL B 1 116 ? -3.637 4.027 -1.414 1 98.75 116 VAL B CA 1
ATOM 3158 C C . VAL B 1 116 ? -4.023 5.484 -1.158 1 98.75 116 VAL B C 1
ATOM 3160 O O . VAL B 1 116 ? -5.023 5.969 -1.692 1 98.75 116 VAL B O 1
ATOM 3163 N N . GLU B 1 117 ? -3.275 6.051 -0.289 1 98.88 117 GLU B N 1
ATOM 3164 C CA . GLU B 1 117 ? -3.127 7.504 -0.267 1 98.88 117 GLU B CA 1
ATOM 3165 C C . GLU B 1 117 ? -1.923 7.949 -1.091 1 98.88 117 GLU B C 1
ATOM 3167 O O . GLU B 1 117 ? -0.821 7.418 -0.927 1 98.88 117 GLU B O 1
ATOM 3172 N N . TRP B 1 118 ? -2.211 8.852 -1.935 1 98.88 118 TRP B N 1
ATOM 3173 C CA . TRP B 1 118 ? -1.155 9.391 -2.785 1 98.88 118 TRP B CA 1
ATOM 3174 C C . TRP B 1 118 ? -1.014 10.898 -2.584 1 98.88 118 TRP B C 1
ATOM 3176 O O . TRP B 1 118 ? -1.864 11.672 -3.029 1 98.88 118 TRP B O 1
ATOM 3186 N N . ASP B 1 119 ? 0.116 11.266 -2.061 1 98.94 119 ASP B N 1
ATOM 3187 C CA . ASP B 1 119 ? 0.371 12.672 -1.765 1 98.94 119 ASP B CA 1
ATOM 3188 C C . ASP B 1 119 ? 1.301 13.297 -2.805 1 98.94 119 ASP B C 1
ATOM 3190 O O . ASP B 1 119 ? 2.338 12.719 -3.139 1 98.94 119 ASP B O 1
ATOM 3194 N N . LEU B 1 120 ? 0.894 14.43 -3.234 1 98.88 120 LEU B N 1
ATOM 3195 C CA . LEU B 1 120 ? 1.753 15.312 -4.02 1 98.88 120 LEU B CA 1
ATOM 3196 C C . LEU B 1 120 ? 2.012 16.625 -3.279 1 98.88 120 LEU B C 1
ATOM 3198 O O . LEU B 1 120 ? 1.096 17.188 -2.684 1 98.88 120 LEU B O 1
ATOM 3202 N N . TYR B 1 121 ? 3.281 17.078 -3.301 1 98.69 121 TYR B N 1
ATOM 3203 C CA . TYR B 1 121 ? 3.557 18.312 -2.561 1 98.69 121 TYR B CA 1
ATOM 3204 C C . TYR B 1 121 ? 4.75 19.047 -3.152 1 98.69 121 TYR B C 1
ATOM 3206 O O . TYR B 1 121 ? 5.574 18.453 -3.85 1 98.69 121 TYR B O 1
ATOM 3214 N N . ALA B 1 122 ? 4.812 20.281 -2.85 1 98.81 122 ALA B N 1
ATOM 3215 C CA . ALA B 1 122 ? 5.898 21.188 -3.219 1 98.81 122 ALA B CA 1
ATOM 3216 C C . ALA B 1 122 ? 5.949 22.391 -2.281 1 98.81 122 ALA B C 1
ATOM 3218 O O . ALA B 1 122 ? 4.957 22.719 -1.623 1 98.81 122 ALA B O 1
ATOM 3219 N N . GLY B 1 123 ? 7.148 22.969 -2.236 1 98.62 123 GLY B N 1
ATOM 3220 C CA . GLY B 1 123 ? 7.258 24.141 -1.375 1 98.62 123 GLY B CA 1
ATOM 3221 C C . GLY B 1 123 ? 8.664 24.703 -1.317 1 98.62 123 GLY B C 1
ATOM 3222 O O . GLY B 1 123 ? 9.453 24.516 -2.246 1 98.62 123 GLY B O 1
ATOM 3223 N N . TYR B 1 124 ? 8.797 25.516 -0.333 1 98.44 124 TYR B N 1
ATOM 3224 C CA . TYR B 1 124 ? 10.055 26.219 -0.113 1 98.44 124 TYR B CA 1
ATOM 3225 C C . TYR B 1 124 ? 10.453 26.188 1.357 1 98.44 124 TYR B C 1
ATOM 3227 O O . TYR B 1 124 ? 9.602 26.297 2.242 1 98.44 124 TYR B O 1
ATOM 3235 N N . THR B 1 125 ? 11.68 26.031 1.543 1 97.94 125 THR B N 1
ATOM 3236 C CA . THR B 1 125 ? 12.266 26.078 2.879 1 97.94 125 THR B CA 1
ATOM 3237 C C . THR B 1 125 ? 13.453 27.047 2.914 1 97.94 125 THR B C 1
ATOM 3239 O O . THR B 1 125 ? 14.273 27.062 1.998 1 97.94 125 THR B O 1
ATOM 3242 N N . GLY B 1 126 ? 13.531 27.844 3.955 1 97.44 126 GLY B N 1
ATOM 3243 C CA . GLY B 1 126 ? 14.641 28.75 4.191 1 97.44 126 GLY B CA 1
ATOM 3244 C C . GLY B 1 126 ? 15.078 28.797 5.641 1 97.44 126 GLY B C 1
ATOM 3245 O O . GLY B 1 126 ? 14.414 28.234 6.512 1 97.44 126 GLY B O 1
ATOM 3246 N N . THR B 1 127 ? 16.234 29.406 5.754 1 96.38 127 THR B N 1
ATOM 3247 C CA . THR B 1 127 ? 16.781 29.547 7.102 1 96.38 127 THR B CA 1
ATOM 3248 C C . THR B 1 127 ? 17.188 31 7.367 1 96.38 127 THR B C 1
ATOM 3250 O O . THR B 1 127 ? 17.656 31.688 6.461 1 96.38 127 THR B O 1
ATOM 3253 N N . ILE B 1 128 ? 16.969 31.422 8.539 1 96.19 128 ILE B N 1
ATOM 3254 C CA . ILE B 1 128 ? 17.453 32.688 9.055 1 96.19 128 ILE B CA 1
ATOM 3255 C C . ILE B 1 128 ? 17.953 32.531 10.484 1 96.19 128 ILE B C 1
ATOM 3257 O O . ILE B 1 128 ? 17.156 32.344 11.406 1 96.19 128 ILE B O 1
ATOM 3261 N N . GLY B 1 129 ? 19.266 32.688 10.648 1 95.62 129 GLY B N 1
ATOM 3262 C CA . GLY B 1 129 ? 19.828 32.344 11.945 1 95.62 129 GLY B CA 1
ATOM 3263 C C . GLY B 1 129 ? 19.531 30.938 12.367 1 95.62 129 GLY B C 1
ATOM 3264 O O . GLY B 1 129 ? 19.781 29.984 11.609 1 95.62 129 GLY B O 1
ATOM 3265 N N . ASP B 1 130 ? 18.922 30.828 13.547 1 95.69 130 ASP B N 1
ATOM 3266 C CA . ASP B 1 130 ? 18.609 29.516 14.094 1 95.69 130 ASP B CA 1
ATOM 3267 C C . ASP B 1 130 ? 17.219 29.047 13.672 1 95.69 130 ASP B C 1
ATOM 3269 O O . ASP B 1 130 ? 16.781 27.969 14.047 1 95.69 130 ASP B O 1
ATOM 3273 N N . PHE B 1 131 ? 16.562 29.828 12.953 1 97.5 131 PHE B N 1
ATOM 3274 C CA . PHE B 1 131 ? 15.195 29.531 12.539 1 97.5 131 PHE B CA 1
ATOM 3275 C C . PHE B 1 131 ? 15.172 28.922 11.148 1 97.5 131 PHE B C 1
ATOM 3277 O O . PHE B 1 131 ? 15.93 29.328 10.266 1 97.5 131 PHE B O 1
ATOM 3284 N N . THR B 1 132 ? 14.391 27.922 11.055 1 97.94 132 THR B N 1
ATOM 3285 C CA . THR B 1 132 ? 14.023 27.406 9.742 1 97.94 132 THR B CA 1
ATOM 3286 C C . THR B 1 132 ? 12.547 27.625 9.461 1 97.94 132 THR B C 1
ATOM 3288 O O . THR B 1 132 ? 11.695 27.312 10.297 1 97.94 132 THR B O 1
ATOM 3291 N N . TYR B 1 133 ? 12.25 28.203 8.352 1 98.44 133 TYR B N 1
ATOM 3292 C CA . TYR B 1 133 ? 10.859 28.422 7.957 1 98.44 133 TYR B CA 1
ATOM 3293 C C . TYR B 1 133 ? 10.555 27.703 6.645 1 98.44 133 TYR B C 1
ATOM 3295 O O . TYR B 1 133 ? 11.43 27.562 5.793 1 98.44 133 TYR B O 1
ATOM 3303 N N . ALA B 1 134 ? 9.289 27.312 6.512 1 98.62 134 ALA B N 1
ATOM 3304 C CA . ALA B 1 134 ? 8.883 26.625 5.285 1 98.62 134 ALA B CA 1
ATOM 3305 C C . ALA B 1 134 ? 7.414 26.891 4.969 1 98.62 134 ALA B C 1
ATOM 3307 O O . ALA B 1 134 ? 6.609 27.141 5.875 1 98.62 134 ALA B O 1
ATOM 3308 N N . GLY B 1 135 ? 7.094 26.922 3.729 1 98.81 135 GLY B N 1
ATOM 3309 C CA . GLY B 1 135 ? 5.754 26.906 3.158 1 98.81 135 GLY B CA 1
ATOM 3310 C C . GLY B 1 135 ? 5.57 25.844 2.092 1 98.81 135 GLY B C 1
ATOM 3311 O O . GLY B 1 135 ? 6.387 25.734 1.177 1 98.81 135 GLY B O 1
ATOM 3312 N N . GLN B 1 136 ? 4.531 25.062 2.283 1 98.75 136 GLN B N 1
ATOM 3313 C CA . GLN B 1 136 ? 4.305 23.984 1.322 1 98.75 136 GLN B CA 1
ATOM 3314 C C . GLN B 1 136 ? 2.826 23.875 0.954 1 98.75 136 GLN B C 1
ATOM 3316 O O . GLN B 1 136 ? 1.961 24.344 1.7 1 98.75 136 GLN B O 1
ATOM 3321 N N . VAL B 1 137 ? 2.568 23.266 -0.189 1 98.94 137 VAL B N 1
ATOM 3322 C CA . VAL B 1 137 ? 1.225 22.922 -0.643 1 98.94 137 VAL B CA 1
ATOM 3323 C C . VAL B 1 137 ? 1.137 21.422 -0.924 1 98.94 137 VAL B C 1
ATOM 3325 O O . VAL B 1 137 ? 2.041 20.844 -1.533 1 98.94 137 VAL B O 1
ATOM 3328 N N . TYR B 1 138 ? 0.051 20.875 -0.422 1 98.88 138 TYR B N 1
ATOM 3329 C CA . TYR B 1 138 ? -0.19 19.453 -0.586 1 98.88 138 TYR B CA 1
ATOM 3330 C C . TYR B 1 138 ? -1.506 19.203 -1.314 1 98.88 138 TYR B C 1
ATOM 3332 O O . TYR B 1 138 ? -2.453 19.969 -1.184 1 98.88 138 TYR B O 1
ATOM 3340 N N . TYR B 1 139 ? -1.532 18.172 -2.076 1 98.94 139 TYR B N 1
ATOM 3341 C CA . TYR B 1 139 ? -2.764 17.578 -2.578 1 98.94 139 TYR B CA 1
ATOM 3342 C C . TYR B 1 139 ? -2.775 16.078 -2.338 1 98.94 139 TYR B C 1
ATOM 3344 O O . TYR B 1 139 ? -1.858 15.359 -2.758 1 98.94 139 TYR B O 1
ATOM 3352 N N . TYR B 1 140 ? -3.766 15.641 -1.633 1 98.88 140 TYR B N 1
ATOM 3353 C CA . TYR B 1 140 ? -3.941 14.234 -1.276 1 98.88 140 TYR B CA 1
ATOM 3354 C C . TYR B 1 140 ? -4.93 13.555 -2.217 1 98.88 140 TYR B C 1
ATOM 3356 O O . TYR B 1 140 ? -6.102 13.93 -2.271 1 98.88 140 TYR B O 1
ATOM 3364 N N . LEU B 1 141 ? -4.414 12.531 -2.906 1 98.88 141 LEU B N 1
ATOM 3365 C CA . LEU B 1 141 ? -5.242 11.734 -3.799 1 98.88 141 LEU B CA 1
ATOM 3366 C C . LEU B 1 141 ? -5.566 10.383 -3.172 1 98.88 141 LEU B C 1
ATOM 3368 O O . LEU B 1 141 ? -4.707 9.766 -2.537 1 98.88 141 LEU B O 1
ATOM 3372 N N . TYR B 1 142 ? -6.754 9.984 -3.338 1 98.69 142 TYR B N 1
ATOM 3373 C CA . TYR B 1 142 ? -7.223 8.648 -2.988 1 98.69 142 TYR B CA 1
ATOM 3374 C C . TYR B 1 142 ? -7.902 7.977 -4.176 1 98.69 142 TYR B C 1
ATOM 3376 O O . TYR B 1 142 ? -9.125 7.82 -4.195 1 98.69 142 TYR B O 1
ATOM 3384 N N . PRO B 1 143 ? -7.098 7.449 -5.066 1 98.44 143 PRO B N 1
ATOM 3385 C CA . PRO B 1 143 ? -7.668 6.918 -6.309 1 98.44 143 PRO B CA 1
ATOM 3386 C C . PRO B 1 143 ? -8.711 5.836 -6.062 1 98.44 143 PRO B C 1
ATOM 3388 O O . PRO B 1 143 ? -8.438 4.855 -5.367 1 98.44 143 PRO B O 1
ATOM 3391 N N . GLY B 1 144 ? -9.898 6.039 -6.59 1 96.88 144 GLY B N 1
ATOM 3392 C CA . GLY B 1 144 ? -10.961 5.055 -6.492 1 96.88 144 GLY B CA 1
ATOM 3393 C C . GLY B 1 144 ? -11.812 5.215 -5.242 1 96.88 144 GLY B C 1
ATOM 3394 O O . GLY B 1 144 ? -12.891 4.629 -5.141 1 96.88 144 GLY B O 1
ATOM 3395 N N . ALA B 1 145 ? -11.391 6.016 -4.254 1 98.56 145 ALA B N 1
ATOM 3396 C CA . ALA B 1 145 ? -12.086 6.145 -2.977 1 98.56 145 ALA B CA 1
ATOM 3397 C C . ALA B 1 145 ? -13.273 7.098 -3.098 1 98.56 145 ALA B C 1
ATOM 3399 O O . ALA B 1 145 ? -13.133 8.211 -3.617 1 98.56 145 ALA B O 1
ATOM 3400 N N . LYS B 1 146 ? -14.32 6.652 -2.641 1 98.62 146 LYS B N 1
ATOM 3401 C CA . LYS B 1 146 ? -15.562 7.422 -2.648 1 98.62 146 LYS B CA 1
ATOM 3402 C C . LYS B 1 146 ? -16.562 6.871 -1.628 1 98.62 146 LYS B C 1
ATOM 3404 O O . LYS B 1 146 ? -16.797 5.664 -1.582 1 98.62 146 LYS B O 1
ATOM 3409 N N . LEU B 1 147 ? -17.016 7.758 -0.801 1 98.75 147 LEU B N 1
ATOM 3410 C CA . LEU B 1 147 ? -18.141 7.398 0.044 1 98.75 147 LEU B CA 1
ATOM 3411 C C . LEU B 1 147 ? -19.438 7.336 -0.77 1 98.75 147 LEU B C 1
ATOM 3413 O O . LEU B 1 147 ? -20.062 8.367 -1.031 1 98.75 147 LEU B O 1
ATOM 3417 N N . GLN B 1 148 ? -19.875 6.188 -1.05 1 98.62 148 GLN B N 1
ATOM 3418 C CA . GLN B 1 148 ? -20.859 5.984 -2.111 1 98.62 148 GLN B CA 1
ATOM 3419 C C . GLN B 1 148 ? -22.219 6.551 -1.719 1 98.62 148 GLN B C 1
ATOM 3421 O O . GLN B 1 148 ? -22.891 7.191 -2.531 1 98.62 148 GLN B O 1
ATOM 3426 N N . TYR B 1 149 ? -22.672 6.34 -0.488 1 98 149 TYR B N 1
ATOM 3427 C CA . TYR B 1 149 ? -24 6.793 -0.12 1 98 149 TYR B CA 1
ATOM 3428 C C . TYR B 1 149 ? -24.125 8.305 -0.245 1 98 149 TYR B C 1
ATOM 3430 O O . TYR B 1 149 ? -25.203 8.828 -0.543 1 98 149 TYR B O 1
ATOM 3438 N N . ALA B 1 150 ? -22.969 9 -0.073 1 98 150 ALA B N 1
ATOM 3439 C CA . ALA B 1 150 ? -22.969 10.461 -0.105 1 98 150 ALA B CA 1
ATOM 3440 C C . ALA B 1 150 ? -22.391 10.984 -1.415 1 98 150 ALA B C 1
ATOM 3442 O O . ALA B 1 150 ? -22.359 12.195 -1.652 1 98 150 ALA B O 1
ATOM 3443 N N . GLN B 1 151 ? -21.906 10.07 -2.24 1 97.69 151 GLN B N 1
ATOM 3444 C CA . GLN B 1 151 ? -21.234 10.422 -3.488 1 97.69 151 GLN B CA 1
ATOM 3445 C C . GLN B 1 151 ? -20.141 11.453 -3.254 1 97.69 151 GLN B C 1
ATOM 3447 O O . GLN B 1 151 ? -20.062 12.453 -3.969 1 97.69 151 GLN B O 1
ATOM 3452 N N . THR B 1 152 ? -19.328 11.234 -2.232 1 98.44 152 THR B N 1
ATOM 3453 C CA . THR B 1 152 ? -18.297 12.172 -1.806 1 98.44 152 THR B CA 1
ATOM 3454 C C . THR B 1 152 ? -16.922 11.547 -1.936 1 98.44 152 THR B C 1
ATOM 3456 O O . THR B 1 152 ? -16.672 10.461 -1.412 1 98.44 152 THR B O 1
ATOM 3459 N N . LYS B 1 153 ? -16.062 12.234 -2.648 1 98.5 153 LYS B N 1
ATOM 3460 C CA . LYS B 1 153 ? -14.672 11.797 -2.758 1 98.5 153 LYS B CA 1
ATOM 3461 C C . LYS B 1 153 ? -13.852 12.273 -1.561 1 98.5 153 LYS B C 1
ATOM 3463 O O . LYS B 1 153 ? -14.25 13.203 -0.86 1 98.5 153 LYS B O 1
ATOM 3468 N N . TYR B 1 154 ? -12.703 11.656 -1.4 1 98.69 154 TYR B N 1
ATOM 3469 C CA . TYR B 1 154 ? -11.883 11.914 -0.221 1 98.69 154 TYR B CA 1
ATOM 3470 C C . TYR B 1 154 ? -10.75 12.875 -0.549 1 98.69 154 TYR B C 1
ATOM 3472 O O . TYR B 1 154 ? -10.086 13.398 0.353 1 98.69 154 TYR B O 1
ATOM 3480 N N . ASN B 1 155 ? -10.445 13.148 -1.863 1 98.88 155 ASN B N 1
ATOM 3481 C CA . ASN B 1 155 ? -9.328 14 -2.26 1 98.88 155 ASN B CA 1
ATOM 3482 C C . ASN B 1 155 ? -9.43 15.391 -1.648 1 98.88 155 ASN B C 1
ATOM 3484 O O . ASN B 1 155 ? -10.523 15.953 -1.564 1 98.88 155 ASN B O 1
ATOM 3488 N N . TYR B 1 156 ? -8.281 15.938 -1.222 1 98.94 156 TYR B N 1
ATOM 3489 C CA . TYR B 1 156 ? -8.289 17.312 -0.711 1 98.94 156 TYR B CA 1
ATOM 3490 C C . TYR B 1 156 ? -6.898 17.922 -0.768 1 98.94 156 TYR B C 1
ATOM 3492 O O . TYR B 1 156 ? -5.914 17.219 -1.033 1 98.94 156 TYR B O 1
ATOM 3500 N N . GLY B 1 157 ? -6.855 19.188 -0.576 1 98.94 157 GLY B N 1
ATOM 3501 C CA . GLY B 1 157 ? -5.605 19.938 -0.59 1 98.94 157 GLY B CA 1
ATOM 3502 C C . GLY B 1 157 ? -5.426 20.828 0.631 1 98.94 157 GLY B C 1
ATOM 3503 O O . GLY B 1 157 ? -6.387 21.406 1.134 1 98.94 157 GLY B O 1
ATOM 3504 N N . GLU B 1 158 ? -4.176 20.922 1.06 1 98.94 158 GLU B N 1
ATOM 3505 C CA . GLU B 1 158 ? -3.832 21.781 2.188 1 98.94 158 GLU B CA 1
ATOM 3506 C C . GLU B 1 158 ? -2.557 22.562 1.907 1 98.94 158 GLU B C 1
ATOM 3508 O O . GLU B 1 158 ? -1.666 22.094 1.201 1 98.94 158 GLU B O 1
ATOM 3513 N N . ALA B 1 159 ? -2.549 23.75 2.451 1 98.94 159 ALA B N 1
ATOM 3514 C CA . ALA B 1 159 ? -1.311 24.516 2.568 1 98.94 159 ALA B CA 1
ATOM 3515 C C . ALA B 1 159 ? -0.804 24.531 4.008 1 98.94 159 ALA B C 1
ATOM 3517 O O . ALA B 1 159 ? -1.598 24.547 4.953 1 98.94 159 ALA B O 1
ATOM 3518 N N . VAL B 1 160 ? 0.511 24.562 4.145 1 98.88 160 VAL B N 1
ATOM 3519 C CA . VAL B 1 160 ? 1.059 24.5 5.496 1 98.88 160 VAL B CA 1
ATOM 3520 C C . VAL B 1 160 ? 2.209 25.5 5.629 1 98.88 160 VAL B C 1
ATOM 3522 O O . VAL B 1 160 ? 3.016 25.656 4.711 1 98.88 160 VAL B O 1
ATOM 3525 N N . ALA B 1 161 ? 2.229 26.234 6.66 1 98.81 161 ALA B N 1
ATOM 3526 C CA . ALA B 1 161 ? 3.355 27.047 7.113 1 98.81 161 ALA B CA 1
ATOM 3527 C C . ALA B 1 161 ? 4.051 26.406 8.305 1 98.81 161 ALA B C 1
ATOM 3529 O O . ALA B 1 161 ? 3.391 25.859 9.195 1 98.81 161 ALA B O 1
ATOM 3530 N N . SER B 1 162 ? 5.367 26.484 8.312 1 98.75 162 SER B N 1
ATOM 3531 C CA . SER B 1 162 ? 6.152 25.797 9.336 1 98.75 162 SER B CA 1
ATOM 3532 C C . SER B 1 162 ? 7.273 26.688 9.859 1 98.75 162 SER B C 1
ATOM 3534 O O . SER B 1 162 ? 7.902 27.422 9.094 1 98.75 162 SER B O 1
ATOM 3536 N N . LEU B 1 163 ? 7.5 26.625 11.141 1 98.69 163 LEU B N 1
ATOM 3537 C CA . LEU B 1 163 ? 8.609 27.297 11.805 1 98.69 163 LEU B CA 1
ATOM 3538 C C . LEU B 1 163 ? 9.32 26.344 12.766 1 98.69 163 LEU B C 1
ATOM 3540 O O . LEU B 1 163 ? 8.68 25.703 13.594 1 98.69 163 LEU B O 1
ATOM 3544 N N . THR B 1 164 ? 10.594 26.297 12.602 1 98.62 164 THR B N 1
ATOM 3545 C CA . THR B 1 164 ? 11.406 25.469 13.484 1 98.62 164 T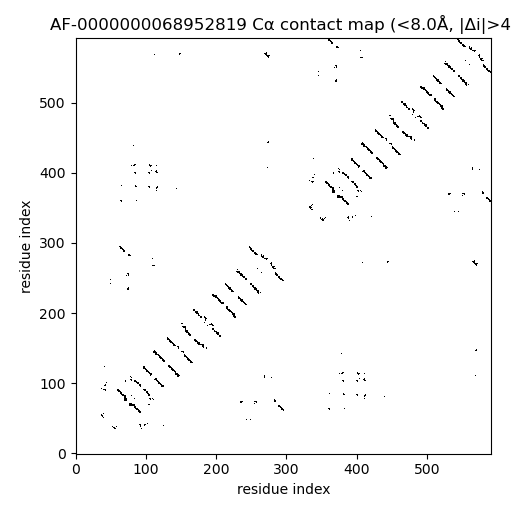HR B CA 1
ATOM 3546 C C . THR B 1 164 ? 12.477 26.297 14.172 1 98.62 164 THR B C 1
ATOM 3548 O O . THR B 1 164 ? 13.141 27.125 13.531 1 98.62 164 THR B O 1
ATOM 3551 N N . TYR B 1 165 ? 12.602 26.094 15.406 1 98.31 165 TYR B N 1
ATOM 3552 C CA . TYR B 1 165 ? 13.688 26.625 16.219 1 98.31 165 TYR B CA 1
ATOM 3553 C C . TYR B 1 165 ? 14.281 25.547 17.109 1 98.31 165 TYR B C 1
ATOM 3555 O O . TYR B 1 165 ? 13.672 25.141 18.109 1 98.31 165 TYR B O 1
ATOM 3563 N N . LYS B 1 166 ? 15.516 25.109 16.812 1 96.12 166 LYS B N 1
ATOM 3564 C CA . LYS B 1 166 ? 16.219 24.062 17.531 1 96.12 166 LYS B CA 1
ATOM 3565 C C . LYS B 1 166 ? 15.344 22.812 17.656 1 96.12 166 LYS B C 1
ATOM 3567 O O . LYS B 1 166 ? 14.914 22.25 16.641 1 96.12 166 LYS B O 1
ATOM 3572 N N . TRP B 1 167 ? 14.883 22.531 18.875 1 97.25 167 TRP B N 1
ATOM 3573 C CA . TRP B 1 167 ? 14.172 21.281 19.125 1 97.25 167 TRP B CA 1
ATOM 3574 C C . TRP B 1 167 ? 12.68 21.453 18.891 1 97.25 167 TRP B C 1
ATOM 3576 O O . TRP B 1 167 ? 11.93 20.469 18.844 1 97.25 167 TRP B O 1
ATOM 3586 N N . PHE B 1 168 ? 12.234 22.609 18.734 1 98.56 168 PHE B N 1
ATOM 3587 C CA . PHE B 1 168 ? 10.812 22.922 18.719 1 98.56 168 PHE B CA 1
ATOM 3588 C C . PHE B 1 168 ? 10.344 23.234 17.312 1 98.56 168 PHE B C 1
ATOM 3590 O O . PHE B 1 168 ? 11.008 23.984 16.578 1 98.56 168 PHE B O 1
ATOM 3597 N N . ASN B 1 169 ? 9.203 22.719 16.891 1 98.75 169 ASN B N 1
ATOM 3598 C CA . ASN B 1 169 ? 8.594 22.969 15.586 1 98.75 169 ASN B CA 1
ATOM 3599 C C . ASN B 1 169 ? 7.094 23.203 15.703 1 98.75 169 ASN B C 1
ATOM 3601 O O . ASN B 1 169 ? 6.414 22.516 16.469 1 98.75 169 ASN B O 1
ATOM 3605 N N . VAL B 1 170 ? 6.625 24.172 14.984 1 98.88 170 VAL B N 1
ATOM 3606 C CA . VAL B 1 170 ? 5.191 24.406 14.914 1 98.88 170 VAL B CA 1
ATOM 3607 C C . VAL B 1 170 ? 4.762 24.562 13.461 1 98.88 170 VAL B C 1
ATOM 3609 O O . VAL B 1 170 ? 5.465 25.188 12.664 1 98.88 170 VAL B O 1
ATOM 3612 N N . LYS B 1 171 ? 3.645 23.938 13.109 1 98.88 171 LYS B N 1
ATOM 3613 C CA . LYS B 1 171 ? 3.039 24.062 11.789 1 98.88 171 LYS B CA 1
ATOM 3614 C C . LYS B 1 171 ? 1.552 24.391 11.891 1 98.88 171 LYS B C 1
ATOM 3616 O O . LYS B 1 171 ? 0.896 24.016 12.867 1 98.88 171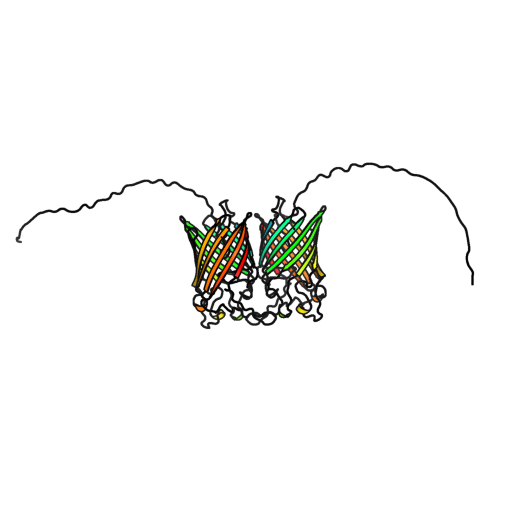 LYS B O 1
ATOM 3621 N N . TYR B 1 172 ? 1.09 25.031 10.938 1 98.94 172 TYR B N 1
ATOM 3622 C CA . TYR B 1 172 ? -0.348 25.219 10.789 1 98.94 172 TYR B CA 1
ATOM 3623 C C . TYR B 1 172 ? -0.798 24.859 9.375 1 98.94 172 TYR B C 1
ATOM 3625 O O . TYR B 1 172 ? -0.346 25.469 8.398 1 98.94 172 TYR B O 1
ATOM 3633 N N . TRP B 1 173 ? -1.684 23.891 9.305 1 98.94 173 TRP B N 1
ATOM 3634 C CA . TRP B 1 173 ? -2.256 23.422 8.047 1 98.94 173 TRP B CA 1
ATOM 3635 C C . TRP B 1 173 ? -3.605 24.078 7.785 1 98.94 173 TRP B C 1
ATOM 3637 O O . TRP B 1 173 ? -4.422 24.219 8.695 1 98.94 173 TRP B O 1
ATOM 3647 N N . LEU B 1 174 ? -3.811 24.438 6.516 1 98.94 174 LEU B N 1
ATOM 3648 C CA . LEU B 1 174 ? -5.07 25.047 6.113 1 98.94 174 LEU B CA 1
ATOM 3649 C C . LEU B 1 174 ? -5.613 24.391 4.848 1 98.94 174 LEU B C 1
ATOM 3651 O O . LEU B 1 174 ? -4.934 24.359 3.818 1 98.94 174 LEU B O 1
ATOM 3655 N N . THR B 1 175 ? -6.871 23.906 4.938 1 98.94 175 THR B N 1
ATOM 3656 C CA . THR B 1 175 ? -7.504 23.281 3.779 1 98.94 175 THR B CA 1
ATOM 3657 C C . THR B 1 175 ? -7.973 24.344 2.785 1 98.94 175 THR B C 1
ATOM 3659 O O . THR B 1 175 ? -8.75 25.234 3.137 1 98.94 175 THR B O 1
ATOM 3662 N N . TYR B 1 176 ? -7.547 24.203 1.491 1 98.88 176 TYR B N 1
ATOM 3663 C CA . TYR B 1 176 ? -7.941 25.203 0.497 1 98.88 176 TYR B CA 1
ATOM 3664 C C . TYR B 1 176 ? -8.953 24.609 -0.483 1 98.88 176 TYR B C 1
ATOM 3666 O O . TYR B 1 176 ? -9.562 25.344 -1.268 1 98.88 176 TYR B O 1
ATOM 3674 N N . THR B 1 177 ? -9.195 23.344 -0.542 1 98.88 177 THR B N 1
ATOM 3675 C CA . THR B 1 177 ? -10.203 22.703 -1.375 1 98.88 177 THR B CA 1
ATOM 3676 C C . THR B 1 177 ? -11.586 22.812 -0.737 1 98.88 177 THR B C 1
ATOM 3678 O O . THR B 1 177 ? -11.703 23.188 0.432 1 98.88 177 THR B O 1
ATOM 3681 N N . PRO B 1 178 ? -12.609 22.484 -1.467 1 98.5 178 PRO B N 1
ATOM 3682 C CA . PRO B 1 178 ? -13.953 22.641 -0.917 1 98.5 178 PRO B CA 1
ATOM 3683 C C . PRO B 1 178 ? -14.18 21.797 0.344 1 98.5 178 PRO B C 1
ATOM 3685 O O . PRO B 1 178 ? -14.883 22.234 1.258 1 98.5 178 PRO B O 1
ATOM 3688 N N . ASP B 1 179 ? -13.602 20.609 0.345 1 98.81 179 ASP B N 1
ATOM 3689 C CA . ASP B 1 179 ? -13.789 19.734 1.494 1 98.81 179 ASP B CA 1
ATOM 3690 C C . ASP B 1 179 ? -12.445 19.312 2.09 1 98.81 179 ASP B C 1
ATOM 3692 O O . ASP B 1 179 ? -11.484 19.062 1.357 1 98.81 179 ASP B O 1
ATOM 3696 N N . TYR B 1 180 ? -12.422 19.281 3.373 1 98.75 180 TYR B N 1
ATOM 3697 C CA . TYR B 1 180 ? -11.367 18.562 4.094 1 98.75 180 TYR B CA 1
ATOM 3698 C C . TYR B 1 180 ? -11.695 17.078 4.199 1 98.75 180 TYR B C 1
ATOM 3700 O O . TYR B 1 180 ? -12.586 16.688 4.953 1 98.75 180 TYR B O 1
ATOM 3708 N N . PHE B 1 181 ? -10.977 16.25 3.502 1 98.44 181 PHE B N 1
ATOM 3709 C CA . PHE B 1 181 ? -11.039 14.789 3.588 1 98.44 181 PHE B CA 1
ATOM 3710 C C . PHE B 1 181 ? -12.453 14.289 3.336 1 98.44 181 PHE B C 1
ATOM 3712 O O . PHE B 1 181 ? -12.914 13.352 3.99 1 98.44 181 PHE B O 1
ATOM 3719 N N . GLY B 1 182 ? -13.219 15.016 2.568 1 98 182 GLY B N 1
ATOM 3720 C CA . GLY B 1 182 ? -14.57 14.625 2.209 1 98 182 GLY B CA 1
ATOM 3721 C C . GLY B 1 182 ? -15.609 15.055 3.234 1 98 182 GLY B C 1
ATOM 3722 O O . GLY B 1 182 ? -16.781 14.711 3.111 1 98 182 GLY B O 1
ATOM 3723 N N . TYR B 1 183 ? -15.219 15.812 4.281 1 98.56 183 TYR B N 1
ATOM 3724 C CA . TYR B 1 183 ? -16.172 16.281 5.273 1 98.56 183 TYR B CA 1
ATOM 3725 C C . TYR B 1 183 ? -17.094 17.344 4.688 1 98.56 183 TYR B C 1
ATOM 3727 O O . TYR B 1 183 ? -16.641 18.453 4.375 1 98.56 183 TYR B O 1
ATOM 3735 N N . ASN B 1 184 ? -18.297 17.062 4.574 1 98.56 184 ASN B N 1
ATOM 3736 C CA . ASN B 1 184 ? -19.375 17.969 4.145 1 98.56 184 ASN B CA 1
ATOM 3737 C C . ASN B 1 184 ? -20.734 17.484 4.641 1 98.56 184 ASN B C 1
ATOM 3739 O O . ASN B 1 184 ? -20.828 16.469 5.32 1 98.56 184 ASN B O 1
ATOM 3743 N N . SER B 1 185 ? -21.75 18.203 4.309 1 98.31 185 SER B N 1
ATOM 3744 C CA . SER B 1 185 ? -23.078 17.906 4.824 1 98.31 185 SER B CA 1
ATOM 3745 C C . SER B 1 185 ? -23.578 16.547 4.352 1 98.31 185 SER B C 1
ATOM 3747 O O . SER B 1 185 ? -24.25 15.828 5.098 1 98.31 185 SER B O 1
ATOM 3749 N N . ALA B 1 186 ? -23.297 16.188 3.113 1 97.81 186 ALA B N 1
ATOM 3750 C CA . ALA B 1 186 ? -23.75 14.906 2.568 1 97.81 186 ALA B CA 1
ATOM 3751 C C . ALA B 1 186 ? -23.078 13.734 3.27 1 97.81 186 ALA B C 1
ATOM 3753 O O . ALA B 1 186 ? -23.75 12.797 3.713 1 97.81 186 ALA B O 1
ATOM 3754 N N . SER B 1 187 ? -21.766 13.828 3.453 1 98.06 187 SER B N 1
ATOM 3755 C CA . SER B 1 187 ? -21 12.727 4.039 1 98.06 187 SER B CA 1
ATOM 3756 C C . SER B 1 187 ? -21.266 12.617 5.539 1 98.06 187 SER B C 1
ATOM 3758 O O . SER B 1 187 ? -21.203 11.523 6.109 1 98.06 187 SER B O 1
ATOM 3760 N N . LEU B 1 188 ? -21.578 13.758 6.137 1 97.25 188 LEU B N 1
ATOM 3761 C CA . LEU B 1 188 ? -21.75 13.766 7.586 1 97.25 188 LEU B CA 1
ATOM 3762 C C . LEU B 1 188 ? -23.219 13.742 7.965 1 97.25 188 LEU B C 1
ATOM 3764 O O . LEU B 1 188 ? -23.562 13.867 9.141 1 97.25 188 LEU B O 1
ATOM 3768 N N . LEU B 1 189 ? -24.094 13.734 7.02 1 94.12 189 LEU B N 1
ATOM 3769 C CA . LEU B 1 189 ? -25.531 13.648 7.195 1 94.12 189 LEU B CA 1
ATOM 3770 C C . LEU B 1 189 ? -26.047 14.805 8.047 1 94.12 189 LEU B C 1
ATOM 3772 O O . LEU B 1 189 ? -26.844 14.594 8.969 1 94.12 189 LEU B O 1
ATOM 3776 N N . ALA B 1 190 ? -25.609 16.031 7.832 1 90.12 190 ALA B N 1
ATOM 3777 C CA . ALA B 1 190 ? -26 17.203 8.602 1 90.12 190 ALA B CA 1
ATOM 3778 C C . ALA B 1 190 ? -27.094 17.984 7.879 1 90.12 190 ALA B C 1
ATOM 3780 O O . ALA B 1 190 ? -27.766 18.828 8.484 1 90.12 190 ALA B O 1
ATOM 3781 N N . GLY B 1 191 ? -27.516 17.703 6.547 1 85.06 191 GLY B N 1
ATOM 3782 C CA . GLY B 1 191 ? -28.672 18.234 5.836 1 85.06 191 GLY B CA 1
ATOM 3783 C C . GLY B 1 191 ? -28.547 19.703 5.508 1 85.06 191 GLY B C 1
ATOM 3784 O O . GLY B 1 191 ? -29.547 20.359 5.18 1 85.06 191 GLY B O 1
ATOM 3785 N N . ASN B 1 192 ? -27.453 20.469 5.559 1 89.5 192 ASN B N 1
ATOM 3786 C CA . ASN B 1 192 ? -27.391 21.922 5.371 1 89.5 192 ASN B CA 1
ATOM 3787 C C . ASN B 1 192 ? -26.5 22.281 4.195 1 89.5 192 ASN B C 1
ATOM 3789 O O . ASN B 1 192 ? -26.109 23.453 4.051 1 89.5 192 ASN B O 1
ATOM 3793 N N . ASP B 1 193 ? -26.062 21.375 3.393 1 94.44 193 ASP B N 1
ATOM 3794 C CA . ASP B 1 193 ? -25.297 21.547 2.16 1 94.44 193 ASP B CA 1
ATOM 3795 C C . ASP B 1 193 ? -24.016 22.344 2.412 1 94.44 193 ASP B C 1
ATOM 3797 O O . ASP B 1 193 ? -23.703 23.266 1.663 1 94.44 193 ASP B O 1
ATOM 3801 N N . LEU B 1 194 ? -23.328 22.219 3.492 1 97.75 194 LEU B N 1
ATOM 3802 C CA . LEU B 1 194 ? -22.078 22.891 3.85 1 97.75 194 LEU B CA 1
ATOM 3803 C C . LEU B 1 194 ? -20.875 22.031 3.49 1 97.75 194 LEU B C 1
ATOM 3805 O O . LEU B 1 194 ? -20.984 20.812 3.371 1 97.75 194 LEU B O 1
ATOM 3809 N N . HIS B 1 195 ? -19.844 22.766 3.25 1 98.62 195 HIS B N 1
ATOM 3810 C CA . HIS B 1 195 ? -18.531 22.172 3.027 1 98.62 195 HIS B CA 1
ATOM 3811 C C . HIS B 1 195 ? -17.547 22.594 4.121 1 98.62 195 HIS B C 1
ATOM 3813 O O . HIS B 1 195 ? -17.922 23.281 5.066 1 98.62 195 HIS B O 1
ATOM 3819 N N . SER B 1 196 ? -16.375 22.078 4.031 1 98.75 196 SER B N 1
ATOM 3820 C CA . SER B 1 196 ? -15.469 22.266 5.156 1 98.75 196 SER B CA 1
ATOM 3821 C C . SER B 1 196 ? -14.188 22.984 4.723 1 98.75 196 SER B C 1
ATOM 3823 O O . SER B 1 196 ? -13.141 22.828 5.363 1 98.75 196 SER B O 1
ATOM 3825 N N . ARG B 1 197 ? -14.18 23.719 3.66 1 98.75 197 ARG B N 1
ATOM 3826 C CA . ARG B 1 197 ? -13.039 24.547 3.295 1 98.75 197 ARG B CA 1
ATOM 3827 C C . ARG B 1 197 ? -12.625 25.453 4.445 1 98.75 197 ARG B C 1
ATOM 3829 O O . ARG B 1 197 ? -13.484 26.031 5.121 1 98.75 197 ARG B O 1
ATOM 3836 N N . GLY B 1 198 ? -11.312 25.578 4.59 1 98.81 198 GLY B N 1
ATOM 3837 C CA . GLY B 1 198 ? -10.812 26.422 5.66 1 98.81 198 GLY B CA 1
ATOM 3838 C C . GLY B 1 198 ? -10.594 25.688 6.961 1 98.81 198 GLY B C 1
ATOM 3839 O O . GLY B 1 198 ? -10.258 26.281 7.98 1 98.81 198 GLY B O 1
ATOM 3840 N N . SER B 1 199 ? -10.852 24.344 6.973 1 98.94 199 SER B N 1
ATOM 3841 C CA . SER B 1 199 ? -10.43 23.562 8.125 1 98.94 199 SER B CA 1
ATOM 3842 C C . SER B 1 199 ? -8.945 23.75 8.414 1 98.94 199 SER B C 1
ATOM 3844 O O . SER B 1 199 ? -8.148 23.953 7.492 1 98.94 199 SER B O 1
ATOM 3846 N N . GLY B 1 200 ? -8.617 23.734 9.703 1 98.94 200 GLY B N 1
ATOM 3847 C CA . GLY B 1 200 ? -7.246 24.016 10.102 1 98.94 200 GLY B CA 1
ATOM 3848 C C . GLY B 1 200 ? -6.703 23 11.094 1 98.94 200 GLY B C 1
ATOM 3849 O O . GLY B 1 200 ? -7.453 22.453 11.906 1 98.94 200 GLY B O 1
ATOM 3850 N N . TYR B 1 201 ? -5.445 22.75 11.078 1 98.94 201 TYR B N 1
ATOM 3851 C CA . TYR B 1 201 ? -4.77 21.812 11.969 1 98.94 201 TYR B CA 1
ATOM 3852 C C . TYR B 1 201 ? -3.486 22.406 12.523 1 98.94 201 TYR B C 1
ATOM 3854 O O . TYR B 1 201 ? -2.555 22.703 11.773 1 98.94 201 TYR B O 1
ATOM 3862 N N . LEU B 1 202 ? -3.512 22.672 13.812 1 98.94 202 LEU B N 1
ATOM 3863 C CA . LEU B 1 202 ? -2.299 23.047 14.531 1 98.94 202 LEU B CA 1
ATOM 3864 C C . LEU B 1 202 ? -1.439 21.828 14.836 1 98.94 202 LEU B C 1
ATOM 3866 O O . LEU B 1 202 ? -1.932 20.844 15.398 1 98.94 202 LEU B O 1
ATOM 3870 N N . ASP B 1 203 ? -0.225 21.891 14.516 1 98.88 203 ASP B N 1
ATOM 3871 C CA . ASP B 1 203 ? 0.739 20.797 14.633 1 98.88 203 ASP B CA 1
ATOM 3872 C C . ASP B 1 203 ? 1.987 21.25 15.391 1 98.88 203 ASP B C 1
ATOM 3874 O O . ASP B 1 203 ? 2.805 22 14.859 1 98.88 203 ASP B O 1
ATOM 3878 N N . ILE B 1 204 ? 2.156 20.75 16.594 1 98.94 204 ILE B N 1
ATOM 3879 C CA . ILE B 1 204 ? 3.287 21.109 17.438 1 98.94 204 ILE B CA 1
ATOM 3880 C C . ILE B 1 204 ? 4.176 19.891 17.672 1 98.94 204 ILE B C 1
ATOM 3882 O O . ILE B 1 204 ? 3.689 18.828 18.062 1 98.94 204 ILE B O 1
ATOM 3886 N N . ASN B 1 205 ? 5.453 20.094 17.547 1 98.88 205 ASN B N 1
ATOM 3887 C CA . ASN B 1 205 ? 6.375 18.969 17.625 1 98.88 205 ASN B CA 1
ATOM 3888 C C . ASN B 1 205 ? 7.613 19.312 18.453 1 98.88 205 ASN B C 1
ATOM 3890 O O . ASN B 1 205 ? 8.07 20.453 18.453 1 98.88 205 ASN B O 1
ATOM 3894 N N . GLY B 1 206 ? 8.133 18.328 19.125 1 98.81 206 GLY B N 1
ATOM 3895 C CA . GLY B 1 206 ? 9.438 18.344 19.766 1 98.81 206 GLY B CA 1
ATOM 3896 C C . GLY B 1 206 ? 10.352 17.219 19.312 1 98.81 206 GLY B C 1
ATOM 3897 O O . GLY B 1 206 ? 9.914 16.078 19.203 1 98.81 206 GLY B O 1
ATOM 3898 N N . THR B 1 207 ? 11.555 17.594 19.031 1 98.5 207 THR B N 1
ATOM 3899 C CA . THR B 1 207 ? 12.562 16.609 18.641 1 98.5 207 THR B CA 1
ATOM 3900 C C . THR B 1 207 ? 13.781 16.703 19.547 1 98.5 207 THR B C 1
ATOM 3902 O O . THR B 1 207 ? 14.438 17.734 19.625 1 98.5 207 THR B O 1
ATOM 3905 N N . PHE B 1 208 ? 14.172 15.539 20.125 1 98.5 208 PHE B N 1
ATOM 3906 C CA . PHE B 1 208 ? 15.242 15.531 21.109 1 98.5 208 PHE B CA 1
ATOM 3907 C C . PHE B 1 208 ? 16.234 14.414 20.812 1 98.5 208 PHE B C 1
ATOM 3909 O O . PHE B 1 208 ? 15.883 13.234 20.844 1 98.5 208 PHE B O 1
ATOM 3916 N N . ASP B 1 209 ? 17.438 14.797 20.609 1 97.5 209 ASP B N 1
ATOM 3917 C CA . ASP B 1 209 ? 18.516 13.82 20.469 1 97.5 209 ASP B CA 1
ATOM 3918 C C . ASP B 1 209 ? 18.906 13.234 21.828 1 97.5 209 ASP B C 1
ATOM 3920 O O . ASP B 1 209 ? 19.391 13.953 22.703 1 97.5 209 ASP B O 1
ATOM 3924 N N . LEU B 1 210 ? 18.797 11.984 21.938 1 98.19 210 LEU B N 1
ATOM 3925 C CA . LEU B 1 210 ? 19.109 11.344 23.203 1 98.19 210 LEU B CA 1
ATOM 3926 C C . LEU B 1 210 ? 20.484 10.68 23.172 1 98.19 210 LEU B C 1
ATOM 3928 O O . LEU B 1 210 ? 20.875 10 24.125 1 98.19 210 LEU B O 1
ATOM 3932 N N . GLY B 1 211 ? 21.141 10.797 22.031 1 96.5 211 GLY B N 1
ATOM 3933 C CA . GLY B 1 211 ? 22.453 10.188 21.859 1 96.5 211 GLY B CA 1
ATOM 3934 C C . GLY B 1 211 ? 22.391 8.797 21.266 1 96.5 211 GLY B C 1
ATOM 3935 O O . GLY B 1 211 ? 21.328 8.188 21.203 1 96.5 211 GLY B O 1
ATOM 3936 N N . HIS B 1 212 ? 23.516 8.344 20.719 1 95.75 212 HIS B N 1
ATOM 3937 C CA . HIS B 1 212 ? 23.703 6.996 20.188 1 95.75 212 HIS B CA 1
ATOM 3938 C C . HIS B 1 212 ? 22.734 6.711 19.047 1 95.75 212 HIS B C 1
ATOM 3940 O O . HIS B 1 212 ? 22.234 5.586 18.906 1 95.75 212 HIS B O 1
ATOM 3946 N N . GLY B 1 213 ? 22.328 7.762 18.375 1 96.12 213 GLY B N 1
ATOM 3947 C CA . GLY B 1 213 ? 21.453 7.586 17.219 1 96.12 213 GLY B CA 1
ATOM 3948 C C . GLY B 1 213 ? 19.984 7.465 17.609 1 96.12 213 GLY B C 1
ATOM 3949 O O . GLY B 1 213 ? 19.156 7.082 16.781 1 96.12 213 GLY B O 1
ATOM 3950 N N . VAL B 1 214 ? 19.656 7.703 18.844 1 98.31 214 VAL B N 1
ATOM 3951 C CA . VAL B 1 214 ? 18.281 7.613 19.312 1 98.31 214 VAL B CA 1
ATOM 3952 C C . VAL B 1 214 ? 17.672 9.016 19.438 1 98.31 214 VAL B C 1
ATOM 3954 O O . VAL B 1 214 ? 18.297 9.922 19.984 1 98.31 214 VAL B O 1
ATOM 3957 N N . THR B 1 215 ? 16.453 9.18 18.953 1 98.5 215 THR B N 1
ATOM 3958 C CA . THR B 1 215 ? 15.75 10.461 18.969 1 98.5 215 THR B CA 1
ATOM 3959 C C . THR B 1 215 ? 14.352 10.305 19.562 1 98.5 215 THR B C 1
ATOM 3961 O O . THR B 1 215 ? 13.625 9.375 19.203 1 98.5 215 THR B O 1
ATOM 3964 N N . LEU B 1 216 ? 13.969 11.125 20.438 1 98.81 216 LEU B N 1
ATOM 3965 C CA . LEU B 1 216 ? 12.617 11.227 20.969 1 98.81 216 LEU B CA 1
ATOM 3966 C C . LEU B 1 216 ? 11.797 12.227 20.172 1 98.81 216 LEU B C 1
ATOM 3968 O O . LEU B 1 216 ? 12.234 13.359 19.938 1 98.81 216 LEU B O 1
ATOM 3972 N N . LEU B 1 217 ? 10.688 11.812 19.766 1 98.81 217 LEU B N 1
ATOM 3973 C CA . LEU B 1 217 ? 9.781 12.664 19 1 98.81 217 LEU B CA 1
ATOM 3974 C C . LEU B 1 217 ? 8.453 12.844 19.719 1 98.81 217 LEU B C 1
ATOM 3976 O O . LEU B 1 217 ? 7.785 11.859 20.047 1 98.81 217 LEU B O 1
ATOM 3980 N N . LEU B 1 218 ? 8.117 14.055 19.953 1 98.88 218 LEU B N 1
ATOM 3981 C CA . LEU B 1 218 ? 6.844 14.391 20.578 1 98.88 218 LEU B CA 1
ATOM 3982 C C . LEU B 1 218 ? 5.957 15.172 19.609 1 98.88 218 LEU B C 1
ATOM 3984 O O . LEU B 1 218 ? 6.445 16.016 18.844 1 98.88 218 LEU B O 1
ATOM 3988 N N . HIS B 1 219 ? 4.641 14.906 19.688 1 98.94 219 HIS B N 1
ATOM 3989 C CA . HIS B 1 219 ? 3.684 15.57 18.812 1 98.94 219 HIS B CA 1
ATOM 3990 C C . HIS B 1 219 ? 2.375 15.859 19.547 1 98.94 219 HIS B C 1
ATOM 3992 O O . HIS B 1 219 ? 1.889 15.016 20.312 1 98.94 219 HIS B O 1
ATOM 3998 N N . TYR B 1 220 ? 1.846 17 19.406 1 98.94 220 TYR B N 1
ATOM 3999 C CA . TYR B 1 220 ? 0.479 17.375 19.734 1 98.94 220 TYR B CA 1
ATOM 4000 C C . TYR B 1 220 ? -0.218 18.031 18.547 1 98.94 220 TYR B C 1
ATOM 4002 O O . TYR B 1 220 ? 0.339 18.922 17.906 1 98.94 220 TYR B O 1
ATOM 4010 N N . GLY B 1 221 ? -1.387 17.578 18.219 1 98.94 221 GLY B N 1
ATOM 4011 C CA . GLY B 1 221 ? -2.174 18.141 17.125 1 98.94 221 GLY B CA 1
ATOM 4012 C C . GLY B 1 221 ? -3.576 18.531 17.547 1 98.94 221 GLY B C 1
ATOM 4013 O O . GLY B 1 221 ? -4.176 17.891 18.406 1 98.94 221 GLY B O 1
ATOM 4014 N N . GLN B 1 222 ? -4.059 19.594 16.891 1 98.88 222 GLN B N 1
ATOM 4015 C CA . GLN B 1 222 ? -5.434 20.047 17.094 1 98.88 222 GLN B CA 1
ATOM 4016 C C . GLN B 1 222 ? -6.086 20.406 15.758 1 98.88 222 GLN B C 1
ATOM 4018 O O . GLN B 1 222 ? -5.645 21.328 15.078 1 98.88 222 GLN B O 1
ATOM 4023 N N . GLU B 1 223 ? -7.172 19.719 15.422 1 98.88 223 GLU B N 1
ATOM 4024 C CA . GLU B 1 223 ? -7.898 19.922 14.172 1 98.88 223 GLU B CA 1
ATOM 4025 C C . GLU B 1 223 ? -9.219 20.641 14.422 1 98.88 223 GLU B C 1
ATOM 4027 O O . GLU B 1 223 ? -10 20.25 15.289 1 98.88 223 GLU B O 1
ATOM 4032 N N . ARG B 1 224 ? -9.422 21.672 13.727 1 98.88 224 ARG B N 1
ATOM 4033 C CA . ARG B 1 224 ? -10.719 22.328 13.594 1 98.88 224 ARG B CA 1
ATOM 4034 C C . ARG B 1 224 ? -11.336 22.047 12.227 1 98.88 224 ARG B C 1
ATOM 4036 O O . ARG B 1 224 ? -10.781 22.438 11.195 1 98.88 224 ARG B O 1
ATOM 4043 N N . VAL B 1 225 ? -12.492 21.391 12.211 1 98.88 225 VAL B N 1
ATOM 4044 C CA . VAL B 1 225 ? -13.203 21.141 10.961 1 98.88 225 VAL B CA 1
ATOM 4045 C C . VAL B 1 225 ? -14.242 22.234 10.719 1 98.88 225 VAL B C 1
ATOM 4047 O O . VAL B 1 225 ? -15.289 22.25 11.375 1 98.88 225 VAL B O 1
ATOM 4050 N N . ARG B 1 226 ? -13.977 23.062 9.742 1 98.69 226 ARG B N 1
ATOM 4051 C CA . ARG B 1 226 ? -14.812 24.219 9.492 1 98.69 226 ARG B CA 1
ATOM 4052 C C . ARG B 1 226 ? -16.266 23.812 9.266 1 98.69 226 ARG B C 1
ATOM 4054 O O . ARG B 1 226 ? -16.547 22.891 8.5 1 98.69 226 ARG B O 1
ATOM 4061 N N . ASN B 1 227 ? -17.188 24.453 9.883 1 98.31 227 ASN B N 1
ATOM 4062 C CA . ASN B 1 227 ? -18.641 24.312 9.781 1 98.31 227 ASN B CA 1
ATOM 4063 C C . ASN B 1 227 ? -19.125 23.031 10.469 1 98.31 227 ASN B C 1
ATOM 4065 O O . ASN B 1 227 ? -20.328 22.812 10.602 1 98.31 227 ASN B O 1
ATOM 4069 N N . PHE B 1 228 ? -18.266 22.219 10.969 1 98.19 228 PHE B N 1
ATOM 4070 C CA . PHE B 1 228 ? -18.625 20.953 11.602 1 98.19 228 PHE B CA 1
ATOM 4071 C C . PHE B 1 228 ? -17.844 20.75 12.891 1 98.19 228 PHE B C 1
ATOM 4073 O O . PHE B 1 228 ? -17.094 19.766 13.016 1 98.19 228 PHE B O 1
ATOM 4080 N N . ALA B 1 229 ? -18.172 21.547 13.891 1 98 229 ALA B N 1
ATOM 4081 C CA . ALA B 1 229 ? -17.391 21.609 15.125 1 98 229 ALA B CA 1
ATOM 4082 C C . ALA B 1 229 ? -17.422 20.281 15.875 1 98 229 ALA B C 1
ATOM 4084 O O . ALA B 1 229 ? -16.5 19.953 16.609 1 98 229 ALA B O 1
ATOM 4085 N N . ALA B 1 230 ? -18.516 19.484 15.711 1 97.88 230 ALA B N 1
ATOM 4086 C CA . ALA B 1 230 ? -18.625 18.172 16.375 1 97.88 230 ALA B CA 1
ATOM 4087 C C . ALA B 1 230 ? -17.5 17.234 15.922 1 97.88 230 ALA B C 1
ATOM 4089 O O . ALA B 1 230 ? -17.188 16.266 16.609 1 97.88 230 ALA B O 1
ATOM 4090 N N . TYR B 1 231 ? -16.844 17.562 14.789 1 98.5 231 TYR B N 1
ATOM 4091 C CA . TYR B 1 231 ? -15.852 16.672 14.203 1 98.5 231 TYR B CA 1
ATOM 4092 C C . TYR B 1 231 ? -14.438 17.188 14.469 1 98.5 231 TYR B C 1
ATOM 4094 O O . TYR B 1 231 ? -13.469 16.656 13.93 1 98.5 231 TYR B O 1
ATOM 4102 N N . ASN B 1 232 ? -14.297 18.234 15.266 1 98.88 232 ASN B N 1
ATOM 4103 C CA . ASN B 1 232 ? -12.969 18.625 15.734 1 98.88 232 ASN B CA 1
ATOM 4104 C C . ASN B 1 232 ? -12.297 17.5 16.516 1 98.88 232 ASN B C 1
ATOM 4106 O O . ASN B 1 232 ? -12.977 16.688 17.141 1 98.88 232 ASN B O 1
ATOM 4110 N N . PHE B 1 233 ? -10.992 17.438 16.484 1 98.81 233 PHE B N 1
ATOM 4111 C CA . PHE B 1 233 ? -10.289 16.422 17.25 1 98.81 233 PHE B CA 1
ATOM 4112 C C . PHE B 1 233 ? -8.891 16.906 17.641 1 98.81 233 PHE B C 1
ATOM 4114 O O . PHE B 1 233 ? -8.43 17.938 17.156 1 98.81 233 PHE B O 1
ATOM 4121 N N . ARG B 1 234 ? -8.281 16.234 18.453 1 98.81 234 ARG B N 1
ATOM 4122 C CA . ARG B 1 234 ? -6.883 16.406 18.844 1 98.81 234 ARG B CA 1
ATOM 4123 C C . ARG B 1 234 ? -6.148 15.062 18.859 1 98.81 234 ARG B C 1
ATOM 4125 O O . ARG B 1 234 ? -6.781 14 18.891 1 98.81 234 ARG B O 1
ATOM 4132 N N . ASP B 1 235 ? -4.875 15.078 18.797 1 98.94 235 ASP B N 1
ATOM 4133 C CA . ASP B 1 235 ? -4.098 13.844 18.828 1 98.94 235 ASP B CA 1
ATOM 4134 C C . ASP B 1 235 ? -2.709 14.078 19.406 1 98.94 235 ASP B C 1
ATOM 4136 O O . ASP B 1 235 ? -2.221 15.211 19.438 1 98.94 235 ASP B O 1
ATOM 4140 N N . VAL B 1 236 ? -2.121 12.984 19.938 1 98.88 236 VAL B N 1
ATOM 4141 C CA . VAL B 1 236 ? -0.761 13 20.453 1 98.88 236 VAL B CA 1
ATOM 4142 C C . VAL B 1 236 ? 0.009 11.789 19.953 1 98.88 236 VAL B C 1
ATOM 4144 O O . VAL B 1 236 ? -0.591 10.781 19.562 1 98.88 236 VAL B O 1
ATOM 4147 N N . ARG B 1 237 ? 1.276 11.938 19.953 1 98.94 237 ARG B N 1
ATOM 4148 C CA . ARG B 1 237 ? 2.188 10.852 19.625 1 98.94 237 ARG B CA 1
ATOM 4149 C C . ARG B 1 237 ? 3.508 10.984 20.375 1 98.94 237 ARG B C 1
ATOM 4151 O O . ARG B 1 237 ? 4.039 12.094 20.5 1 98.94 237 ARG B O 1
ATOM 4158 N N . VAL B 1 238 ? 3.973 9.938 20.891 1 98.94 238 VAL B N 1
ATOM 4159 C CA . VAL B 1 238 ? 5.316 9.797 21.438 1 98.94 238 VAL B CA 1
ATOM 4160 C C . VAL B 1 238 ? 6.066 8.688 20.703 1 98.94 238 VAL B C 1
ATOM 4162 O O . VAL B 1 238 ? 5.598 7.551 20.656 1 98.94 238 VAL B O 1
ATOM 4165 N N . ALA B 1 239 ? 7.199 9.031 20.25 1 98.88 239 ALA B N 1
ATOM 4166 C CA . ALA B 1 239 ? 7.93 8.047 19.453 1 98.88 239 ALA B CA 1
ATOM 4167 C C . ALA B 1 239 ? 9.414 8.047 19.812 1 98.88 239 ALA B C 1
ATOM 4169 O O . ALA B 1 239 ? 9.961 9.078 20.203 1 98.88 239 ALA B O 1
ATOM 4170 N N . LEU B 1 240 ? 10.008 6.941 19.656 1 98.81 240 LEU B N 1
ATOM 4171 C CA . LEU B 1 240 ? 11.453 6.754 19.688 1 98.81 240 LEU B CA 1
ATOM 4172 C C . LEU B 1 240 ? 11.961 6.203 18.359 1 98.81 240 LEU B C 1
ATOM 4174 O O . LEU B 1 240 ? 11.422 5.219 17.844 1 98.81 240 LEU B O 1
ATOM 4178 N N . SER B 1 241 ? 12.945 6.879 17.891 1 98.5 241 SER B N 1
ATOM 4179 C CA . SER B 1 241 ? 13.539 6.453 16.625 1 98.5 241 SER B CA 1
ATOM 4180 C C . SER B 1 241 ? 15.031 6.16 16.781 1 98.5 241 SER B C 1
ATOM 4182 O O . SER B 1 241 ? 15.742 6.914 17.453 1 98.5 241 SER B O 1
ATOM 4184 N N . LYS B 1 242 ? 15.469 5.172 16.172 1 98.56 242 LYS B N 1
ATOM 4185 C CA . LYS B 1 242 ? 16.891 4.805 16.188 1 98.56 242 LYS B CA 1
ATOM 4186 C C . LYS B 1 242 ? 17.422 4.688 14.758 1 98.56 242 LYS B C 1
ATOM 4188 O O . LYS B 1 242 ? 16.875 3.957 13.938 1 98.56 242 LYS B O 1
ATOM 4193 N N . ALA B 1 243 ? 18.469 5.316 14.57 1 96.81 243 ALA B N 1
ATOM 4194 C CA . ALA B 1 243 ? 19.156 5.246 13.281 1 96.81 243 ALA B CA 1
ATOM 4195 C C . ALA B 1 243 ? 20.25 4.188 13.312 1 96.81 243 ALA B C 1
ATOM 4197 O O . ALA B 1 243 ? 20.969 4.051 14.305 1 96.81 243 ALA B O 1
ATOM 4198 N N . PHE B 1 244 ? 20.297 3.529 12.195 1 94.69 244 PHE B N 1
ATOM 4199 C CA . PHE B 1 244 ? 21.344 2.529 12.008 1 94.69 244 PHE B CA 1
ATOM 4200 C C . PHE B 1 244 ? 22.156 2.828 10.75 1 94.69 244 PHE B C 1
ATOM 4202 O O . PHE B 1 244 ? 21.766 3.664 9.938 1 94.69 244 PHE B O 1
ATOM 4209 N N . GLU B 1 245 ? 23.312 2.182 10.68 1 90.81 245 GLU B N 1
ATOM 4210 C CA . GLU B 1 245 ? 24.141 2.303 9.484 1 90.81 245 GLU B CA 1
ATOM 4211 C C . GLU B 1 245 ? 23.375 1.878 8.234 1 90.81 245 GLU B C 1
ATOM 4213 O O . GLU B 1 245 ? 22.516 0.991 8.297 1 90.81 245 GLU B O 1
ATOM 4218 N N . GLY B 1 246 ? 23.703 2.615 7.113 1 89.75 246 GLY B N 1
ATOM 4219 C CA . GLY B 1 246 ? 23.062 2.279 5.852 1 89.75 246 GLY B CA 1
ATOM 4220 C C . GLY B 1 246 ? 21.734 2.977 5.652 1 89.75 246 GLY B C 1
ATOM 4221 O O . GLY B 1 246 ? 20.891 2.506 4.883 1 89.75 246 GLY B O 1
ATOM 4222 N N . SER B 1 247 ? 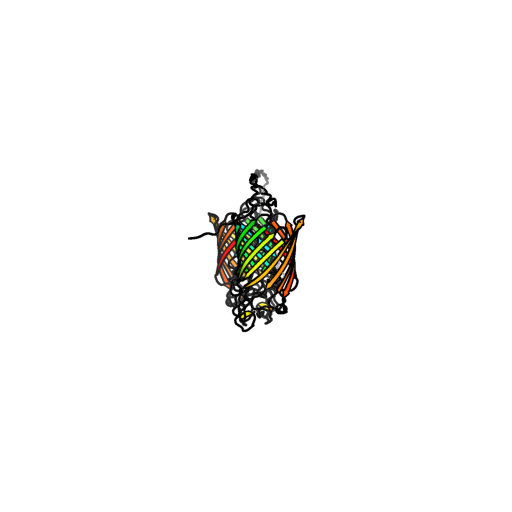21.469 3.996 6.473 1 93.38 247 SER B N 1
ATOM 4223 C CA . SER B 1 247 ? 20.297 4.852 6.348 1 93.38 247 SER B CA 1
ATOM 4224 C C . SER B 1 247 ? 19.031 4.102 6.711 1 93.38 247 SER B C 1
ATOM 4226 O O . SER B 1 247 ? 18 4.266 6.059 1 93.38 247 SER B O 1
ATOM 4228 N N . TRP B 1 248 ? 19.172 3.232 7.637 1 95.69 248 TRP B N 1
ATOM 4229 C CA . TRP B 1 248 ? 18.031 2.539 8.227 1 95.69 248 TRP B CA 1
ATOM 4230 C C . TRP B 1 248 ? 17.562 3.238 9.5 1 95.69 248 TRP B C 1
ATOM 4232 O O . TRP B 1 248 ? 18.391 3.723 10.281 1 95.69 248 TRP B O 1
ATOM 4242 N N . THR B 1 249 ? 16.281 3.213 9.656 1 97.81 249 THR B N 1
ATOM 4243 C CA . THR B 1 249 ? 15.703 3.754 10.883 1 97.81 249 THR B CA 1
ATOM 4244 C C . THR B 1 249 ? 14.586 2.855 11.398 1 97.81 249 THR B C 1
ATOM 4246 O O . THR B 1 249 ? 13.742 2.4 10.625 1 97.81 249 THR B O 1
ATOM 4249 N N . VAL B 1 250 ? 14.625 2.604 12.633 1 98.56 250 VAL B N 1
ATOM 4250 C CA . VAL B 1 250 ? 13.531 1.904 13.305 1 98.56 250 VAL B CA 1
ATOM 4251 C C . VAL B 1 250 ? 12.828 2.852 14.273 1 98.56 250 VAL B C 1
ATOM 4253 O O . VAL B 1 250 ? 13.484 3.535 15.062 1 98.56 250 VAL B O 1
ATOM 4256 N N . THR B 1 251 ? 11.516 2.832 14.219 1 98.75 251 THR B N 1
ATOM 4257 C CA . THR B 1 251 ? 10.742 3.73 15.062 1 98.75 251 THR B CA 1
ATOM 4258 C C . THR B 1 251 ? 9.641 2.967 15.797 1 98.75 251 THR B C 1
ATOM 4260 O O . THR B 1 251 ? 8.938 2.156 15.195 1 98.75 251 THR B O 1
ATOM 4263 N N . GLY B 1 252 ? 9.531 3.15 17.047 1 98.81 252 GLY B N 1
ATOM 4264 C CA . GLY B 1 252 ? 8.383 2.775 17.844 1 98.81 252 GLY B CA 1
ATOM 4265 C C . GLY B 1 252 ? 7.586 3.969 18.344 1 98.81 252 GLY B C 1
ATOM 4266 O O . GLY B 1 252 ? 8.164 4.98 18.75 1 98.81 252 GLY B O 1
ATOM 4267 N N . ALA B 1 253 ? 6.234 3.865 18.344 1 98.88 253 ALA B N 1
ATOM 4268 C CA . ALA B 1 253 ? 5.434 5.023 18.719 1 98.88 253 ALA B CA 1
ATOM 4269 C C . ALA B 1 253 ? 4.145 4.594 19.422 1 98.88 253 ALA B C 1
ATOM 4271 O O . ALA B 1 253 ? 3.617 3.512 19.156 1 98.88 253 ALA B O 1
ATOM 4272 N N . TYR B 1 254 ? 3.764 5.41 20.312 1 98.81 254 TYR B N 1
ATOM 4273 C CA . TYR B 1 254 ? 2.422 5.414 20.875 1 98.81 254 TYR B CA 1
ATOM 4274 C C . TYR B 1 254 ? 1.62 6.613 20.391 1 98.81 254 TYR B C 1
ATOM 4276 O O . TYR B 1 254 ? 2.133 7.734 20.328 1 98.81 254 TYR B O 1
ATOM 4284 N N . THR B 1 255 ? 0.394 6.398 19.953 1 98.62 255 THR B N 1
ATOM 4285 C CA . THR B 1 255 ? -0.451 7.48 19.469 1 98.62 255 THR B CA 1
ATOM 4286 C C . THR B 1 255 ? -1.863 7.367 20.031 1 98.62 255 THR B C 1
ATOM 4288 O O . THR B 1 255 ? -2.32 6.266 20.359 1 98.62 255 THR B O 1
ATOM 4291 N N . ARG B 1 256 ? -2.506 8.5 20.094 1 98.56 256 ARG B N 1
ATOM 4292 C CA . ARG B 1 256 ? -3.889 8.57 20.547 1 98.56 256 ARG B CA 1
ATOM 4293 C C . ARG B 1 256 ? -4.562 9.852 20.062 1 98.56 256 ARG B C 1
ATOM 4295 O O . ARG B 1 256 ? -3.934 10.906 20 1 98.56 256 ARG B O 1
ATOM 4302 N N . GLY B 1 257 ? -5.805 9.703 19.656 1 98.75 257 GLY B N 1
ATOM 4303 C CA . GLY B 1 257 ? -6.637 10.852 19.328 1 98.75 257 GLY B CA 1
ATOM 4304 C C . GLY B 1 257 ? -7.914 10.906 20.156 1 98.75 257 GLY B C 1
ATOM 4305 O O . GLY B 1 257 ? -8.32 9.914 20.75 1 98.75 257 GLY B O 1
ATOM 4306 N N . TRP B 1 258 ? -8.5 12.102 20.172 1 98.62 258 TRP B N 1
ATOM 4307 C CA . TRP B 1 258 ? -9.781 12.336 20.828 1 98.62 258 TRP B CA 1
ATOM 4308 C C . TRP B 1 258 ? -10.656 13.273 19.984 1 98.62 258 TRP B C 1
ATOM 4310 O O . TRP B 1 258 ? -10.234 14.375 19.641 1 98.62 258 TRP B O 1
ATOM 4320 N N . GLY B 1 259 ? -11.844 12.758 19.734 1 98.56 259 GLY B N 1
ATOM 4321 C CA . GLY B 1 259 ? -12.812 13.672 19.156 1 98.56 259 GLY B CA 1
ATOM 4322 C C . GLY B 1 259 ? -13.391 14.648 20.172 1 98.56 259 GLY B C 1
ATOM 4323 O O . GLY B 1 259 ? -13.461 14.344 21.359 1 98.56 259 GLY B O 1
ATOM 4324 N N . ARG B 1 260 ? -13.781 15.781 19.641 1 98.31 260 ARG B N 1
ATOM 4325 C CA . ARG B 1 260 ? -14.492 16.719 20.5 1 98.31 260 ARG B CA 1
ATOM 4326 C C . ARG B 1 260 ? -15.773 16.109 21.047 1 98.31 260 ARG B C 1
ATOM 4328 O O . ARG B 1 260 ? -16.188 16.406 22.172 1 98.31 260 ARG B O 1
ATOM 4335 N N . THR B 1 261 ? -16.391 15.305 20.234 1 98.06 261 THR B N 1
ATOM 4336 C CA . THR B 1 261 ? -17.562 14.516 20.594 1 98.06 261 THR B CA 1
ATOM 4337 C C . THR B 1 261 ? -17.312 13.031 20.375 1 98.06 261 THR B C 1
ATOM 4339 O O . THR B 1 261 ? -16.172 12.609 20.188 1 98.06 261 THR B O 1
ATOM 4342 N N . ASP B 1 262 ? -18.391 12.219 20.391 1 97.81 262 ASP B N 1
ATOM 4343 C CA . ASP B 1 262 ? -18.234 10.773 20.281 1 97.81 262 ASP B CA 1
ATOM 4344 C C . ASP B 1 262 ? -18.469 10.305 18.844 1 97.81 262 ASP B C 1
ATOM 4346 O O . ASP B 1 262 ? -18.641 9.109 18.594 1 97.81 262 ASP B O 1
ATOM 4350 N N . VAL B 1 263 ? -18.422 11.211 17.891 1 97 263 VAL B N 1
ATOM 4351 C CA . VAL B 1 263 ? -18.812 10.906 16.516 1 97 263 VAL B CA 1
ATOM 4352 C C . VAL B 1 263 ? -17.828 9.906 15.906 1 97 263 VAL B C 1
ATOM 4354 O O . VAL B 1 263 ? -18.172 9.195 14.953 1 97 263 VAL B O 1
ATOM 4357 N N . TYR B 1 264 ? -16.641 9.867 16.453 1 98.12 264 TYR B N 1
ATOM 4358 C CA . TYR B 1 264 ? -15.641 8.977 15.875 1 98.12 264 TYR B CA 1
ATOM 4359 C C . TYR B 1 264 ? -15.633 7.633 16.594 1 98.12 264 TYR B C 1
ATOM 4361 O O . TYR B 1 264 ? -14.977 6.691 16.141 1 98.12 264 TYR B O 1
ATOM 4369 N N . ASP B 1 265 ? -16.297 7.418 17.688 1 98.19 265 ASP B N 1
ATOM 4370 C CA . ASP B 1 265 ? -16.156 6.273 18.578 1 98.19 265 ASP B CA 1
ATOM 4371 C C . ASP B 1 265 ? -16.609 4.984 17.891 1 98.19 265 ASP B C 1
ATOM 4373 O O . ASP B 1 265 ? -16.062 3.91 18.156 1 98.19 265 ASP B O 1
ATOM 4377 N N . LYS B 1 266 ? -17.672 5.059 17.141 1 97.81 266 LYS B N 1
ATOM 4378 C CA . LYS B 1 266 ? -18.203 3.926 16.375 1 97.81 266 LYS B CA 1
ATOM 4379 C C . LYS B 1 266 ? -18.25 4.23 14.891 1 97.81 266 LYS B C 1
ATOM 4381 O O . LYS B 1 266 ? -19.281 4.078 14.242 1 97.81 266 LYS B O 1
ATOM 4386 N N . TYR B 1 267 ? -17.062 4.5 14.43 1 98.19 267 TYR B N 1
ATOM 4387 C CA . TYR B 1 267 ? -16.922 4.898 13.031 1 98.19 267 TYR B CA 1
ATOM 4388 C C . TYR B 1 267 ? -17.203 3.721 12.102 1 98.19 267 TYR B C 1
ATOM 4390 O O . TYR B 1 267 ? -16.781 2.594 12.375 1 98.19 267 TYR B O 1
ATOM 4398 N N . THR B 1 268 ? -17.906 3.982 10.984 1 98.25 268 THR B N 1
ATOM 4399 C CA . THR B 1 268 ? -18.156 3.061 9.875 1 98.25 268 THR B CA 1
ATOM 4400 C C . THR B 1 268 ? -18.375 3.826 8.578 1 98.25 268 THR B C 1
ATOM 4402 O O . THR B 1 268 ? -18.922 4.93 8.586 1 98.25 268 THR B O 1
ATOM 4405 N N . THR B 1 269 ? -17.953 3.289 7.473 1 97.88 269 THR B N 1
ATOM 4406 C CA . THR B 1 269 ? -18.297 3.871 6.18 1 97.88 269 THR B CA 1
ATOM 4407 C C . THR B 1 269 ? -19.719 3.502 5.777 1 97.88 269 THR B C 1
ATOM 4409 O O . THR B 1 269 ? -20.297 4.117 4.879 1 97.88 269 THR B O 1
ATOM 4412 N N . GLY B 1 270 ? -20.234 2.459 6.379 1 98.06 270 GLY B N 1
ATOM 4413 C CA . GLY B 1 270 ? -21.531 1.936 6.008 1 98.06 270 GLY B CA 1
ATOM 4414 C C . GLY B 1 270 ? -21.469 0.805 5 1 98.06 270 GLY B C 1
ATOM 4415 O O . GLY B 1 270 ? -22.469 0.165 4.703 1 98.06 270 GLY B O 1
ATOM 4416 N N . ALA B 1 271 ? -20.312 0.542 4.434 1 98.5 271 ALA B N 1
ATOM 4417 C CA . ALA B 1 271 ? -20.125 -0.6 3.543 1 98.5 271 ALA B CA 1
ATOM 4418 C C . ALA B 1 271 ? -20.266 -1.917 4.297 1 98.5 271 ALA B C 1
ATOM 4420 O O . ALA B 1 271 ? -19.984 -1.988 5.496 1 98.5 271 ALA B O 1
ATOM 4421 N N . LEU B 1 272 ? -20.703 -2.957 3.592 1 98.75 272 LEU B N 1
ATOM 4422 C CA . LEU B 1 272 ? -20.938 -4.25 4.219 1 98.75 272 LEU B CA 1
ATOM 4423 C C . LEU B 1 272 ? -20.016 -5.316 3.65 1 98.75 272 LEU B C 1
ATOM 4425 O O . LEU B 1 272 ? -19.75 -5.332 2.445 1 98.75 272 LEU B O 1
ATOM 4429 N N . ASP B 1 273 ? -19.5 -6.176 4.531 1 98.5 273 ASP B N 1
ATOM 4430 C CA . ASP B 1 273 ? -18.734 -7.312 4.047 1 98.5 273 ASP B CA 1
ATOM 4431 C C . ASP B 1 273 ? -19.625 -8.344 3.373 1 98.5 273 ASP B C 1
ATOM 4433 O O . ASP B 1 273 ? -20.828 -8.117 3.223 1 98.5 273 ASP B O 1
ATOM 4437 N N . SER B 1 274 ? -19.078 -9.43 2.928 1 98.5 274 SER B N 1
ATOM 4438 C CA . SER B 1 274 ? -19.828 -10.398 2.127 1 98.5 274 SER B CA 1
ATOM 4439 C C . SER B 1 274 ? -20.859 -11.141 2.975 1 98.5 274 SER B C 1
ATOM 4441 O O . SER B 1 274 ? -21.734 -11.82 2.438 1 98.5 274 SER B O 1
ATOM 4443 N N . SER B 1 275 ? -20.781 -11.016 4.309 1 98.31 275 SER B N 1
ATOM 4444 C CA . SER B 1 275 ? -21.781 -11.602 5.191 1 98.31 275 SER B CA 1
ATOM 4445 C C . SER B 1 275 ? -22.844 -10.57 5.582 1 98.31 275 SER B C 1
ATOM 4447 O O . SER B 1 275 ? -23.734 -10.859 6.379 1 98.31 275 SER B O 1
ATOM 4449 N N . GLY B 1 276 ? -22.672 -9.336 5.098 1 98 276 GLY B N 1
ATOM 4450 C CA . GLY B 1 276 ? -23.672 -8.312 5.348 1 98 276 GLY B CA 1
ATOM 4451 C C . GLY B 1 276 ? -23.406 -7.508 6.609 1 98 276 GLY B C 1
ATOM 4452 O O . GLY B 1 276 ? -24.312 -6.867 7.145 1 98 276 GLY B O 1
ATOM 4453 N N . ASN B 1 277 ? -22.188 -7.523 7.117 1 98.25 277 ASN B N 1
ATOM 4454 C CA . ASN B 1 277 ? -21.859 -6.793 8.344 1 98.25 277 ASN B CA 1
ATOM 4455 C C . ASN B 1 277 ? -20.969 -5.59 8.055 1 98.25 277 ASN B C 1
ATOM 4457 O O . ASN B 1 277 ? -20.062 -5.672 7.227 1 98.25 277 ASN B O 1
ATOM 4461 N N . PRO B 1 278 ? -21.25 -4.52 8.75 1 98.06 278 PRO B N 1
ATOM 4462 C CA . PRO B 1 278 ? -20.344 -3.373 8.617 1 98.06 278 PRO B CA 1
ATOM 4463 C C . PRO B 1 278 ? -19.094 -3.506 9.484 1 98.06 278 PRO B C 1
ATOM 4465 O O . PRO B 1 278 ? -19.094 -4.227 10.484 1 98.06 278 PRO B O 1
ATOM 4468 N N . SER B 1 279 ? -18.047 -2.914 9.094 1 98.06 279 SER B N 1
ATOM 4469 C CA . SER B 1 279 ? -16.891 -2.74 9.969 1 98.06 279 SER B CA 1
ATOM 4470 C C . SER B 1 279 ? -17.047 -1.501 10.844 1 98.06 279 SER B C 1
ATOM 4472 O O . SER B 1 279 ? -17.328 -0.41 10.344 1 98.06 279 SER B O 1
ATOM 4474 N N . VAL B 1 280 ? -16.922 -1.643 12.148 1 98.44 280 VAL B N 1
ATOM 4475 C CA . VAL B 1 280 ? -17.062 -0.54 13.094 1 98.44 280 VAL B CA 1
ATOM 4476 C C . VAL B 1 280 ? -15.852 -0.496 14.023 1 98.44 280 VAL B C 1
ATOM 4478 O O . VAL B 1 280 ? -15.43 -1.528 14.547 1 98.44 280 VAL B O 1
ATOM 4481 N N . SER B 1 281 ? -15.266 0.674 14.164 1 98.25 281 SER B N 1
ATOM 4482 C CA . SER B 1 281 ? -14.156 0.862 15.094 1 98.25 281 SER B CA 1
ATOM 4483 C C . SER B 1 281 ? -13.969 2.334 15.445 1 98.25 281 SER B C 1
ATOM 4485 O O . SER B 1 281 ? -14.547 3.209 14.797 1 98.25 281 SER B O 1
ATOM 4487 N N . ASN B 1 282 ? -13.281 2.6 16.562 1 98.69 282 ASN B N 1
ATOM 4488 C CA . ASN B 1 282 ? -12.781 3.939 16.844 1 98.69 282 ASN B CA 1
ATOM 4489 C C . ASN B 1 282 ? -11.414 4.168 16.219 1 98.69 282 ASN B C 1
ATOM 4491 O O . ASN B 1 282 ? -10.406 3.664 16.703 1 98.69 282 ASN B O 1
ATOM 4495 N N . PRO B 1 283 ? -11.359 4.898 15.188 1 98.25 283 PRO B N 1
ATOM 4496 C CA . PRO B 1 283 ? -10.07 5.078 14.508 1 98.25 283 PRO B CA 1
ATOM 4497 C C . PRO B 1 283 ? -9.094 5.926 15.32 1 98.25 283 PRO B C 1
ATOM 4499 O O . PRO B 1 283 ? -7.906 5.988 14.992 1 98.25 283 PRO B O 1
ATOM 4502 N N . LEU B 1 284 ? -9.523 6.582 16.344 1 98.69 284 LEU B N 1
ATOM 4503 C CA . LEU B 1 284 ? -8.688 7.461 17.141 1 98.69 284 LEU B CA 1
ATOM 4504 C C . LEU B 1 284 ? -8.227 6.754 18.422 1 98.69 284 LEU B C 1
ATOM 4506 O O . LEU B 1 284 ? -7.539 7.352 19.25 1 98.69 284 LEU B O 1
ATOM 4510 N N . LYS B 1 285 ? -8.586 5.516 18.562 1 98.31 285 LYS B N 1
ATOM 4511 C CA . LYS B 1 285 ? -8.211 4.789 19.781 1 98.31 285 LYS B CA 1
ATOM 4512 C C . LYS B 1 285 ? -6.691 4.676 19.906 1 98.31 285 LYS B C 1
ATOM 4514 O O . LYS B 1 285 ? -5.977 4.727 18.891 1 98.31 285 LYS B O 1
ATOM 4519 N N . SER B 1 286 ? -6.211 4.559 21.125 1 98.31 286 SER B N 1
ATOM 4520 C CA . SER B 1 286 ? -4.777 4.441 21.359 1 98.31 286 SER B CA 1
ATOM 4521 C C . SER B 1 286 ? -4.203 3.207 20.672 1 98.31 286 SER B C 1
ATOM 4523 O O . SER B 1 286 ? -4.855 2.164 20.609 1 98.31 286 SER B O 1
ATOM 4525 N N . THR B 1 287 ? -3.027 3.35 20.188 1 98.38 287 THR B N 1
ATOM 4526 C CA . THR B 1 287 ? -2.375 2.223 19.531 1 98.38 287 THR B CA 1
ATOM 4527 C C . THR B 1 287 ? -0.858 2.379 19.562 1 98.38 287 THR B C 1
ATOM 4529 O O . THR B 1 287 ? -0.347 3.459 19.875 1 98.38 287 THR B O 1
ATOM 4532 N N . PHE B 1 288 ? -0.223 1.314 19.438 1 98.56 288 PHE B N 1
ATOM 4533 C CA . PHE B 1 288 ? 1.224 1.261 19.266 1 98.56 288 PHE B CA 1
ATOM 4534 C C . PHE B 1 288 ? 1.579 0.844 17.844 1 98.56 288 PHE B C 1
ATOM 4536 O O . PHE B 1 288 ? 0.86 0.059 17.219 1 98.56 288 PHE B O 1
ATOM 4543 N N . LEU B 1 289 ? 2.637 1.429 17.297 1 98.44 289 LEU B N 1
ATOM 4544 C CA . LEU B 1 289 ? 3.109 0.987 15.984 1 98.44 289 LEU B CA 1
ATOM 4545 C C . LEU B 1 289 ? 4.633 0.911 15.953 1 98.44 289 LEU B C 1
ATOM 4547 O O . LEU B 1 289 ? 5.305 1.554 16.766 1 98.44 289 LEU B O 1
ATOM 4551 N N . VAL B 1 290 ? 5.172 0.108 15.109 1 98.81 290 VAL B N 1
ATOM 4552 C CA . VAL B 1 290 ? 6.598 -0.033 14.82 1 98.81 290 VAL B CA 1
ATOM 4553 C C . VAL B 1 290 ? 6.84 0.073 13.32 1 98.81 290 VAL B C 1
ATOM 4555 O O . VAL B 1 290 ? 6.07 -0.468 12.523 1 98.81 290 VAL B O 1
ATOM 4558 N N . SER B 1 291 ? 7.91 0.743 12.961 1 98.69 291 SER B N 1
ATOM 4559 C CA . SER B 1 291 ? 8.227 0.958 11.547 1 98.69 291 SER B CA 1
ATOM 4560 C C . SER B 1 291 ? 9.711 0.744 11.281 1 98.69 291 SER B C 1
ATOM 4562 O O . SER B 1 291 ? 10.555 1.088 12.117 1 98.69 291 SER B O 1
ATOM 4564 N N . VAL B 1 292 ? 10 0.229 10.148 1 98.44 292 VAL B N 1
ATOM 4565 C CA . VAL B 1 292 ? 11.344 0.193 9.578 1 98.44 292 VAL B CA 1
ATOM 4566 C C . VAL B 1 292 ? 11.375 1.013 8.289 1 98.44 292 VAL B C 1
ATOM 4568 O O . VAL B 1 292 ? 10.562 0.801 7.387 1 98.44 292 VAL B O 1
ATOM 4571 N N . THR B 1 293 ? 12.336 1.897 8.242 1 98.12 293 THR B N 1
ATOM 4572 C CA . THR B 1 293 ? 12.438 2.779 7.086 1 98.12 293 THR B CA 1
ATOM 4573 C C . THR B 1 293 ? 13.852 2.744 6.504 1 98.12 293 THR B C 1
ATOM 4575 O O . THR B 1 293 ? 14.836 2.764 7.242 1 98.12 293 THR B O 1
ATOM 4578 N N . LYS B 1 294 ? 13.914 2.684 5.254 1 97.19 294 LYS B N 1
ATOM 4579 C CA . LYS B 1 294 ? 15.148 2.857 4.504 1 97.19 294 LYS B CA 1
ATOM 4580 C C . LYS B 1 294 ? 15.094 4.098 3.617 1 97.19 294 LYS B C 1
ATOM 4582 O O . LYS B 1 294 ? 14.133 4.281 2.861 1 97.19 294 LYS B O 1
ATOM 4587 N N . THR B 1 295 ? 16.156 4.902 3.709 1 93.69 295 THR B N 1
ATOM 4588 C CA . THR B 1 295 ? 16.219 6.094 2.869 1 93.69 295 THR B CA 1
ATOM 4589 C C . THR B 1 295 ? 17.406 6.004 1.905 1 93.69 295 THR B C 1
ATOM 4591 O O . THR B 1 295 ? 18.438 5.406 2.229 1 93.69 295 THR B O 1
ATOM 4594 N N . PHE B 1 296 ? 17.203 6.793 0.711 1 86.81 296 PHE B N 1
ATOM 4595 C CA . PHE B 1 296 ? 18.25 6.742 -0.311 1 86.81 296 PHE B CA 1
ATOM 4596 C C . PHE B 1 296 ? 18.281 8.039 -1.111 1 86.81 296 PHE B C 1
ATOM 4598 O O . PHE B 1 296 ? 17.266 8.719 -1.241 1 86.81 296 PHE B O 1
#

Foldseek 3Di:
DDDDDDDDDDDDDDDDDDDDDDDDDDDPDDPPDDDQQDCPDDPPPVPPPPDDDGPPVPDQKKKKKKKKQFDAGQLFTFALRGIKIKMKMKGDDSQFKIWIKMKMAGHCFQFPQFGMKIKTKIWGWDDDVQKIKIKMKMWIDGPRTALPQLRFHQIFMWIKIKMDGVFKIKMKIFTADQAHRRDACSQLVVPPGHHFHGKMKIKIKGWADPDPQKIWIKIKMWIAGHPCRQFTKIKIKIKIKGADPQQKIKMKMKMAMDTPHCSQAFDGSCDADPVGHTDTHRRRHIDMMMMMMHMD/DDDDDDDDDDDDDDDDDPPPPDDDDDDDDDPCPVPDQQLPFDDPPVPPPPDDPDRDPPDQKKKKKKKKQFDAGQLFTFALRGIKIKMKMKGDDSQFKIWIKMKMAGHCFQFPQFGMKIKTKIWGWDDDVQKIKIKMKMWIDGPRTALPQLRFHQIFMWIKIKMDGVFKIKMKIFTADQAHRRDACSQLVVPPGHHFHGKMKIKIKGWADPDPQKIKIKIKMWIAGHPCRQFTKIKIKIKMKGADPQQKIKMKMKMAMDTPHCSQAFDGSCDADPVGDTDTHRRRHIDMMMMMMHMD

Sequence (592 aa):
MLRKYFDSRRALQGALPLLLCQALSAQAQTSAEAETRLAVAPVPQVTATVPPAEAASPAPLSANLTLTSQYVSRGFRQTWGRPAVQGGIDYAHPSGFSAGTWMSSISDKFIEGGTVEWDLYAGYTGTIGDFTYAGQVYYYLYPGAKLQYAQTKYNYGEAVASLTYKWFNVKYWLTYTPDYFGYNSASLLAGNDLHSRGSGYLDINGTFDLGHGVTLLLHYGQERVRNFAAYNFRDVRVALSKAFEGSWTVTGAYTRGWGRTDVYDKYTTGALDSSGNPSVSNPLKSTFLVSVTKTFMLRKYFDSRRALQGALPLLLCQALSAQAQTSAEAETRLAVAPVPQVTATVPPAEAASPAPLSANLTLTSQYVSRGFRQTWGRPAVQGGIDYAHPSGFSAGTWMSSISDKFIEGGTVEWDLYAGYTGTIGDFTYAGQVYYYLYPGAKLQYAQTKYNYGEAVASLTYKWFNVKYWLTYTPDYFGYNSASLLAGNDLHSRGSGYLDINGTFDLGHGVTLLLHYGQERVRNFAAYNFRDVRVALSKAFEGSWTVTGAYTRGWGRTDVYDKYTTGALDSSGNPSVSNPLKSTFLVSVTKTF

InterPro domains:
  IPR010239 Conserved hypothetical protein CHP02001 [PF09694] (53-296)
  IPR010239 Conserved hypothetical protein CHP02001 [TIGR02001] (52-256)

Nearest PDB structures (foldseek):
  6z34-assembly1_A  TM=4.845E-01  e=2.282E-03  Pseudomonas putida
  4kr8-assembly1_B  TM=4.579E-01  e=1.563E-03  Salmonella enterica subsp. enterica serovar Typhi
  4kra-assembly1_B  TM=4.395E-01  e=3.519E-03  Salmonella enterica subsp. enterica serovar Typhi
  4kr4-assembly1_C  TM=4.434E-01  e=1.517E-02  Salmonella enterica subsp. enterica serovar Typhi
  5fp2-assembly1_A  TM=2.459E-01  e=4.726E-02  Pseudomonas aeruginosa PAO1

Secondary structure (DSSP, 8-state):
--------------------------------------------TTS--------S---SEEEEEEEES--EETTEETTTTS-EEEEEEEEE-TTSEEEEEEEEE--TTTSTT--EEEEEEEEEEEEETTEEEEEEEEEEE-TT-EEGGGTEE--EEEEEEEEEETTEEEEEEEE-SSSBTTBSHHHHT-SS----TT-EEEEEEEEEEEETTEEEEEEEEEEE-TT-GGG-EEEEEEEEEEEETTTEEEEEEEEEEEESSSTTTTB----B-TTS-B--B-TTS-EEEEEEEEE-/--------------------------------------------TTS--------S---SEEEEEEEES--EETTEETTTTS-EEEEEEEEE-TTSEEEEEEEEE--TTTSTT--EEEEEEEEEEEEETTEEEEEEEEEEE-TT-EEGGGTEE--EEEEEEEEEETTEEEEEEEE-SSSBTTBSHHHHT-SS----TT-EEEEEEEEEEEETTEEEEEEEEEEE-TT-GGG-EEEEEEEEEEEETTTEEEEEEEEEEEESSSTTTTB----B-TTS-B--B-TTS-EEEEEEEEE-

pLDDT: mean 83.04, std 30.0, range [13.71, 98.94]

Organism: Cupriavidus necator (strain ATCC 17699 / DSM 428 / KCTC 22496 / NCIMB 10442 / H16 / Stanier 337) (NCBI:txid381666)

Solvent-accessible surface area (backbone atoms only — not comparable to full-atom values): 30858 Å² total; per-residue (Å²): 140,74,92,80,79,83,86,78,76,96,74,84,84,89,84,87,92,92,87,94,80,91,75,87,77,88,82,81,80,80,82,69,87,77,73,85,71,62,77,70,67,80,64,74,50,85,46,86,67,68,77,71,77,85,67,59,91,66,64,45,60,34,38,34,33,33,47,26,48,38,40,58,52,88,26,30,36,42,22,74,76,27,54,26,40,33,37,35,42,38,38,50,45,94,87,26,40,33,39,37,39,37,35,30,31,24,21,40,67,71,40,34,60,22,22,32,40,38,37,39,37,37,37,38,44,49,74,58,88,74,33,37,39,34,42,37,42,38,38,40,40,32,64,77,24,37,42,53,67,45,72,34,49,45,51,30,30,35,36,36,42,36,42,32,47,84,46,38,35,42,34,45,36,36,24,75,30,66,26,48,65,32,42,28,16,62,64,63,70,66,82,68,82,45,54,10,45,60,17,34,32,43,39,39,38,38,50,42,80,72,52,95,49,29,33,42,38,40,40,43,35,41,38,44,36,34,92,39,66,64,66,14,33,34,23,38,36,44,32,43,35,37,55,45,85,86,48,28,36,41,35,42,34,42,35,29,31,46,54,71,41,70,73,50,56,69,30,56,66,61,30,24,41,40,67,68,47,63,58,70,44,42,43,29,51,72,47,72,38,44,34,44,33,41,53,82,134,87,76,93,77,85,85,86,89,83,84,81,88,81,83,82,81,80,78,74,80,79,79,84,79,86,75,86,80,76,79,78,76,76,81,78,77,62,73,72,61,86,63,78,48,91,47,86,64,68,76,74,78,88,57,62,92,66,64,44,61,33,40,34,34,32,48,25,46,38,38,59,55,87,26,32,36,40,23,75,75,27,53,27,41,34,36,36,41,38,36,31,45,90,88,27,40,34,38,37,39,37,36,30,31,24,19,39,66,72,39,34,59,22,22,30,42,39,37,39,36,38,37,39,44,50,73,57,90,72,32,37,40,36,42,38,42,38,40,41,40,33,66,75,24,37,41,54,69,43,71,34,49,44,50,27,31,35,36,35,42,38,44,31,48,85,45,39,36,42,33,43,37,36,25,76,31,66,26,47,66,32,42,28,16,62,64,64,69,68,82,70,81,46,52,11,43,60,18,34,33,45,39,39,36,39,52,42,80,72,52,94,50,29,34,42,38,39,39,43,36,42,39,46,37,34,93,38,66,63,66,14,32,34,22,38,36,44,33,43,34,36,56,45,86,84,48,28,33,42,35,42,35,41,36,28,31,47,54,71,41,72,74,49,55,69,29,56,66,60,28,24,41,40,66,68,45,62,59,70,45,40,44,29,52,70,47,74,40,45,35,44,35,40,53,82

Radius of gyration: 34.99 Å; Cα contacts (8 Å, |Δi|>4): 1511; chains: 2; bounding box: 77×202×62 Å